Protein AF-A0A8H3AQT1-F1 (afdb_monomer_lite)

Foldseek 3Di:
DDDPDDPDDPPQQEDPPDPVQVVVLVVVLVVLCVQADPVCSVPPRDSAYPLLAFDDDCPCPRNCNPDPPDDDDDADWPDADPQATAGPVGDGDGDPDDDDPPDDPPQCVPPDFDAFPPRDTQVNVQVVVQGFFDQLQAAHARHWLGGDAQGWAQAASHDDSVLSRVLSVLLSVQQVVCCVVVVFVTKHFDPVSRVVRLVLQQVLVVPDRNLGAFDPLADDDRSNHGGRGRHHSDDPVVSNVCSVYDPLVRIDTHDDPVVSVVVVVVVVVVVVVVVVLVVLVVVLVVCVVVVVVVVNVVSVVVSVVVVVVVVVVVPPPDDVPPDDDPDDQADAPVVVCVDPDVQQDWDCPQFDDPAFADFDDPCQEPHKFKWFFADWADGQLALFIKTFTWGQDPPDRDIDTHIHQDFPPDDGRDIEMHHCHDDQDAQHKHQQLSPDFQFKWAQWDQAARPRGDAQRHAFFTKGFHDDDPPVQWTWIQGSVRAIDIGHSRIMTGTHHGHNPPPVVDDQPDPVSVVSSCVSTGPDPDDDDLLCADVSHACQHDDPDRGSPDDQEDEQPDDPRSPGGNYPDPDDDDDDDDDDDDHD

Organism: NCBI:txid456999

Sequence (583 aa):
MGVLDPPGDLSGQFNKSDKFLSYPILGVVAYIKSVAPAQYHQYLIPKYDLGCKRLVLDPGYLESLHRPNVDMEWDPIARIVSDGIETKSGNKHQFDVIAFATGFDITNSVALDVTGINGQRLQEYYNREGGPTGYMGTTIPGFPNWFTILGPNTVTGHSSVIFAEELQMDYVTQLLRPILAGDVKGFMPRADSTRSWNEMAQSKLGKGVWSGCASWYRSGPDGAKGKNFAIWPGGNLHMWWSFRKPIWKDFEVLGDSSWLVKRRILDAFAILAQLGLISVGVGALALVRVGQWDAFTKLAQEGLEEGLDWWRSQGSRSDANYLDLSIDNKRKTTNQRRRSHAIFKAHTRLNKNPARLRPLDFAERNGYIRGIVKEILHDSGRGAPLARVVFRDPYRYKLRSETFIATEGLHTGAFVYCGKKAALSVGNVLPVSQLPEGTIICNVEEHVGDRGALARTSGNYATVIGHSPEDNKTRIRLPSGAKKTVASNARATVGIVAGGGRIDKPLLKAGRAYHKFKAKRYNWPRTRGVAMNPVDHPHGGGNHQHIGKASTIARSAVPGQKVGLIAARRTGLLRGTVKVKET

pLDDT: mean 84.73, std 16.65, range [25.5, 98.25]

Secondary structure (DSSP, 8-state):
------SS--TTSS-TT-TTTHHHHHHHHHHHHHHS-GGGHHHHS-SS-TTSSPP---SSHHHHTTSTT-----SPEEEEETTEEEETTS-EEE-S----------TT------B-GGG-BHHHHHHHTTS---BTTTB-TTSTT---SS-TT-B-SSS-HHHHHHHHHHHHHHHHHHHHTTS-SEEEE-HHHHHHHHHHHHHHHHTSGGGSS--TTB-STTSSSS-B-SB-SS-HHHHHHHHTS--GGGEEEES-THHHHHHHHHHHHHHHHHHHHHHHHHHHHHHHHTT-HHHHHHHHHHHHHHHHHHHHHHTTSS-TTS----SS----HHHHTTS--GGGS---TT------PPP--HHHHHS-EEEEEEEEE--TT-SS-EEEEEEE-SSSS-EEEEEEEPBTT--TT-EEEESTT--S-TT-EEEGGGSPTT-EEESB-SSTTS---BS-STT--EEEEEEETTTTEEEEE-TTS-EEEEETT-EEEESPBSSTTTTTS---SHHHHHHHHHTSSS--S---GGGS-TTT-TT--SSS----S-SEE-TTPPTTT--SEET-S--SPPPS--PPPP-

InterPro domains:
  IPR002171 Large ribosomal subunit protein uL2 [PTHR13691] (337-578)
  IPR008991 Translation protein SH3-like domain superfamily [SSF50104] (427-573)
  IPR012340 Nucleic acid-binding, OB-fold [G3DSA:2.40.50.140] (330-414)
  IPR012340 Nucleic acid-binding, OB-fold [SSF50249] (338-424)
  IPR014722 Large ribosomal subunit protein uL2, domain 2 [G3DSA:2.30.30.30] (418-497)
  IPR014726 Large ribosomal subunit protein uL2, domain 3 [G3DSA:4.10.950.10] (498-575)
  IPR022666 Large ribosomal subunit protein uL2, RNA-binding domain [PF00181] (339-418)
  IPR022666 Large ribosomal subunit protein uL2, RNA-binding domain [SM01383] (339-418)
  IPR022669 Large ribosomal subunit protein uL2, C-terminal [PF03947] (426-550)
  IPR022669 Large ribosomal subunit protein uL2, C-terminal [SM01382] (424-559)
  IPR022671 Large ribosomal subunit protein uL2, conserved site [PS00467] (525-536)
  IPR023672 Large ribosomal subunit protein uL2, archaea/eukaryota [NF007180] (330-572)
  IPR036188 FAD/NAD(P)-binding domain superfamily [G3DSA:3.50.50.60] (64-253)
  IPR036188 FAD/NAD(P)-binding domain superfamily [SSF51905] (43-252)

Structure (mmCIF, N/CA/C/O backbone):
data_AF-A0A8H3AQT1-F1
#
_entry.id   AF-A0A8H3AQT1-F1
#
loop_
_atom_site.group_PDB
_atom_site.id
_atom_site.type_symbol
_atom_site.label_atom_id
_atom_site.label_alt_id
_atom_site.label_comp_id
_atom_site.label_asym_id
_atom_site.label_entity_id
_atom_site.label_seq_id
_atom_site.pdbx_PDB_ins_code
_atom_site.Cartn_x
_atom_site.Cartn_y
_atom_site.Cartn_z
_atom_site.occupancy
_atom_site.B_iso_or_equiv
_atom_site.auth_seq_id
_atom_site.auth_comp_id
_atom_site.auth_asym_id
_atom_site.auth_atom_id
_atom_site.pdbx_PDB_model_num
ATOM 1 N N . MET A 1 1 ? 44.466 36.285 4.775 1.00 32.06 1 MET A N 1
ATOM 2 C CA . MET A 1 1 ? 43.615 35.380 5.578 1.00 32.06 1 MET A CA 1
ATOM 3 C C . MET A 1 1 ? 44.231 34.000 5.495 1.00 32.06 1 MET A C 1
ATOM 5 O O . MET A 1 1 ? 44.394 33.504 4.390 1.00 32.06 1 MET A O 1
ATOM 9 N N . GLY A 1 2 ? 44.716 33.497 6.630 1.00 25.50 2 GLY A N 1
ATOM 10 C CA . GLY A 1 2 ? 45.637 32.365 6.707 1.00 25.50 2 GLY A CA 1
ATOM 11 C C . GLY A 1 2 ? 45.052 31.061 6.176 1.00 25.50 2 GLY A C 1
ATOM 12 O O . GLY A 1 2 ? 43.912 30.711 6.473 1.00 25.50 2 GLY A O 1
ATOM 13 N N . VAL A 1 3 ? 45.874 30.361 5.398 1.00 27.86 3 VAL A N 1
ATOM 14 C CA . VAL A 1 3 ? 45.732 28.938 5.107 1.00 27.86 3 VAL A CA 1
ATOM 15 C C . VAL A 1 3 ? 45.854 28.222 6.450 1.00 27.86 3 VAL A C 1
ATOM 17 O O . VAL A 1 3 ? 46.909 28.262 7.074 1.00 27.86 3 VAL A O 1
ATOM 20 N N . LEU A 1 4 ? 44.750 27.667 6.945 1.00 28.55 4 LEU A N 1
ATOM 21 C CA . LEU A 1 4 ? 44.788 26.782 8.102 1.00 28.55 4 LEU A CA 1
ATOM 22 C C . LEU A 1 4 ? 45.476 25.493 7.656 1.00 28.55 4 LEU A C 1
ATOM 24 O O . LEU A 1 4 ? 44.923 24.754 6.837 1.00 28.55 4 LEU A O 1
ATOM 28 N N . ASP A 1 5 ? 46.675 25.245 8.176 1.00 28.59 5 ASP A N 1
ATOM 29 C CA . ASP A 1 5 ? 47.298 23.931 8.081 1.00 28.59 5 ASP A CA 1
ATOM 30 C C . ASP A 1 5 ? 46.354 22.880 8.694 1.00 28.59 5 ASP A C 1
ATOM 32 O O . ASP A 1 5 ? 45.749 23.122 9.747 1.00 28.59 5 ASP A O 1
ATOM 36 N N . PRO A 1 6 ? 46.166 21.722 8.038 1.00 33.19 6 PRO A N 1
ATOM 37 C CA . PRO A 1 6 ? 45.276 20.687 8.539 1.00 33.19 6 PRO A CA 1
ATOM 38 C C . PRO A 1 6 ? 45.786 20.156 9.890 1.00 33.19 6 PRO A C 1
ATOM 40 O O . PRO A 1 6 ? 46.977 19.869 10.032 1.00 33.19 6 PRO A O 1
ATOM 43 N N . PRO A 1 7 ? 44.904 19.984 10.893 1.00 34.34 7 PRO A N 1
ATOM 44 C CA . PRO A 1 7 ? 45.305 19.478 12.191 1.00 34.34 7 PRO A CA 1
ATOM 45 C C . PRO A 1 7 ? 45.604 17.981 12.087 1.00 34.34 7 PRO A C 1
ATOM 47 O O . PRO A 1 7 ? 44.705 17.163 11.886 1.00 34.34 7 PRO A O 1
ATOM 50 N N . GLY A 1 8 ? 46.871 17.632 12.291 1.00 37.44 8 GLY A N 1
ATOM 51 C CA . GLY A 1 8 ? 47.305 16.267 12.554 1.00 37.44 8 GLY A CA 1
ATOM 52 C C . GLY A 1 8 ? 47.600 15.445 11.304 1.00 37.44 8 GLY A C 1
ATOM 53 O O . GLY A 1 8 ? 46.821 15.363 10.356 1.00 37.44 8 GLY A O 1
ATOM 54 N N . ASP A 1 9 ? 48.754 14.796 11.348 1.00 40.47 9 ASP A N 1
ATOM 55 C CA . ASP A 1 9 ? 49.231 13.858 10.353 1.00 40.47 9 ASP A CA 1
ATOM 56 C C . ASP A 1 9 ? 48.248 12.680 10.150 1.00 40.47 9 ASP A C 1
ATOM 58 O O . ASP A 1 9 ? 48.170 11.753 10.954 1.00 40.47 9 ASP A O 1
ATOM 62 N N . LEU A 1 10 ? 47.474 12.720 9.059 1.00 42.62 10 LEU A N 1
ATOM 63 C CA . LEU A 1 10 ? 46.652 11.606 8.558 1.00 42.62 10 LEU A CA 1
ATOM 64 C C . LEU A 1 10 ? 47.391 10.793 7.470 1.00 42.62 10 LEU A C 1
ATOM 66 O O . LEU A 1 10 ? 46.765 10.013 6.747 1.00 42.62 10 LEU A O 1
ATOM 70 N N . SER A 1 11 ? 48.713 10.965 7.320 1.00 36.94 11 SER A N 1
ATOM 71 C CA . SER A 1 11 ? 49.509 10.536 6.154 1.00 36.94 11 SER A CA 1
ATOM 72 C C . SER A 1 11 ? 49.628 9.026 5.914 1.00 36.94 11 SER A C 1
ATOM 74 O O . SER A 1 11 ? 50.283 8.630 4.944 1.00 36.94 11 SER A O 1
ATOM 76 N N . GLY A 1 12 ? 48.984 8.186 6.729 1.00 39.50 12 GLY A N 1
ATOM 77 C CA . GLY A 1 12 ? 49.057 6.725 6.635 1.00 39.50 12 GLY A CA 1
ATOM 78 C C . GLY A 1 12 ? 47.783 5.988 6.202 1.00 39.50 12 GLY A C 1
ATOM 79 O O . GLY A 1 12 ? 47.862 4.781 6.005 1.00 39.50 12 GLY A O 1
ATOM 80 N N . GLN A 1 13 ? 46.614 6.639 6.085 1.00 46.72 13 GLN A N 1
ATOM 81 C CA . GLN A 1 13 ? 45.328 5.903 6.070 1.00 46.72 13 GLN A CA 1
ATOM 82 C C . GLN A 1 13 ? 44.624 5.751 4.711 1.00 46.72 13 GLN A C 1
ATOM 84 O O . GLN A 1 13 ? 43.733 4.913 4.601 1.00 46.72 13 GLN A O 1
ATOM 89 N N . PHE A 1 14 ? 45.016 6.498 3.675 1.00 52.06 14 PHE A N 1
ATOM 90 C CA . PHE A 1 14 ? 44.338 6.472 2.370 1.00 52.06 14 PHE A CA 1
ATOM 91 C C . PHE A 1 14 ? 45.344 6.465 1.217 1.00 52.06 14 PHE A C 1
ATOM 93 O O . PHE A 1 14 ? 46.418 7.067 1.318 1.00 52.06 14 PHE A O 1
ATOM 100 N N . ASN A 1 15 ? 45.013 5.777 0.120 1.00 47.00 15 ASN A N 1
ATOM 101 C CA . ASN A 1 15 ? 45.891 5.660 -1.041 1.00 47.00 15 ASN A CA 1
ATOM 102 C C . ASN A 1 15 ? 46.167 7.049 -1.659 1.00 47.00 15 ASN A C 1
ATOM 104 O O . ASN A 1 15 ? 45.273 7.705 -2.191 1.00 47.00 15 ASN A O 1
ATOM 108 N N . LYS A 1 16 ? 47.426 7.507 -1.578 1.00 46.94 16 LYS A N 1
ATOM 109 C CA . LYS A 1 16 ? 47.885 8.874 -1.916 1.00 46.94 16 LYS A CA 1
ATOM 110 C C . LYS A 1 16 ? 47.811 9.238 -3.407 1.00 46.94 16 LYS A C 1
ATOM 112 O O . LYS A 1 16 ? 48.166 10.355 -3.776 1.00 46.94 16 LYS A O 1
ATOM 117 N N . SER A 1 17 ? 47.414 8.307 -4.270 1.00 47.09 17 SER A N 1
ATOM 118 C CA . SER A 1 17 ? 47.527 8.463 -5.723 1.00 47.09 17 SER A CA 1
ATOM 119 C C . SER A 1 17 ? 46.397 9.277 -6.367 1.00 47.09 17 SER A C 1
ATOM 121 O O . SER A 1 17 ? 46.608 9.808 -7.457 1.00 47.09 17 SER A O 1
ATOM 123 N N . ASP A 1 18 ? 45.250 9.462 -5.701 1.00 54.56 18 ASP A N 1
ATOM 124 C CA . ASP A 1 18 ? 44.096 10.164 -6.281 1.00 54.56 18 ASP A CA 1
ATOM 125 C C . ASP A 1 18 ? 43.751 11.466 -5.531 1.00 54.56 18 ASP A C 1
ATOM 127 O O . ASP A 1 18 ? 43.041 11.487 -4.521 1.00 54.56 18 ASP A O 1
ATOM 131 N N . LYS A 1 19 ? 44.272 12.593 -6.039 1.00 52.06 19 LYS A N 1
ATOM 132 C CA . LYS A 1 19 ? 44.086 13.935 -5.450 1.00 52.06 19 LYS A CA 1
ATOM 133 C C . LYS A 1 19 ? 42.621 14.395 -5.419 1.00 52.06 19 LYS A C 1
ATOM 135 O O . LYS A 1 19 ? 42.310 15.311 -4.665 1.00 52.06 19 LYS A O 1
ATOM 140 N N . PHE A 1 20 ? 41.725 13.788 -6.203 1.00 55.09 20 PHE A N 1
ATOM 141 C CA . PHE A 1 20 ? 40.306 14.166 -6.241 1.00 55.09 20 PHE A CA 1
ATOM 142 C C . PHE A 1 20 ? 39.494 13.619 -5.057 1.00 55.09 20 PHE A C 1
ATOM 144 O O . PHE A 1 20 ? 38.464 14.197 -4.707 1.00 55.09 20 PHE A O 1
ATOM 151 N N . LEU A 1 21 ? 39.949 12.541 -4.410 1.00 60.94 21 LEU A N 1
ATOM 152 C CA . LEU A 1 21 ? 39.234 11.901 -3.298 1.00 60.94 21 LEU A CA 1
ATOM 153 C C . LEU A 1 21 ? 39.680 12.390 -1.910 1.00 60.94 21 LEU A C 1
ATOM 155 O O . LEU A 1 21 ? 38.980 12.145 -0.929 1.00 60.94 21 LEU A O 1
ATOM 159 N N . SER A 1 22 ? 40.789 13.126 -1.810 1.00 63.53 22 SER A N 1
ATOM 160 C CA . SER A 1 22 ? 41.365 13.570 -0.531 1.00 63.53 22 SER A CA 1
ATOM 161 C C . SER A 1 22 ? 40.465 14.546 0.243 1.00 63.53 22 SER A C 1
ATOM 163 O O . SER A 1 22 ? 40.260 14.367 1.443 1.00 63.53 22 SER A O 1
ATOM 165 N N . TYR A 1 23 ? 39.867 15.539 -0.423 1.00 67.94 23 TYR A N 1
ATOM 166 C CA . TYR A 1 23 ? 38.985 16.521 0.226 1.00 67.94 23 TYR A CA 1
ATOM 167 C C . TYR A 1 23 ? 37.673 15.913 0.759 1.00 67.94 23 TYR A C 1
ATOM 169 O O . TYR A 1 23 ? 37.340 16.166 1.920 1.00 67.94 23 TYR A O 1
ATOM 177 N N . PRO A 1 24 ? 36.936 15.079 -0.008 1.00 72.00 24 PRO A N 1
ATOM 178 C CA . PRO A 1 24 ? 35.780 14.355 0.520 1.00 72.00 24 PRO A CA 1
ATOM 179 C C . PRO A 1 24 ? 36.113 13.468 1.724 1.00 72.00 24 PRO A C 1
ATOM 181 O O . PRO A 1 24 ? 35.338 13.426 2.677 1.00 72.00 24 PRO A O 1
ATOM 184 N N . ILE A 1 25 ? 37.266 12.788 1.711 1.00 76.25 25 ILE A N 1
ATOM 185 C CA . ILE A 1 25 ? 37.715 11.943 2.827 1.00 76.25 25 ILE A CA 1
ATOM 186 C C . ILE A 1 25 ? 37.912 12.781 4.091 1.00 76.25 25 ILE A C 1
ATOM 188 O O . ILE A 1 25 ? 37.372 12.433 5.140 1.00 76.25 25 ILE A O 1
ATOM 192 N N . LEU A 1 26 ? 38.625 13.906 3.989 1.00 79.38 26 LEU A N 1
ATOM 193 C CA . LEU A 1 26 ? 38.834 14.814 5.119 1.00 79.38 26 LEU A CA 1
ATOM 194 C C . LEU A 1 26 ? 37.506 15.341 5.674 1.00 79.38 26 LEU A C 1
ATOM 196 O O . LEU A 1 26 ? 37.329 15.376 6.890 1.00 79.38 26 LEU A O 1
ATOM 200 N N . GLY A 1 27 ? 36.550 15.676 4.802 1.00 84.69 27 GLY A N 1
ATOM 201 C CA . GLY A 1 27 ? 35.209 16.100 5.206 1.00 84.69 27 GLY A CA 1
ATOM 202 C C . GLY A 1 27 ? 34.432 15.016 5.961 1.00 84.69 27 GLY A C 1
ATOM 203 O O . GLY A 1 27 ? 33.842 15.296 7.002 1.00 84.69 27 GLY A O 1
ATOM 204 N N . VAL A 1 28 ? 34.466 13.766 5.485 1.00 85.75 28 VAL A N 1
ATOM 205 C CA . VAL A 1 28 ? 33.803 12.632 6.156 1.00 85.75 28 VAL A CA 1
ATOM 206 C C . VAL A 1 28 ? 34.457 12.329 7.505 1.00 85.75 28 VAL A C 1
ATOM 208 O O . VAL A 1 28 ? 33.754 12.125 8.492 1.00 85.75 28 VAL A O 1
ATOM 211 N N . VAL A 1 29 ? 35.790 12.338 7.579 1.00 88.06 29 VAL A N 1
ATOM 212 C CA . VAL A 1 29 ? 36.519 12.117 8.838 1.00 88.06 29 VAL A CA 1
ATOM 213 C C . VAL A 1 29 ? 36.224 13.232 9.840 1.00 88.06 29 VAL A C 1
ATOM 215 O O . VAL A 1 29 ? 35.959 12.941 11.005 1.00 88.06 29 VAL A O 1
ATOM 218 N N . ALA A 1 30 ? 36.220 14.493 9.400 1.00 89.50 30 ALA A N 1
ATOM 219 C CA . ALA A 1 30 ? 35.864 15.629 10.246 1.00 89.50 30 ALA A CA 1
ATOM 220 C C . ALA A 1 30 ? 34.430 15.504 10.782 1.00 89.50 30 ALA A C 1
ATOM 222 O O . ALA A 1 30 ? 34.214 15.698 11.976 1.00 89.50 30 ALA A O 1
ATOM 223 N N . TYR A 1 31 ? 33.479 15.098 9.935 1.00 91.00 31 TYR A N 1
ATOM 224 C CA . TYR A 1 31 ? 32.094 14.855 10.338 1.00 91.00 31 TYR A CA 1
ATOM 225 C C . TYR A 1 31 ? 31.972 13.743 11.391 1.00 91.00 31 TYR A C 1
ATOM 227 O O . TYR A 1 31 ? 31.337 13.946 12.427 1.00 91.00 31 TYR A O 1
ATOM 235 N N . ILE A 1 32 ? 32.627 12.592 11.180 1.00 91.88 32 ILE A N 1
ATOM 236 C CA . ILE A 1 32 ? 32.633 11.493 12.162 1.00 91.88 32 ILE A CA 1
ATOM 237 C C . ILE A 1 32 ? 33.195 11.987 13.494 1.00 91.88 32 ILE A C 1
ATOM 239 O O . ILE A 1 32 ? 32.584 11.754 14.534 1.00 91.88 32 ILE A O 1
ATOM 243 N N . LYS A 1 33 ? 34.322 12.708 13.466 1.00 92.88 33 LYS A N 1
ATOM 244 C CA . LYS A 1 33 ? 34.948 13.244 14.679 1.00 92.88 33 LYS A CA 1
ATOM 245 C C . LYS A 1 33 ? 34.080 14.278 15.398 1.00 92.88 33 LYS A C 1
ATOM 247 O O . LYS A 1 33 ? 34.150 14.352 16.619 1.00 92.88 33 LYS A O 1
ATOM 252 N N . SER A 1 34 ? 33.285 15.065 14.667 1.00 93.38 34 SER A N 1
ATOM 253 C CA . SER A 1 34 ? 32.417 16.085 15.266 1.00 93.38 34 SER A CA 1
ATOM 254 C C . SER A 1 34 ? 31.140 15.524 15.890 1.00 93.38 34 SER A C 1
ATOM 256 O O . SER A 1 34 ? 30.617 16.137 16.812 1.00 93.38 34 SER A O 1
ATOM 258 N N . VAL A 1 35 ? 30.625 14.399 15.380 1.00 94.62 35 VAL A N 1
ATOM 259 C CA . VAL A 1 35 ? 29.334 13.836 15.818 1.00 94.62 35 VAL A CA 1
ATOM 260 C C . VAL A 1 35 ? 29.517 12.654 16.768 1.00 94.62 35 VAL A C 1
ATOM 262 O O . VAL A 1 35 ? 28.785 12.540 17.742 1.00 94.62 35 VAL A O 1
ATOM 265 N N . ALA A 1 36 ? 30.485 11.767 16.526 1.00 94.19 36 ALA A N 1
ATOM 266 C CA . ALA A 1 36 ? 30.653 10.554 17.325 1.00 94.19 36 ALA A CA 1
ATOM 267 C C . ALA A 1 36 ? 31.476 10.790 18.613 1.00 94.19 36 ALA A C 1
ATOM 269 O O . ALA A 1 36 ? 32.376 11.637 18.616 1.00 94.19 36 ALA A O 1
ATOM 270 N N . PRO A 1 37 ? 31.258 9.996 19.682 1.00 93.75 37 PRO A N 1
ATOM 271 C CA . PRO A 1 37 ? 32.075 10.043 20.896 1.00 93.75 37 PRO A CA 1
ATOM 272 C C . PRO A 1 37 ? 33.567 9.808 20.617 1.00 93.75 37 PRO A C 1
ATOM 274 O O . PRO A 1 37 ? 33.932 8.889 19.877 1.00 93.75 37 PRO A O 1
ATOM 277 N N . ALA A 1 38 ? 34.436 10.595 21.264 1.00 92.31 38 ALA A N 1
ATOM 278 C CA . ALA A 1 38 ? 35.889 10.571 21.046 1.00 92.31 38 ALA A CA 1
ATOM 279 C C . ALA A 1 38 ? 36.519 9.179 21.234 1.00 92.31 38 ALA A C 1
ATOM 281 O O . ALA A 1 38 ? 37.384 8.774 20.456 1.00 92.31 38 ALA A O 1
ATOM 282 N N . GLN A 1 39 ? 36.028 8.411 22.210 1.00 90.50 39 GLN A N 1
ATOM 283 C CA . GLN A 1 39 ? 36.502 7.057 22.515 1.00 90.50 39 GLN A CA 1
ATOM 284 C C . GLN A 1 39 ? 36.349 6.056 21.354 1.00 90.50 39 GLN A C 1
ATOM 286 O O . GLN A 1 39 ? 37.088 5.076 21.287 1.00 90.50 39 GLN A O 1
ATOM 291 N N . TYR A 1 40 ? 35.444 6.315 20.400 1.00 91.44 40 TYR A N 1
ATOM 292 C CA . TYR A 1 40 ? 35.186 5.423 19.265 1.00 91.44 40 TYR A CA 1
ATOM 293 C C . TYR A 1 40 ? 35.833 5.878 17.949 1.00 91.44 40 TYR A C 1
ATOM 295 O O . TYR A 1 40 ? 35.731 5.181 16.939 1.00 91.44 40 TYR A O 1
ATOM 303 N N . HIS A 1 41 ? 36.535 7.016 17.911 1.00 91.19 41 HIS A N 1
ATOM 304 C CA . HIS A 1 41 ? 37.066 7.573 16.655 1.00 91.19 41 HIS A CA 1
ATOM 305 C C . HIS A 1 41 ? 38.019 6.620 15.925 1.00 91.19 41 HIS A C 1
ATOM 307 O O . HIS A 1 41 ? 37.893 6.445 14.714 1.00 91.19 41 HIS A O 1
ATOM 313 N N . GLN A 1 42 ? 38.921 5.952 16.650 1.00 89.12 42 GLN A N 1
ATOM 314 C CA . GLN A 1 42 ? 39.889 5.007 16.066 1.00 89.12 42 GLN A CA 1
ATOM 315 C C . GLN A 1 42 ? 39.241 3.797 15.375 1.00 89.12 42 GLN A C 1
ATOM 317 O O . GLN A 1 42 ? 39.865 3.131 14.548 1.00 89.12 42 GLN A O 1
ATOM 322 N N . TYR A 1 43 ? 37.992 3.519 15.734 1.00 87.81 43 TYR A N 1
ATOM 323 C CA . TYR A 1 43 ? 37.223 2.369 15.298 1.00 87.81 43 TYR A CA 1
ATOM 324 C C . TYR A 1 43 ? 36.229 2.710 14.187 1.00 87.81 43 TYR A C 1
ATOM 326 O O . TYR A 1 43 ? 35.990 1.894 13.297 1.00 87.81 43 TYR A O 1
ATOM 334 N N . LEU A 1 44 ? 35.647 3.910 14.243 1.00 88.81 44 LEU A N 1
ATOM 335 C CA . LEU A 1 44 ? 34.649 4.386 13.285 1.00 88.81 44 LEU A CA 1
ATOM 336 C C . LEU A 1 44 ? 35.275 4.937 12.003 1.00 88.81 44 LEU A C 1
ATOM 338 O O . LEU A 1 44 ? 34.626 4.915 10.958 1.00 88.81 44 LEU A O 1
ATOM 342 N N . ILE A 1 45 ? 36.516 5.432 12.066 1.00 88.12 45 ILE A N 1
ATOM 343 C CA . ILE A 1 45 ? 37.230 5.959 10.899 1.00 88.12 45 ILE A CA 1
ATOM 344 C C . ILE A 1 45 ? 37.766 4.783 10.062 1.00 88.12 45 ILE A C 1
ATOM 346 O O . ILE A 1 45 ? 38.622 4.030 10.536 1.00 88.12 45 ILE A O 1
ATOM 350 N N . PRO A 1 46 ? 37.289 4.597 8.815 1.00 81.44 46 PRO A N 1
ATOM 351 C CA . PRO A 1 46 ? 37.717 3.481 7.981 1.00 81.44 46 PRO A CA 1
ATOM 352 C C . PRO A 1 46 ? 39.194 3.557 7.588 1.00 81.44 46 PRO A C 1
ATOM 354 O O . PRO A 1 46 ? 39.687 4.617 7.221 1.00 81.44 46 PRO A O 1
ATOM 357 N N . LYS A 1 47 ? 39.863 2.398 7.561 1.00 80.81 47 LYS A N 1
ATOM 358 C CA . LYS A 1 47 ? 41.248 2.227 7.072 1.00 80.81 47 LYS A CA 1
ATOM 359 C C . LYS A 1 47 ? 41.321 1.777 5.605 1.00 80.81 47 LYS A C 1
ATOM 361 O O . LYS A 1 47 ? 42.294 1.157 5.189 1.00 80.81 47 LYS A O 1
ATOM 366 N N . TYR A 1 48 ? 40.242 1.973 4.855 1.00 78.88 48 TYR A N 1
ATOM 367 C CA . TYR A 1 48 ? 40.122 1.577 3.455 1.00 78.88 48 TYR A CA 1
ATOM 368 C C . TYR A 1 48 ? 39.646 2.757 2.612 1.00 78.88 48 TYR A C 1
ATOM 370 O O . TYR A 1 48 ? 38.990 3.665 3.124 1.00 78.88 48 TYR A O 1
ATOM 378 N N . ASP A 1 49 ? 39.922 2.707 1.310 1.00 74.31 49 ASP A N 1
ATOM 379 C CA . ASP A 1 49 ? 39.580 3.787 0.386 1.00 74.31 49 ASP A CA 1
ATOM 380 C C . ASP A 1 49 ? 38.068 4.080 0.343 1.00 74.31 49 ASP A C 1
ATOM 382 O O . ASP A 1 49 ? 37.214 3.179 0.372 1.00 74.31 49 ASP A O 1
ATOM 386 N N . LEU A 1 50 ? 37.728 5.370 0.246 1.00 78.06 50 LEU A N 1
ATOM 387 C CA . LEU A 1 50 ? 36.346 5.842 0.189 1.00 78.06 50 LEU A CA 1
ATOM 388 C C . LEU A 1 50 ? 35.606 5.206 -0.998 1.00 78.06 50 LEU A C 1
ATOM 390 O O . LEU A 1 50 ? 36.058 5.257 -2.138 1.00 78.06 50 LEU A O 1
ATOM 394 N N . GLY A 1 51 ? 34.443 4.613 -0.726 1.00 77.31 51 GLY A N 1
ATOM 395 C CA . GLY A 1 51 ? 33.626 3.942 -1.740 1.00 77.31 51 GLY A CA 1
ATOM 396 C C . GLY A 1 51 ? 33.943 2.458 -1.957 1.00 77.31 51 GLY A C 1
ATOM 397 O O . GLY A 1 51 ? 33.170 1.793 -2.649 1.00 77.31 51 GLY A O 1
ATOM 398 N N . CYS A 1 52 ? 34.990 1.900 -1.328 1.00 80.75 52 CYS A N 1
ATOM 399 C CA . CYS A 1 52 ? 35.207 0.448 -1.355 1.00 80.75 52 CYS A CA 1
ATOM 400 C C . CYS A 1 52 ? 34.021 -0.314 -0.739 1.00 80.75 52 CYS A C 1
ATOM 402 O O . CYS A 1 52 ? 33.522 -1.296 -1.298 1.00 80.75 52 CYS A O 1
ATOM 404 N N . LYS A 1 53 ? 33.511 0.197 0.386 1.00 81.50 53 LYS A N 1
ATOM 405 C CA . LYS A 1 53 ? 32.218 -0.197 0.957 1.00 81.50 53 LYS A CA 1
ATOM 406 C C . LYS A 1 53 ? 31.157 0.846 0.616 1.00 81.50 53 LYS A C 1
ATOM 408 O O . LYS A 1 53 ? 31.464 2.005 0.341 1.00 81.50 53 LYS A O 1
ATOM 413 N N . ARG A 1 54 ? 29.891 0.421 0.628 1.00 80.19 54 ARG A N 1
ATOM 414 C CA . ARG A 1 54 ? 28.751 1.287 0.305 1.00 80.19 54 ARG A CA 1
ATOM 415 C C . ARG A 1 54 ? 28.715 2.493 1.245 1.00 80.19 54 ARG A C 1
ATOM 417 O O . ARG A 1 54 ? 28.706 2.319 2.459 1.00 80.19 54 ARG A O 1
ATOM 424 N N . LEU A 1 55 ? 28.632 3.693 0.674 1.00 78.62 55 LEU A N 1
ATOM 425 C CA . LEU A 1 55 ? 28.392 4.913 1.441 1.00 78.62 55 LEU A CA 1
ATOM 426 C C . LEU A 1 55 ? 26.960 4.891 1.985 1.00 78.62 55 LEU A C 1
ATOM 428 O O . LEU A 1 55 ? 26.001 4.708 1.229 1.00 78.62 55 LEU A O 1
ATOM 432 N N . VAL A 1 56 ? 26.828 5.056 3.296 1.00 79.25 56 VAL A N 1
ATOM 433 C CA . VAL A 1 56 ? 25.547 5.121 4.001 1.00 79.25 56 VAL A CA 1
ATOM 434 C C . VAL A 1 56 ? 25.411 6.528 4.565 1.00 79.25 56 VAL A C 1
ATOM 436 O O . VAL A 1 56 ? 26.339 7.033 5.189 1.00 79.25 56 VAL A O 1
ATOM 439 N N . LEU A 1 57 ? 24.273 7.173 4.305 1.00 83.81 57 LEU A N 1
ATOM 440 C CA . LEU A 1 57 ? 23.957 8.464 4.912 1.00 83.81 57 LEU A CA 1
ATOM 441 C C . LEU A 1 57 ? 23.615 8.239 6.381 1.00 83.81 57 LEU A C 1
ATOM 443 O O . LEU A 1 57 ? 22.817 7.348 6.668 1.00 83.81 57 LEU A O 1
ATOM 447 N N . ASP A 1 58 ? 24.192 9.039 7.274 1.00 88.50 58 ASP A N 1
ATOM 448 C CA . ASP A 1 58 ? 23.935 8.938 8.708 1.00 88.50 58 ASP A CA 1
ATOM 449 C C . ASP A 1 58 ? 22.510 9.429 9.042 1.00 88.50 58 ASP A C 1
ATOM 451 O O . ASP A 1 58 ? 22.220 10.615 8.866 1.00 88.50 58 ASP A O 1
ATOM 455 N N . PRO A 1 59 ? 21.591 8.561 9.511 1.00 90.06 59 PRO A N 1
ATOM 456 C CA . PRO A 1 59 ? 20.261 8.977 9.944 1.00 90.06 59 PRO A CA 1
ATOM 457 C C . PRO A 1 59 ? 20.234 9.440 11.416 1.00 90.06 59 PRO A C 1
ATOM 459 O O . PRO A 1 59 ? 19.147 9.588 11.975 1.00 90.06 59 PRO A O 1
ATOM 462 N N . GLY A 1 60 ? 21.398 9.607 12.056 1.00 92.50 60 GLY A N 1
ATOM 463 C CA . GLY A 1 60 ? 21.559 9.833 13.497 1.00 92.50 60 GLY A CA 1
ATOM 464 C C . GLY A 1 60 ? 22.141 8.625 14.246 1.00 92.50 60 GLY A C 1
ATOM 465 O O . GLY A 1 60 ? 22.001 8.532 15.463 1.00 92.50 60 GLY A O 1
ATOM 466 N N . TYR A 1 61 ? 22.764 7.682 13.534 1.00 92.88 61 TYR A N 1
ATOM 467 C CA . TYR A 1 61 ? 23.494 6.555 14.110 1.00 92.88 61 TYR A CA 1
ATOM 468 C C . TYR A 1 61 ? 24.704 7.029 14.918 1.00 92.88 61 TYR A C 1
ATOM 470 O O . TYR A 1 61 ? 24.855 6.593 16.056 1.00 92.88 61 TYR A O 1
ATOM 478 N N . LEU A 1 62 ? 25.524 7.946 14.390 1.00 93.69 62 LEU A N 1
ATOM 479 C CA . LEU A 1 62 ? 26.716 8.419 15.108 1.00 93.69 62 LEU A CA 1
ATOM 480 C C . LEU A 1 62 ? 26.343 9.160 16.398 1.00 93.69 62 LEU A C 1
ATOM 482 O O . LEU A 1 62 ? 26.939 8.907 17.441 1.00 93.69 62 LEU A O 1
ATOM 486 N N . GLU A 1 63 ? 25.301 9.991 16.342 1.00 93.56 63 GLU A N 1
ATOM 487 C CA . GLU A 1 63 ? 24.745 10.691 17.508 1.00 93.56 63 GLU A CA 1
ATOM 488 C C . GLU A 1 63 ? 24.219 9.706 18.565 1.00 93.56 63 GLU A C 1
ATOM 490 O O . GLU A 1 63 ? 24.369 9.912 19.768 1.00 93.56 63 GLU A O 1
ATOM 495 N N . SER A 1 64 ? 23.623 8.590 18.128 1.00 95.25 64 SER A N 1
ATOM 496 C CA . SER A 1 64 ? 23.073 7.588 19.045 1.00 95.25 64 SER A CA 1
ATOM 497 C C . SER A 1 64 ? 24.126 6.905 19.921 1.00 95.25 64 SER A C 1
ATOM 499 O O . SER A 1 64 ? 23.763 6.367 20.965 1.00 95.25 64 SER A O 1
ATOM 501 N N . LEU A 1 65 ? 25.407 6.974 19.538 1.00 94.56 65 LEU A N 1
ATOM 502 C CA . LEU A 1 65 ? 26.522 6.426 20.311 1.00 94.56 65 LEU A CA 1
ATOM 503 C C . LEU A 1 65 ? 26.838 7.242 21.577 1.00 94.56 65 LEU A C 1
ATOM 505 O O . LEU A 1 65 ? 27.565 6.750 22.429 1.00 94.56 65 LEU A O 1
ATOM 509 N N . HIS A 1 66 ? 26.301 8.461 21.732 1.00 94.31 66 HIS A N 1
ATOM 510 C CA . HIS A 1 66 ? 26.406 9.239 22.983 1.00 94.31 66 HIS A CA 1
ATOM 511 C C . HIS A 1 66 ? 25.399 8.814 24.052 1.00 94.31 66 HIS A C 1
ATOM 513 O O . HIS A 1 66 ? 25.415 9.333 25.169 1.00 94.31 66 HIS A O 1
ATOM 519 N N . ARG A 1 67 ? 24.460 7.923 23.722 1.00 95.31 67 ARG A N 1
ATOM 520 C CA . ARG A 1 67 ? 23.434 7.516 24.680 1.00 95.31 67 ARG A CA 1
ATOM 521 C C . ARG A 1 67 ? 24.072 6.723 25.824 1.00 95.31 67 ARG A C 1
ATOM 523 O O . ARG A 1 67 ? 24.847 5.813 25.556 1.00 95.31 67 ARG A O 1
ATOM 530 N N . PRO A 1 68 ? 23.669 6.970 27.082 1.00 94.50 68 PRO A N 1
ATOM 531 C CA . PRO A 1 68 ? 24.254 6.301 28.246 1.00 94.50 68 PRO A CA 1
ATOM 532 C C . PRO A 1 68 ? 23.946 4.796 28.320 1.00 94.50 68 PRO A C 1
ATOM 534 O O . PRO A 1 68 ? 24.456 4.115 29.196 1.00 94.50 68 PRO A O 1
ATOM 537 N N . ASN A 1 69 ? 23.073 4.287 27.447 1.00 93.25 69 ASN A N 1
ATOM 538 C CA . ASN A 1 69 ? 22.661 2.887 27.382 1.00 93.25 69 ASN A CA 1
ATOM 539 C C . ASN A 1 69 ? 23.110 2.194 26.083 1.00 93.25 69 ASN A C 1
ATOM 541 O O . ASN A 1 69 ? 22.472 1.233 25.647 1.00 93.25 69 ASN A O 1
ATOM 545 N N . VAL A 1 70 ? 24.130 2.733 25.415 1.00 92.94 70 VAL A N 1
ATOM 546 C CA . VAL A 1 70 ? 24.712 2.162 24.201 1.00 92.94 70 VAL A CA 1
ATOM 547 C C . VAL A 1 70 ? 26.196 1.953 24.440 1.00 92.94 70 VAL A C 1
ATOM 549 O O . VAL A 1 70 ? 26.954 2.914 24.513 1.00 92.94 70 VAL A O 1
ATOM 552 N N . ASP A 1 71 ? 26.586 0.684 24.491 1.00 89.38 71 ASP A N 1
ATOM 553 C CA . ASP A 1 71 ? 27.976 0.264 24.557 1.00 89.38 71 ASP A CA 1
ATOM 554 C C . ASP A 1 71 ? 28.376 -0.455 23.273 1.00 89.38 71 ASP A C 1
ATOM 556 O O . ASP A 1 71 ? 27.563 -1.029 22.545 1.00 89.38 71 ASP A O 1
ATOM 560 N N . MET A 1 72 ? 29.666 -0.388 22.996 1.00 89.94 72 MET A N 1
ATOM 561 C CA . MET A 1 72 ? 30.259 -0.706 21.713 1.00 89.94 72 MET A CA 1
ATOM 562 C C . MET A 1 72 ? 31.436 -1.661 21.969 1.00 89.94 72 MET A C 1
ATOM 564 O O . MET A 1 72 ? 32.429 -1.249 22.562 1.00 89.94 72 MET A O 1
ATOM 568 N N . GLU A 1 73 ? 31.319 -2.919 21.521 1.00 89.88 73 GLU A N 1
ATOM 569 C CA . GLU A 1 73 ? 32.315 -3.992 21.723 1.00 89.88 73 GLU A CA 1
ATOM 570 C C . GLU A 1 73 ? 32.930 -4.464 20.390 1.00 89.88 73 GLU A C 1
ATOM 572 O O . GLU A 1 73 ? 32.217 -4.787 19.437 1.00 89.88 73 GLU A O 1
ATOM 577 N N . TRP A 1 74 ? 34.263 -4.403 20.301 1.00 89.19 74 TRP A N 1
ATOM 578 C CA . TRP A 1 74 ? 35.057 -4.647 19.085 1.00 89.19 74 TRP A CA 1
ATOM 579 C C . TRP A 1 74 ? 35.821 -5.964 19.163 1.00 89.19 74 TRP A C 1
ATOM 581 O O . TRP A 1 74 ? 36.297 -6.454 18.133 1.00 89.19 74 TRP A O 1
ATOM 591 N N . ASP A 1 75 ? 35.947 -6.530 20.361 1.00 90.19 75 ASP A N 1
ATOM 592 C CA . ASP A 1 75 ? 36.511 -7.848 20.563 1.00 90.19 75 ASP A CA 1
ATOM 593 C C . ASP A 1 75 ? 35.594 -8.910 19.931 1.00 90.19 75 ASP A C 1
ATOM 595 O O . ASP A 1 75 ? 34.390 -8.947 20.216 1.00 90.19 75 ASP A O 1
ATOM 599 N N . PRO A 1 76 ? 36.108 -9.774 19.035 1.00 90.38 76 PRO A N 1
ATOM 600 C CA . PRO A 1 76 ? 35.285 -10.789 18.406 1.00 90.38 76 PRO A CA 1
ATOM 601 C C . PRO A 1 76 ? 34.594 -11.695 19.425 1.00 90.38 76 PRO A C 1
ATOM 603 O O . PRO A 1 76 ? 35.167 -12.096 20.434 1.00 90.38 76 PRO A O 1
ATOM 606 N N . ILE A 1 77 ? 33.371 -12.103 19.104 1.00 92.31 77 ILE A N 1
ATOM 607 C CA . ILE A 1 77 ? 32.622 -13.063 19.914 1.00 92.31 77 ILE A CA 1
ATOM 608 C C . ILE A 1 77 ? 33.314 -14.433 19.842 1.00 92.31 77 ILE A C 1
ATOM 610 O O . ILE A 1 77 ? 33.580 -14.942 18.749 1.00 92.31 77 ILE A O 1
ATOM 614 N N . ALA A 1 78 ? 33.592 -15.040 20.998 1.00 94.44 78 ALA A N 1
ATOM 615 C CA . ALA A 1 78 ? 34.099 -16.406 21.097 1.00 94.44 78 ALA A CA 1
ATOM 616 C C . ALA A 1 78 ? 32.950 -17.418 21.149 1.00 94.44 78 ALA A C 1
ATOM 618 O O . ALA A 1 78 ? 32.942 -18.384 20.386 1.00 94.44 78 ALA A O 1
ATOM 619 N N . ARG A 1 79 ? 31.973 -17.195 22.038 1.00 93.75 79 ARG A N 1
ATOM 620 C CA . ARG A 1 79 ? 30.788 -18.051 22.197 1.00 93.75 79 ARG A CA 1
ATOM 621 C C . ARG A 1 79 ? 29.667 -17.351 22.964 1.00 93.75 79 ARG A C 1
ATOM 623 O O . ARG A 1 79 ? 29.891 -16.373 23.672 1.00 93.75 79 ARG A O 1
ATOM 630 N N . ILE A 1 80 ? 28.467 -17.911 22.854 1.00 94.25 80 ILE A N 1
ATOM 631 C CA . ILE A 1 80 ? 27.329 -17.577 23.717 1.00 94.25 80 ILE A CA 1
ATOM 632 C C . ILE A 1 80 ? 27.388 -18.489 24.944 1.00 94.25 80 ILE A C 1
ATOM 634 O O . ILE A 1 80 ? 27.618 -19.693 24.812 1.00 94.25 80 ILE A O 1
ATOM 638 N N . VAL A 1 81 ? 27.203 -17.908 26.124 1.00 94.00 81 VAL A N 1
ATOM 639 C CA . VAL A 1 81 ? 27.137 -18.606 27.414 1.00 94.00 81 VAL A CA 1
ATOM 640 C C . VAL A 1 81 ? 25.725 -18.491 27.991 1.00 94.00 81 VAL A C 1
ATOM 642 O O . VAL A 1 81 ? 24.882 -17.783 27.447 1.00 94.00 81 VAL A O 1
ATOM 645 N N . SER A 1 82 ? 25.437 -19.221 29.069 1.00 93.25 82 SER A N 1
ATOM 646 C CA . SER A 1 82 ? 24.082 -19.325 29.634 1.00 93.25 82 SER A CA 1
ATOM 647 C C . SER A 1 82 ? 23.456 -17.987 30.035 1.00 93.25 82 SER A C 1
ATOM 649 O O . SER A 1 82 ? 22.236 -17.871 30.015 1.00 93.25 82 SER A O 1
ATOM 651 N N . ASP A 1 83 ? 24.272 -17.003 30.404 1.00 93.81 83 ASP A N 1
ATOM 652 C CA . ASP A 1 83 ? 23.858 -15.690 30.902 1.00 93.81 83 ASP A CA 1
ATOM 653 C C . ASP A 1 83 ? 24.303 -14.525 29.999 1.00 93.81 83 ASP A C 1
ATOM 655 O O . ASP A 1 83 ? 24.143 -13.365 30.375 1.00 93.81 83 ASP A O 1
ATOM 659 N N . GLY A 1 84 ? 24.856 -14.796 28.809 1.00 94.12 84 GLY A N 1
ATOM 660 C CA . GLY A 1 84 ? 25.337 -13.729 27.932 1.00 94.12 84 GLY A CA 1
ATOM 661 C C . GLY A 1 84 ? 26.326 -14.157 26.849 1.00 94.12 84 GLY A C 1
ATOM 662 O O . GLY A 1 84 ? 26.199 -15.217 26.235 1.00 94.12 84 GLY A O 1
ATOM 663 N N . ILE A 1 85 ? 27.310 -13.301 26.573 1.00 94.94 85 ILE A N 1
ATOM 664 C CA . ILE A 1 85 ? 28.299 -13.476 25.501 1.00 94.94 85 ILE A CA 1
ATOM 665 C C . ILE A 1 85 ? 29.714 -13.372 26.068 1.00 94.94 85 ILE A C 1
ATOM 667 O O . ILE A 1 85 ? 30.026 -12.456 26.827 1.00 94.94 85 ILE A O 1
ATOM 671 N N . GLU A 1 86 ? 30.576 -14.301 25.657 1.00 95.31 86 GLU A N 1
ATOM 672 C CA . GLU A 1 86 ? 32.011 -14.282 25.931 1.00 95.31 86 GLU A CA 1
ATOM 673 C C . GLU A 1 86 ? 32.772 -13.859 24.668 1.00 95.31 86 GLU A C 1
ATOM 675 O O . GLU A 1 86 ? 32.584 -14.423 23.582 1.00 95.31 86 GLU A O 1
ATOM 680 N N . THR A 1 87 ? 33.624 -12.851 24.812 1.00 95.19 87 THR A N 1
ATOM 681 C CA . THR A 1 87 ? 34.511 -12.330 23.763 1.00 95.19 87 THR A CA 1
ATOM 682 C C . THR A 1 87 ? 35.828 -13.115 23.712 1.00 95.19 87 THR A C 1
ATOM 684 O O . THR A 1 87 ? 36.139 -13.892 24.617 1.00 95.19 87 THR A O 1
ATOM 687 N N . LYS A 1 88 ? 36.620 -12.962 22.645 1.00 94.38 88 LYS A N 1
ATOM 688 C CA . LYS A 1 88 ? 37.873 -13.713 22.458 1.00 94.38 88 LYS A CA 1
ATOM 689 C C . LYS A 1 88 ? 38.969 -13.347 23.452 1.00 94.38 88 LYS A C 1
ATOM 691 O O . LYS A 1 88 ? 39.801 -14.206 23.734 1.00 94.38 88 LYS A O 1
ATOM 696 N N . SER A 1 89 ? 38.961 -12.139 24.005 1.00 93.38 89 SER A N 1
ATOM 697 C CA . SER A 1 89 ? 39.877 -11.743 25.082 1.00 93.38 89 SER A CA 1
ATOM 698 C C . SER A 1 89 ? 39.424 -12.251 26.456 1.00 93.38 89 SER A C 1
ATOM 700 O O . SER A 1 89 ? 40.130 -12.047 27.439 1.00 93.38 89 SER A O 1
ATOM 702 N N . GLY A 1 90 ? 38.274 -12.934 26.534 1.00 91.19 90 GLY A N 1
ATOM 703 C CA . GLY A 1 90 ? 37.746 -13.550 27.753 1.00 91.19 90 GLY A CA 1
ATOM 704 C C . GLY A 1 90 ? 36.770 -12.675 28.545 1.00 91.19 90 GLY A C 1
ATOM 705 O O . GLY A 1 90 ? 36.325 -13.093 29.616 1.00 91.19 90 GLY A O 1
ATOM 706 N N . ASN A 1 91 ? 36.398 -11.490 28.043 1.00 91.94 91 ASN A N 1
ATOM 707 C CA . ASN A 1 91 ? 35.401 -10.644 28.705 1.00 91.94 91 ASN A CA 1
ATOM 708 C C . ASN A 1 91 ? 34.007 -11.256 28.555 1.00 91.94 91 ASN A C 1
ATOM 710 O O . ASN A 1 91 ? 33.622 -11.691 27.465 1.00 91.94 91 ASN A O 1
ATOM 714 N N . LYS A 1 92 ? 33.239 -11.253 29.647 1.00 93.06 92 LYS A N 1
ATOM 715 C CA . LYS A 1 92 ? 31.859 -11.742 29.677 1.00 93.06 92 LYS A CA 1
ATOM 716 C C . LYS A 1 92 ? 30.896 -10.582 29.860 1.00 93.06 92 LYS A C 1
ATOM 718 O O . LYS A 1 92 ? 31.015 -9.823 30.818 1.00 93.06 92 LYS A O 1
ATOM 723 N N . HIS A 1 93 ? 29.922 -10.495 28.965 1.00 92.94 93 HIS A N 1
ATOM 724 C CA . HIS A 1 93 ? 28.868 -9.490 28.998 1.00 92.94 93 HIS A CA 1
ATOM 725 C C . HIS A 1 93 ? 27.529 -10.194 29.176 1.00 92.94 93 HIS A C 1
ATOM 727 O O . HIS A 1 93 ? 27.190 -11.076 28.385 1.00 92.94 93 HIS A O 1
ATOM 733 N N . GLN A 1 94 ? 26.790 -9.820 30.218 1.00 94.62 94 GLN A N 1
ATOM 734 C CA . GLN A 1 94 ? 25.488 -10.409 30.512 1.00 94.62 94 GLN A CA 1
ATOM 735 C C . GLN A 1 94 ? 24.391 -9.755 29.675 1.00 94.62 94 GLN A C 1
ATOM 737 O O . GLN A 1 94 ? 24.363 -8.533 29.529 1.00 94.62 94 GLN A O 1
ATOM 742 N N . PHE A 1 95 ? 23.481 -10.568 29.138 1.00 93.50 95 PHE A N 1
ATOM 743 C CA . PHE A 1 95 ? 22.375 -10.091 28.308 1.00 93.50 95 PHE A CA 1
ATOM 744 C C . PHE A 1 95 ? 21.117 -10.934 28.518 1.00 93.50 95 PHE A C 1
ATOM 746 O O . PHE A 1 95 ? 21.167 -12.157 28.413 1.00 93.50 95 PHE A O 1
ATOM 753 N N . ASP A 1 96 ? 19.968 -10.275 28.691 1.00 94.25 96 ASP A N 1
ATOM 754 C CA . ASP A 1 96 ? 18.660 -10.947 28.734 1.00 94.25 96 ASP A CA 1
ATOM 755 C C . ASP A 1 96 ? 18.157 -11.346 27.335 1.00 94.25 96 ASP A C 1
ATOM 757 O O . ASP A 1 96 ? 17.404 -12.306 27.169 1.00 94.25 96 ASP A O 1
ATOM 761 N N . VAL A 1 97 ? 18.544 -10.580 26.307 1.00 93.94 97 VAL A N 1
ATOM 762 C CA . VAL A 1 97 ? 18.102 -10.761 24.918 1.00 93.94 97 VAL A CA 1
ATOM 763 C C . VAL A 1 97 ? 19.273 -10.548 23.966 1.00 93.94 97 VAL A C 1
ATOM 765 O O . VAL A 1 97 ? 19.924 -9.507 23.992 1.00 93.94 97 VAL A O 1
ATOM 768 N N . ILE A 1 98 ? 19.489 -11.509 23.063 1.00 92.31 98 ILE A N 1
ATOM 769 C CA . ILE A 1 98 ? 20.514 -11.444 22.014 1.00 92.31 98 ILE A CA 1
ATOM 770 C C . ILE A 1 98 ? 19.830 -11.374 20.644 1.00 92.31 98 ILE A C 1
ATOM 772 O O . ILE A 1 98 ? 19.050 -12.254 20.278 1.00 92.31 98 ILE A O 1
ATOM 776 N N . ALA A 1 99 ? 20.143 -10.338 19.862 1.00 91.44 99 ALA A N 1
ATOM 777 C CA . ALA A 1 99 ? 19.679 -10.184 18.485 1.00 91.44 99 ALA A CA 1
ATOM 778 C C . ALA A 1 99 ? 20.822 -10.453 17.492 1.00 91.44 99 ALA A C 1
ATOM 780 O O . ALA A 1 99 ? 21.842 -9.768 17.504 1.00 91.44 99 ALA A O 1
ATOM 781 N N . PHE A 1 100 ? 20.646 -11.430 16.599 1.00 86.12 100 PHE A N 1
ATOM 782 C CA . PHE A 1 100 ? 21.666 -11.806 15.617 1.00 86.12 100 PHE A CA 1
ATOM 783 C C . PHE A 1 100 ? 21.614 -10.906 14.378 1.00 86.12 100 PHE A C 1
ATOM 785 O O . PHE A 1 100 ? 20.624 -10.892 13.646 1.00 86.12 100 PHE A O 1
ATOM 792 N N . ALA A 1 101 ? 22.714 -10.201 14.114 1.00 83.88 101 ALA A N 1
ATOM 793 C CA . ALA A 1 101 ? 22.917 -9.375 12.921 1.00 83.88 101 ALA A CA 1
ATOM 794 C C . ALA A 1 101 ? 24.226 -9.736 12.183 1.00 83.88 101 ALA A C 1
ATOM 796 O O . ALA A 1 101 ? 24.893 -8.875 11.616 1.00 83.88 101 ALA A O 1
ATOM 797 N N . THR A 1 102 ? 24.608 -11.018 12.189 1.00 76.00 102 THR A N 1
ATOM 798 C CA . THR A 1 102 ? 25.921 -11.530 11.741 1.00 76.00 102 THR A CA 1
ATOM 799 C C . THR A 1 102 ? 26.059 -11.736 10.223 1.00 76.00 102 THR A C 1
ATOM 801 O O . THR A 1 102 ? 27.045 -12.306 9.768 1.00 76.00 102 THR A O 1
ATOM 804 N N . GLY A 1 103 ? 25.099 -11.265 9.420 1.00 72.44 103 GLY A N 1
ATOM 805 C CA . GLY A 1 103 ? 25.119 -11.400 7.957 1.00 72.44 103 GLY A CA 1
ATOM 806 C C . GLY A 1 103 ? 24.649 -12.767 7.439 1.00 72.44 103 GLY A C 1
ATOM 807 O O . GLY A 1 103 ? 23.994 -13.523 8.152 1.00 72.44 103 GLY A O 1
ATOM 808 N N . PHE A 1 104 ? 24.929 -13.051 6.163 1.00 71.69 104 PHE A N 1
ATOM 809 C CA . PHE A 1 104 ? 24.532 -14.272 5.449 1.00 71.69 104 PHE A CA 1
ATOM 810 C C . PHE A 1 104 ? 25.636 -14.711 4.474 1.00 71.69 104 PHE A C 1
ATOM 812 O O . PHE A 1 104 ? 26.317 -13.859 3.900 1.00 71.69 104 PHE A O 1
ATOM 819 N N . ASP A 1 105 ? 25.800 -16.025 4.265 1.00 67.31 105 ASP A N 1
ATOM 820 C CA . ASP A 1 105 ? 26.701 -16.554 3.231 1.00 67.31 105 ASP A CA 1
ATOM 821 C C . ASP A 1 105 ? 26.075 -16.351 1.848 1.00 67.31 105 ASP A C 1
ATOM 823 O O . ASP A 1 105 ? 25.184 -17.075 1.404 1.00 67.31 105 ASP A O 1
ATOM 827 N N . ILE A 1 106 ? 26.544 -15.312 1.171 1.00 64.50 106 ILE A N 1
ATOM 828 C CA . ILE A 1 106 ? 26.154 -14.981 -0.197 1.00 64.50 106 ILE A CA 1
ATOM 829 C C . ILE A 1 106 ? 26.868 -15.817 -1.253 1.00 64.50 106 ILE A C 1
ATOM 831 O O . ILE A 1 106 ? 26.336 -15.958 -2.354 1.00 64.50 106 ILE A O 1
ATOM 835 N N . THR A 1 107 ? 28.049 -16.354 -0.949 1.00 62.31 107 THR A N 1
ATOM 836 C CA . THR A 1 107 ? 28.881 -17.064 -1.926 1.00 62.31 107 THR A CA 1
ATOM 837 C C . THR A 1 107 ? 28.222 -18.393 -2.278 1.00 62.31 107 THR A C 1
ATOM 839 O O . THR A 1 107 ? 28.181 -18.762 -3.448 1.00 62.31 107 THR A O 1
ATOM 842 N N . ASN A 1 108 ? 27.594 -19.034 -1.287 1.00 62.56 108 ASN A N 1
ATOM 843 C CA . ASN A 1 108 ? 26.836 -20.278 -1.439 1.00 62.56 108 ASN A CA 1
ATOM 844 C C . ASN A 1 108 ? 25.307 -20.078 -1.445 1.00 62.56 108 ASN A C 1
ATOM 846 O O . ASN A 1 108 ? 24.551 -21.032 -1.278 1.00 62.56 108 ASN A O 1
ATOM 850 N N . SER A 1 109 ? 24.818 -18.847 -1.638 1.00 57.28 109 SER A N 1
ATOM 851 C CA . SER A 1 109 ? 23.384 -18.525 -1.503 1.00 57.28 109 SER A CA 1
ATOM 852 C C . SER A 1 109 ? 22.474 -19.147 -2.573 1.00 57.28 109 SER A C 1
ATOM 854 O O . SER A 1 109 ? 21.263 -19.253 -2.365 1.00 57.28 109 SER A O 1
ATOM 856 N N . VAL A 1 110 ? 23.027 -19.601 -3.704 1.00 59.31 110 VAL A N 1
ATOM 857 C CA . VAL A 1 110 ? 22.281 -20.356 -4.722 1.00 59.31 110 VAL A CA 1
ATOM 858 C C . VAL A 1 110 ? 22.278 -21.838 -4.339 1.00 59.31 110 VAL A C 1
ATOM 860 O O . VAL A 1 110 ? 23.056 -22.633 -4.859 1.00 59.31 110 VAL A O 1
ATOM 863 N N . ALA A 1 111 ? 21.375 -22.218 -3.434 1.00 58.59 111 ALA A N 1
ATOM 864 C CA . ALA A 1 111 ? 21.172 -23.602 -2.985 1.00 58.59 111 ALA A CA 1
ATOM 865 C C . ALA A 1 111 ? 20.425 -24.486 -4.012 1.00 58.59 111 ALA A C 1
ATOM 867 O O . ALA A 1 111 ? 19.698 -25.405 -3.642 1.00 58.59 111 ALA A O 1
ATOM 868 N N . LEU A 1 112 ? 20.544 -24.179 -5.306 1.00 71.00 112 LEU A N 1
ATOM 869 C CA . LEU A 1 112 ? 19.932 -24.960 -6.377 1.00 71.00 112 LEU A CA 1
ATOM 870 C C . LEU A 1 112 ? 20.970 -25.939 -6.928 1.00 71.00 112 LEU A C 1
ATOM 872 O O . LEU A 1 112 ? 21.987 -25.516 -7.481 1.00 71.00 112 LEU A O 1
ATOM 876 N N . ASP A 1 113 ? 20.699 -27.237 -6.793 1.00 80.06 113 ASP A N 1
ATOM 877 C CA . ASP A 1 113 ? 21.497 -28.283 -7.434 1.00 80.06 113 ASP A CA 1
ATOM 878 C C . ASP A 1 113 ? 21.075 -28.409 -8.901 1.00 80.06 113 ASP A C 1
ATOM 880 O O . ASP A 1 113 ? 20.074 -29.042 -9.242 1.00 80.06 113 ASP A O 1
ATOM 884 N N . VAL A 1 114 ? 21.794 -27.699 -9.769 1.00 87.81 114 VAL A N 1
ATOM 885 C CA . VAL A 1 114 ? 21.501 -27.625 -11.201 1.00 87.81 114 VAL A CA 1
ATOM 886 C C . VAL A 1 114 ? 22.642 -28.267 -11.962 1.00 87.81 114 VAL A C 1
ATOM 888 O O . VAL A 1 114 ? 23.800 -27.860 -11.841 1.00 87.81 114 VAL A O 1
ATOM 891 N N . THR A 1 115 ? 22.285 -29.245 -12.787 1.00 91.62 115 THR A N 1
ATOM 892 C CA . THR A 1 115 ? 23.201 -29.919 -13.704 1.00 91.62 115 THR A CA 1
ATOM 893 C C . THR A 1 115 ? 22.940 -29.421 -15.123 1.00 91.62 115 THR A C 1
ATOM 895 O O . THR A 1 115 ? 21.807 -29.461 -15.604 1.00 91.62 115 THR A O 1
ATOM 898 N N . GLY A 1 116 ? 23.981 -28.895 -15.761 1.00 90.25 116 GLY A N 1
ATOM 899 C CA . GLY A 1 116 ? 23.971 -28.433 -17.144 1.00 90.25 116 GLY A CA 1
ATOM 900 C C . GLY A 1 116 ? 24.209 -29.571 -18.136 1.00 90.25 116 GLY A C 1
ATOM 901 O O . GLY A 1 116 ? 24.070 -30.756 -17.821 1.00 90.25 116 GLY A O 1
ATOM 902 N N . ILE A 1 117 ? 24.594 -29.216 -19.362 1.00 89.88 117 ILE A N 1
ATOM 903 C CA . ILE A 1 117 ? 24.980 -30.207 -20.374 1.00 89.88 117 ILE A CA 1
ATOM 904 C C . ILE A 1 117 ? 26.230 -30.977 -19.931 1.00 89.88 117 ILE A C 1
ATOM 906 O O . ILE A 1 117 ? 27.057 -30.474 -19.170 1.00 89.88 117 ILE A O 1
ATOM 910 N N . ASN A 1 118 ? 26.372 -32.207 -20.428 1.00 88.69 118 ASN A N 1
ATOM 911 C CA . ASN A 1 118 ? 27.515 -33.083 -20.147 1.00 88.69 118 ASN A CA 1
ATOM 912 C C . ASN A 1 118 ? 27.730 -33.390 -18.649 1.00 88.69 118 ASN A C 1
ATOM 914 O O . ASN A 1 118 ? 28.839 -33.726 -18.246 1.00 88.69 118 ASN A O 1
ATOM 918 N N . GLY A 1 119 ? 26.685 -33.267 -17.821 1.00 88.44 119 GLY A N 1
ATOM 919 C CA . GLY A 1 119 ? 26.739 -33.603 -16.395 1.00 88.44 119 GLY A CA 1
ATOM 920 C C . GLY A 1 119 ? 27.432 -32.565 -15.505 1.00 88.44 119 GLY A C 1
ATOM 921 O O . GLY A 1 119 ? 27.605 -32.822 -14.318 1.00 88.44 119 GLY A O 1
ATOM 922 N N . GLN A 1 120 ? 27.811 -31.396 -16.036 1.00 89.00 120 GLN A N 1
ATOM 923 C CA . GLN A 1 120 ? 28.491 -30.356 -15.260 1.00 89.00 120 GLN A CA 1
ATOM 924 C C . GLN A 1 120 ? 27.550 -29.713 -14.232 1.00 89.00 120 GLN A C 1
ATOM 926 O O . GLN A 1 120 ? 26.511 -29.160 -14.602 1.00 89.00 120 GLN A O 1
ATOM 931 N N . ARG A 1 121 ? 27.934 -29.691 -12.950 1.00 91.00 121 ARG A N 1
ATOM 932 C CA . ARG A 1 121 ? 27.158 -28.991 -11.912 1.00 91.00 121 ARG A CA 1
ATOM 933 C C . ARG A 1 121 ? 27.479 -27.498 -11.873 1.00 91.00 121 ARG A C 1
ATOM 935 O O . ARG A 1 121 ? 28.620 -27.082 -12.076 1.00 91.00 121 ARG A O 1
ATOM 942 N N . LEU A 1 122 ? 26.484 -26.670 -11.550 1.00 89.00 122 LEU A N 1
ATOM 943 C CA . LEU A 1 122 ? 26.650 -25.211 -11.464 1.00 89.00 122 LEU A CA 1
ATOM 944 C C . LEU A 1 122 ? 27.705 -24.798 -10.427 1.00 89.00 122 LEU A C 1
ATOM 946 O O . LEU A 1 122 ? 28.518 -23.911 -10.682 1.00 89.00 122 LEU A O 1
ATOM 950 N N . GLN A 1 123 ? 27.722 -25.472 -9.277 1.00 86.25 123 GLN A N 1
ATOM 951 C CA . GLN A 1 123 ? 28.698 -25.194 -8.222 1.00 86.25 123 GLN A CA 1
ATOM 952 C C . GLN A 1 123 ? 30.125 -25.566 -8.643 1.00 86.25 123 GLN A C 1
ATOM 954 O O . GLN A 1 123 ? 31.063 -24.828 -8.357 1.00 86.25 123 GLN A O 1
ATOM 959 N N . GLU A 1 124 ? 30.304 -26.653 -9.398 1.00 89.12 124 GLU A N 1
ATOM 960 C CA . GLU A 1 124 ? 31.610 -27.021 -9.966 1.00 89.12 124 GLU A CA 1
ATOM 961 C C . GLU A 1 124 ? 32.093 -25.971 -10.971 1.00 89.12 124 GLU A C 1
ATOM 963 O O . GLU A 1 124 ? 33.269 -25.603 -10.966 1.00 89.12 124 GLU A O 1
ATOM 968 N N . TYR A 1 125 ? 31.181 -25.446 -11.797 1.00 89.44 125 TYR A N 1
ATOM 969 C CA . TYR A 1 125 ? 31.476 -24.336 -12.699 1.00 89.44 125 TYR A CA 1
ATOM 970 C C . TYR A 1 125 ? 31.941 -23.094 -11.922 1.00 89.44 125 TYR A C 1
ATOM 972 O O . TYR A 1 125 ? 33.008 -22.562 -12.216 1.00 89.44 125 TYR A O 1
ATOM 980 N N . TYR A 1 126 ? 31.212 -22.661 -10.890 1.00 88.94 126 TYR A N 1
ATOM 981 C CA . TYR A 1 126 ? 31.612 -21.505 -10.078 1.00 88.94 126 TYR A CA 1
ATOM 982 C C . TYR A 1 126 ? 32.929 -21.710 -9.331 1.00 88.94 126 TYR A C 1
ATOM 984 O O . TYR A 1 126 ? 33.761 -20.802 -9.316 1.00 88.94 126 TYR A O 1
ATOM 992 N N . ASN A 1 127 ? 33.156 -22.893 -8.760 1.00 86.50 127 ASN A N 1
ATOM 993 C CA . ASN A 1 127 ? 34.407 -23.216 -8.075 1.00 86.50 127 ASN A CA 1
ATOM 994 C C . ASN A 1 127 ? 35.603 -23.120 -9.029 1.00 86.50 127 ASN A C 1
ATOM 996 O O . ASN A 1 127 ? 36.619 -22.519 -8.682 1.00 86.50 127 ASN A O 1
ATOM 1000 N N . ARG A 1 128 ? 35.462 -23.633 -10.258 1.00 88.94 128 ARG A N 1
ATOM 1001 C CA . ARG A 1 128 ? 36.501 -23.545 -11.292 1.00 88.94 128 ARG A CA 1
ATOM 1002 C C . ARG A 1 128 ? 36.802 -22.103 -11.709 1.00 88.94 128 ARG A C 1
ATOM 1004 O O . ARG A 1 128 ? 37.957 -21.772 -11.946 1.00 88.94 128 ARG A O 1
ATOM 1011 N N . GLU A 1 129 ? 35.786 -21.246 -11.782 1.00 88.44 129 GLU A N 1
ATOM 1012 C CA . GLU A 1 129 ? 35.930 -19.837 -12.184 1.00 88.44 129 GLU A CA 1
ATOM 1013 C C . GLU A 1 129 ? 36.332 -18.896 -11.023 1.00 88.44 129 GLU A C 1
ATOM 1015 O O . GLU A 1 129 ? 36.380 -17.672 -11.201 1.00 88.44 129 GLU A O 1
ATOM 1020 N N . GLY A 1 130 ? 36.610 -19.442 -9.830 1.00 86.38 130 GLY A N 1
ATOM 1021 C CA . GLY A 1 130 ? 37.012 -18.680 -8.641 1.00 86.38 130 GLY A CA 1
ATOM 1022 C C . GLY A 1 130 ? 35.874 -17.887 -7.983 1.00 86.38 130 GLY A C 1
ATOM 1023 O O . GLY A 1 130 ? 36.132 -16.910 -7.271 1.00 86.38 130 GLY A O 1
ATOM 1024 N N . GLY A 1 131 ? 34.622 -18.271 -8.239 1.00 87.38 131 GLY A N 1
ATOM 1025 C CA . GLY A 1 131 ? 33.404 -17.664 -7.703 1.00 87.38 131 GLY A CA 1
ATOM 1026 C C . GLY A 1 131 ? 32.263 -17.587 -8.730 1.00 87.38 131 GLY A C 1
ATOM 1027 O O . GLY A 1 131 ? 32.452 -17.918 -9.907 1.00 87.38 131 GLY A O 1
ATOM 1028 N N . PRO A 1 132 ? 31.072 -17.112 -8.312 1.00 88.88 132 PRO A N 1
ATOM 1029 C CA . PRO A 1 132 ? 29.923 -16.947 -9.199 1.00 88.88 132 PRO A CA 1
ATOM 1030 C C . PRO A 1 132 ? 30.273 -16.155 -10.464 1.00 88.88 132 PRO A C 1
ATOM 1032 O O . PRO A 1 132 ? 30.891 -15.094 -10.398 1.00 88.88 132 PRO A O 1
ATOM 1035 N N . THR A 1 133 ? 29.911 -16.688 -11.631 1.00 90.19 133 THR A N 1
ATOM 1036 C CA . THR A 1 133 ? 30.355 -16.169 -12.935 1.00 90.19 133 THR A CA 1
ATOM 1037 C C . THR A 1 133 ? 29.285 -16.385 -14.004 1.00 90.19 133 THR A C 1
ATOM 1039 O O . THR A 1 133 ? 28.596 -17.396 -13.995 1.00 90.19 133 THR A O 1
ATOM 1042 N N . GLY A 1 134 ? 29.135 -15.456 -14.948 1.00 92.88 134 GLY A N 1
ATOM 1043 C CA . GLY A 1 134 ? 28.221 -15.625 -16.082 1.00 92.88 134 GLY A CA 1
ATOM 1044 C C . GLY A 1 134 ? 28.444 -14.585 -17.176 1.00 92.88 134 GLY A C 1
ATOM 1045 O O . GLY A 1 134 ? 29.163 -13.602 -16.976 1.00 92.88 134 GLY A O 1
ATOM 1046 N N . TYR A 1 135 ? 27.830 -14.779 -18.342 1.00 96.00 135 TYR A N 1
ATOM 1047 C CA . TYR A 1 135 ? 27.817 -13.779 -19.406 1.00 96.00 135 TYR A CA 1
ATOM 1048 C C . TYR A 1 135 ? 26.830 -12.669 -19.041 1.00 96.00 135 TYR A C 1
ATOM 1050 O O . TYR A 1 135 ? 25.634 -12.917 -18.834 1.00 96.00 135 TYR A O 1
ATOM 1058 N N . MET A 1 136 ? 27.366 -11.453 -18.883 1.00 94.38 136 MET A N 1
ATOM 1059 C CA . MET A 1 136 ? 26.646 -10.277 -18.379 1.00 94.38 136 MET A CA 1
ATOM 1060 C C . MET A 1 136 ? 25.849 -10.554 -17.093 1.00 94.38 136 MET A C 1
ATOM 1062 O O . MET A 1 136 ? 24.795 -9.961 -16.864 1.00 94.38 136 MET A O 1
ATOM 1066 N N . GLY A 1 137 ? 26.301 -11.521 -16.289 1.00 92.25 137 GLY A N 1
ATOM 1067 C CA . GLY A 1 137 ? 25.621 -11.906 -15.056 1.00 92.25 137 GLY A CA 1
ATOM 1068 C C . GLY A 1 137 ? 24.228 -12.497 -15.205 1.00 92.25 137 GLY A C 1
ATOM 1069 O O . GLY A 1 137 ? 23.511 -12.591 -14.217 1.00 92.25 137 GLY A O 1
ATOM 1070 N N . THR A 1 138 ? 23.812 -12.838 -16.424 1.00 94.69 138 THR A N 1
ATOM 1071 C CA . THR A 1 138 ? 22.418 -13.200 -16.721 1.00 94.69 138 THR A CA 1
ATOM 1072 C C . THR A 1 138 ? 22.305 -14.625 -17.239 1.00 94.69 138 THR A C 1
ATOM 1074 O O . THR A 1 138 ? 21.379 -15.342 -16.877 1.00 94.69 138 THR A O 1
ATOM 1077 N N . THR A 1 139 ? 23.256 -15.050 -18.069 1.00 95.00 139 THR A N 1
ATOM 1078 C CA . THR A 1 139 ? 23.268 -16.377 -18.703 1.00 95.00 139 THR A CA 1
ATOM 1079 C C . THR A 1 139 ? 24.581 -17.087 -18.394 1.00 95.00 139 THR A C 1
ATOM 1081 O O . THR A 1 139 ? 25.588 -16.426 -18.129 1.00 95.00 139 THR A O 1
ATOM 1084 N N . ILE A 1 140 ? 24.583 -18.423 -18.383 1.00 93.81 140 ILE A N 1
ATOM 1085 C CA . ILE A 1 140 ? 25.746 -19.219 -17.961 1.00 93.81 140 ILE A CA 1
ATOM 1086 C C . ILE A 1 140 ? 26.081 -20.257 -19.044 1.00 93.81 140 ILE A C 1
ATOM 1088 O O . ILE A 1 140 ? 25.183 -20.980 -19.483 1.00 93.81 140 ILE A O 1
ATOM 1092 N N . PRO A 1 141 ? 27.341 -20.335 -19.514 1.00 94.31 141 PRO A N 1
ATOM 1093 C CA . PRO A 1 141 ? 27.735 -21.305 -20.533 1.00 94.31 141 PRO A CA 1
ATOM 1094 C C . PRO A 1 141 ? 27.623 -22.728 -19.981 1.00 94.31 141 PRO A C 1
ATOM 1096 O O . PRO A 1 141 ? 27.947 -22.971 -18.822 1.00 94.31 141 PRO A O 1
ATOM 1099 N N . GLY A 1 142 ? 27.155 -23.665 -20.806 1.00 93.00 142 GLY A N 1
ATOM 1100 C CA . GLY A 1 142 ? 26.871 -25.043 -20.385 1.00 93.00 142 GLY A CA 1
ATOM 1101 C C . GLY A 1 142 ? 25.492 -25.241 -19.738 1.00 93.00 142 GLY A C 1
ATOM 1102 O O . GLY A 1 142 ? 25.093 -26.377 -19.494 1.00 93.00 142 GLY A O 1
ATOM 1103 N N . PHE A 1 143 ? 24.727 -24.168 -19.510 1.00 93.94 143 PHE A N 1
ATOM 1104 C CA . PHE A 1 143 ? 23.384 -24.223 -18.924 1.00 93.94 143 PHE A CA 1
ATOM 1105 C C . PHE A 1 143 ? 22.361 -23.644 -19.917 1.00 93.94 143 PHE A C 1
ATOM 1107 O O . PHE A 1 143 ? 22.116 -22.433 -19.934 1.00 93.94 143 PHE A O 1
ATOM 1114 N N . PRO A 1 144 ? 21.785 -24.481 -20.799 1.00 92.12 144 PRO A N 1
ATOM 1115 C CA . PRO A 1 144 ? 20.875 -24.029 -21.843 1.00 92.12 144 PRO A CA 1
ATOM 1116 C C . PRO A 1 144 ? 19.606 -23.428 -21.235 1.00 92.12 144 PRO A C 1
ATOM 1118 O O . PRO A 1 144 ? 19.044 -23.983 -20.294 1.00 92.12 144 PRO A O 1
ATOM 1121 N N . ASN A 1 145 ? 19.141 -22.299 -21.782 1.00 92.38 145 ASN A N 1
ATOM 1122 C CA . ASN A 1 145 ? 17.969 -21.566 -21.283 1.00 92.38 145 ASN A CA 1
ATOM 1123 C C . ASN A 1 145 ? 18.058 -21.142 -19.802 1.00 92.38 145 ASN A C 1
ATOM 1125 O O . ASN A 1 145 ? 17.033 -20.887 -19.166 1.00 92.38 145 ASN A O 1
ATOM 1129 N N . TRP A 1 146 ? 19.269 -21.035 -19.248 1.00 92.44 146 TRP A N 1
ATOM 1130 C CA . TRP A 1 146 ? 19.472 -20.475 -17.919 1.00 92.44 146 TRP A CA 1
ATOM 1131 C C . TRP A 1 146 ? 19.451 -18.948 -17.961 1.00 92.44 146 TRP A C 1
ATOM 1133 O O . TRP A 1 146 ? 20.327 -18.321 -18.563 1.00 92.44 146 TRP A O 1
ATOM 1143 N N . PHE A 1 147 ? 18.484 -18.355 -17.262 1.00 93.56 147 PHE A N 1
ATOM 1144 C CA . PHE A 1 147 ? 18.353 -16.910 -17.111 1.00 93.56 147 PHE A CA 1
ATOM 1145 C C . PHE A 1 147 ? 18.222 -16.560 -15.632 1.00 93.56 147 PHE A C 1
ATOM 1147 O O . PHE A 1 147 ? 17.211 -16.856 -14.997 1.00 93.56 147 PHE A O 1
ATOM 1154 N N . THR A 1 148 ? 19.241 -15.907 -15.087 1.00 90.75 148 THR A N 1
ATOM 1155 C CA . THR A 1 148 ? 19.259 -15.440 -13.703 1.00 90.75 148 THR A CA 1
ATOM 1156 C C . THR A 1 148 ? 19.047 -13.929 -13.676 1.00 90.75 148 THR A C 1
ATOM 1158 O O . THR A 1 148 ? 19.724 -13.175 -14.376 1.00 90.75 148 THR A O 1
ATOM 1161 N N . ILE A 1 149 ? 18.111 -13.489 -12.840 1.00 93.19 149 ILE A N 1
ATOM 1162 C CA . ILE A 1 149 ? 17.966 -12.082 -12.465 1.00 93.19 149 ILE A CA 1
ATOM 1163 C C . ILE A 1 149 ? 18.789 -11.855 -11.200 1.00 93.19 149 ILE A C 1
ATOM 1165 O O . ILE A 1 149 ? 18.794 -12.707 -10.312 1.00 93.19 149 ILE A O 1
ATOM 1169 N N . LEU A 1 150 ? 19.482 -10.720 -11.133 1.00 90.69 150 LEU A N 1
ATOM 1170 C CA . LEU A 1 150 ? 20.413 -10.370 -10.062 1.00 90.69 150 LEU A CA 1
ATOM 1171 C C . LEU A 1 150 ? 21.563 -11.383 -9.907 1.00 90.69 150 LEU A C 1
ATOM 1173 O O . LEU A 1 150 ? 21.903 -11.814 -8.808 1.00 90.69 150 LEU A O 1
ATOM 1177 N N . GLY A 1 151 ? 22.154 -11.795 -11.029 1.00 90.00 151 GLY A N 1
ATOM 1178 C CA . GLY A 1 151 ? 23.296 -12.708 -11.035 1.00 90.00 151 GLY A CA 1
ATOM 1179 C C . GLY A 1 151 ? 24.657 -12.038 -10.850 1.00 90.00 151 GLY A C 1
ATOM 1180 O O . GLY A 1 151 ? 24.745 -10.864 -10.478 1.00 90.00 151 GLY A O 1
ATOM 1181 N N . PRO A 1 152 ? 25.746 -12.772 -11.125 1.00 90.19 152 PRO A N 1
ATOM 1182 C CA . PRO A 1 152 ? 27.104 -12.279 -10.922 1.00 90.19 152 PRO A CA 1
ATOM 1183 C C . PRO A 1 152 ? 27.387 -10.979 -11.685 1.00 90.19 152 PRO A C 1
ATOM 1185 O O . PRO A 1 152 ? 27.034 -10.845 -12.845 1.00 90.19 152 PRO A O 1
ATOM 1188 N N . ASN A 1 153 ? 28.058 -10.016 -11.066 1.00 92.12 153 ASN A N 1
ATOM 1189 C CA . ASN A 1 153 ? 28.453 -8.738 -11.653 1.00 92.12 153 ASN A CA 1
ATOM 1190 C C . ASN A 1 153 ? 27.277 -7.869 -12.125 1.00 92.12 153 ASN A C 1
ATOM 1192 O O . ASN A 1 153 ? 27.460 -7.080 -13.040 1.00 92.12 153 ASN A O 1
ATOM 1196 N N . THR A 1 154 ? 26.089 -7.969 -11.518 1.00 92.06 154 THR A N 1
ATOM 1197 C CA . THR A 1 154 ? 24.893 -7.177 -11.900 1.00 92.06 154 THR A CA 1
ATOM 1198 C C . THR A 1 154 ? 24.537 -6.073 -10.904 1.00 92.06 154 THR A C 1
ATOM 1200 O O . THR A 1 154 ? 23.702 -5.217 -11.192 1.00 92.06 154 THR A O 1
ATOM 1203 N N . VAL A 1 155 ? 25.181 -6.039 -9.738 1.00 89.31 155 VAL A N 1
ATOM 1204 C CA . VAL A 1 155 ? 24.956 -5.006 -8.720 1.00 89.31 155 VAL A CA 1
ATOM 1205 C C . VAL A 1 155 ? 25.892 -3.834 -8.987 1.00 89.31 155 VAL A C 1
ATOM 1207 O O . VAL A 1 155 ? 27.041 -4.024 -9.330 1.00 89.31 155 VAL A O 1
ATOM 1210 N N . THR A 1 156 ? 25.464 -2.590 -8.815 1.00 81.88 156 THR A N 1
ATOM 1211 C CA . THR A 1 156 ? 26.339 -1.426 -9.082 1.00 81.88 156 THR A CA 1
ATOM 1212 C C . THR A 1 156 ? 26.972 -0.838 -7.821 1.00 81.88 156 THR A C 1
ATOM 1214 O O . THR A 1 156 ? 27.924 -0.071 -7.905 1.00 81.88 156 THR A O 1
ATOM 1217 N N . GLY A 1 157 ? 26.442 -1.139 -6.632 1.00 78.38 157 GLY A N 1
ATOM 1218 C CA . GLY A 1 157 ? 26.902 -0.575 -5.352 1.00 78.38 157 GLY A CA 1
ATOM 1219 C C . GLY A 1 157 ? 26.518 0.897 -5.116 1.00 78.38 157 GLY A C 1
ATOM 1220 O O . GLY A 1 157 ? 26.469 1.330 -3.966 1.00 78.38 157 GLY A O 1
ATOM 1221 N N . HIS A 1 158 ? 26.182 1.644 -6.173 1.00 77.81 158 HIS A N 1
ATOM 1222 C CA . HIS A 1 158 ? 25.822 3.070 -6.144 1.00 77.81 158 HIS A CA 1
ATOM 1223 C C . HIS A 1 158 ? 24.444 3.383 -6.757 1.00 77.81 158 HIS A C 1
ATOM 1225 O O . HIS A 1 158 ? 23.991 4.523 -6.693 1.00 77.81 158 HIS A O 1
ATOM 1231 N N . SER A 1 159 ? 23.762 2.393 -7.342 1.00 81.56 159 SER A N 1
ATOM 1232 C CA . SER A 1 159 ? 22.435 2.549 -7.950 1.00 81.56 159 SER A CA 1
ATOM 1233 C C . SER A 1 159 ? 21.413 1.571 -7.375 1.00 81.56 159 SER A C 1
ATOM 1235 O O . SER A 1 159 ? 21.725 0.693 -6.568 1.00 81.56 159 SER A O 1
ATOM 1237 N N . SER A 1 160 ? 20.163 1.737 -7.799 1.00 86.25 160 SER A N 1
ATOM 1238 C CA . SER A 1 160 ? 19.067 0.840 -7.456 1.00 86.25 160 SER A CA 1
ATOM 1239 C C . SER A 1 160 ? 19.278 -0.541 -8.078 1.00 86.25 160 SER A C 1
ATOM 1241 O O . SER A 1 160 ? 19.440 -0.655 -9.289 1.00 86.25 160 SER A O 1
ATOM 1243 N N . VAL A 1 161 ? 19.195 -1.594 -7.264 1.00 88.75 161 VAL A N 1
ATOM 1244 C CA . VAL A 1 161 ? 19.147 -2.983 -7.755 1.00 88.75 161 VAL A CA 1
ATOM 1245 C C . VAL A 1 161 ? 17.931 -3.207 -8.659 1.00 88.75 161 VAL A C 1
ATOM 1247 O O . VAL A 1 161 ? 18.057 -3.866 -9.680 1.00 88.75 161 VAL A O 1
ATOM 1250 N N . ILE A 1 162 ? 16.798 -2.560 -8.364 1.00 90.44 162 ILE A N 1
ATOM 1251 C CA . ILE A 1 162 ? 15.574 -2.662 -9.178 1.00 90.44 162 ILE A CA 1
ATOM 1252 C C . ILE A 1 162 ? 15.830 -2.199 -10.617 1.00 90.44 162 ILE A C 1
ATOM 1254 O O . ILE A 1 162 ? 15.309 -2.789 -11.552 1.00 90.44 162 ILE A O 1
ATOM 1258 N N . PHE A 1 163 ? 16.666 -1.172 -10.803 1.00 91.56 163 PHE A N 1
ATOM 1259 C CA . PHE A 1 163 ? 17.025 -0.711 -12.143 1.00 91.56 163 PHE A CA 1
ATOM 1260 C C . PHE A 1 163 ? 17.787 -1.795 -12.913 1.00 91.56 163 PHE A C 1
ATOM 1262 O O . PHE A 1 163 ? 17.460 -2.065 -14.060 1.00 91.56 163 PHE A O 1
ATOM 1269 N N . ALA A 1 164 ? 18.761 -2.454 -12.280 1.00 91.50 164 ALA A N 1
ATOM 1270 C CA . ALA A 1 164 ? 19.479 -3.562 -12.908 1.00 91.50 164 ALA A CA 1
ATOM 1271 C C . ALA A 1 164 ? 18.539 -4.738 -13.236 1.00 91.50 164 ALA A C 1
ATOM 1273 O O . ALA A 1 164 ? 18.614 -5.290 -14.331 1.00 91.50 164 ALA A O 1
ATOM 1274 N N . GLU A 1 165 ? 17.621 -5.075 -12.324 1.00 94.94 165 GLU A N 1
ATOM 1275 C CA . GLU A 1 165 ? 16.623 -6.134 -12.521 1.00 94.94 165 GLU A CA 1
ATOM 1276 C C . GLU A 1 165 ? 15.688 -5.836 -13.702 1.00 94.94 165 GLU A C 1
ATOM 1278 O O . GLU A 1 165 ? 15.485 -6.707 -14.542 1.00 94.94 165 GLU A O 1
ATOM 1283 N N . GLU A 1 166 ? 15.155 -4.614 -13.812 1.00 94.94 166 GLU A N 1
ATOM 1284 C CA . GLU A 1 166 ? 14.285 -4.198 -14.924 1.00 94.94 166 GLU A CA 1
ATOM 1285 C C . GLU A 1 166 ? 15.007 -4.319 -16.275 1.00 94.94 166 GLU A C 1
ATOM 1287 O O . GLU A 1 166 ? 14.459 -4.879 -17.226 1.00 94.94 166 GLU A O 1
ATOM 1292 N N . LEU A 1 167 ? 16.273 -3.890 -16.343 1.00 94.56 167 LEU A N 1
ATOM 1293 C CA . LEU A 1 167 ? 17.088 -4.026 -17.552 1.00 94.56 167 LEU A CA 1
ATOM 1294 C C . LEU A 1 167 ? 17.357 -5.486 -17.918 1.00 94.56 167 LEU A C 1
ATOM 1296 O O . LEU A 1 167 ? 17.252 -5.859 -19.087 1.00 94.56 167 LEU A O 1
ATOM 1300 N N . GLN A 1 168 ? 17.680 -6.326 -16.932 1.00 95.19 168 GLN A N 1
ATOM 1301 C CA . GLN A 1 168 ? 17.846 -7.758 -17.160 1.00 95.19 168 GLN A CA 1
ATOM 1302 C C . GLN A 1 168 ? 16.542 -8.415 -17.617 1.00 95.19 168 GLN A C 1
ATOM 1304 O O . GLN A 1 168 ? 16.581 -9.268 -18.497 1.00 95.19 168 GLN A O 1
ATOM 1309 N N . MET A 1 169 ? 15.386 -8.023 -17.074 1.00 95.56 169 MET A N 1
ATOM 1310 C CA . MET A 1 169 ? 14.087 -8.561 -17.492 1.00 95.56 169 MET A CA 1
ATOM 1311 C C . MET A 1 169 ? 13.770 -8.220 -18.950 1.00 95.56 169 MET A C 1
ATOM 1313 O O . MET A 1 169 ? 13.363 -9.108 -19.703 1.00 95.56 169 MET A O 1
ATOM 1317 N N . ASP A 1 170 ? 14.000 -6.977 -19.375 1.00 94.31 170 ASP A N 1
ATOM 1318 C CA . ASP A 1 170 ? 13.815 -6.565 -20.772 1.00 94.31 170 ASP A CA 1
ATOM 1319 C C . ASP A 1 170 ? 14.771 -7.314 -21.714 1.00 94.31 170 ASP A C 1
ATOM 1321 O O . ASP A 1 170 ? 14.378 -7.756 -22.799 1.00 94.31 170 ASP A O 1
ATOM 1325 N N . TYR A 1 171 ? 16.018 -7.514 -21.287 1.00 95.50 171 TYR A N 1
ATOM 1326 C CA . TYR A 1 171 ? 17.017 -8.295 -22.013 1.00 95.50 171 TYR A CA 1
ATOM 1327 C C . TYR A 1 171 ? 16.619 -9.774 -22.148 1.00 95.50 171 TYR A C 1
ATOM 1329 O O . TYR A 1 171 ? 16.590 -10.319 -23.253 1.00 95.50 171 TYR A O 1
ATOM 1337 N N . VAL A 1 172 ? 16.256 -10.423 -21.038 1.00 96.19 172 VAL A N 1
ATOM 1338 C CA . VAL A 1 172 ? 15.854 -11.838 -20.997 1.00 96.19 172 VAL A CA 1
ATOM 1339 C C . VAL A 1 172 ? 14.573 -12.061 -21.793 1.00 96.19 172 VAL A C 1
ATOM 1341 O O . VAL A 1 172 ? 14.467 -13.044 -22.520 1.00 96.19 172 VAL A O 1
ATOM 1344 N N . THR A 1 173 ? 13.619 -11.131 -21.744 1.00 95.81 173 THR A N 1
ATOM 1345 C CA . THR A 1 173 ? 12.378 -11.234 -22.525 1.00 95.81 173 THR A CA 1
ATOM 1346 C C . THR A 1 173 ? 12.660 -11.294 -24.028 1.00 95.81 173 THR A C 1
ATOM 1348 O O . THR A 1 173 ? 11.990 -12.034 -24.744 1.00 95.81 173 THR A O 1
ATOM 1351 N N . GLN A 1 174 ? 13.673 -10.575 -24.524 1.00 93.69 174 GLN A N 1
ATOM 1352 C CA . GLN A 1 174 ? 14.079 -10.655 -25.933 1.00 93.69 174 GLN A CA 1
ATOM 1353 C C . GLN A 1 174 ? 14.644 -12.034 -26.306 1.00 93.69 174 GLN A C 1
ATOM 1355 O O . GLN A 1 174 ? 14.383 -12.501 -27.413 1.00 93.69 174 GLN A O 1
ATOM 1360 N N . LEU A 1 175 ? 15.361 -12.698 -25.392 1.00 92.81 175 LEU A N 1
ATOM 1361 C CA . LEU A 1 175 ? 15.847 -14.074 -25.570 1.00 92.81 175 LEU A CA 1
ATOM 1362 C C . LEU A 1 175 ? 14.709 -15.103 -25.464 1.00 92.81 175 LEU A C 1
ATOM 1364 O O . LEU A 1 175 ? 14.697 -16.085 -26.196 1.00 92.81 175 LEU A O 1
ATOM 1368 N N . LEU A 1 176 ? 13.716 -14.870 -24.602 1.00 94.81 176 LEU A N 1
ATOM 1369 C CA . LEU A 1 176 ? 12.582 -15.782 -24.419 1.00 94.81 176 LEU A CA 1
ATOM 1370 C C . LEU A 1 176 ? 11.577 -15.747 -25.574 1.00 94.81 176 LEU A C 1
ATOM 1372 O O . LEU A 1 176 ? 11.002 -16.781 -25.901 1.00 94.81 176 LEU A O 1
ATOM 1376 N N . ARG A 1 177 ? 11.351 -14.588 -26.204 1.00 92.56 177 ARG A N 1
ATOM 1377 C CA . ARG A 1 177 ? 10.357 -14.429 -27.285 1.00 92.56 177 ARG A CA 1
ATOM 1378 C C . ARG A 1 177 ? 10.464 -15.480 -28.402 1.00 92.56 177 ARG A C 1
ATOM 1380 O O . ARG A 1 177 ? 9.457 -16.140 -28.640 1.00 92.56 177 ARG A O 1
ATOM 1387 N N . PRO A 1 178 ? 11.617 -15.680 -29.069 1.00 90.94 178 PRO A N 1
ATOM 1388 C CA . PRO A 1 178 ? 11.718 -16.667 -30.147 1.00 90.94 178 PRO A CA 1
ATOM 1389 C C . PRO A 1 178 ? 11.653 -18.117 -29.635 1.00 90.94 178 PRO A C 1
ATOM 1391 O O . PRO A 1 178 ? 11.205 -18.992 -30.368 1.00 90.94 178 PRO A O 1
ATOM 1394 N N . ILE A 1 179 ? 12.021 -18.380 -28.371 1.00 91.75 179 ILE A N 1
ATOM 1395 C CA . ILE A 1 179 ? 11.819 -19.700 -27.747 1.00 91.75 179 ILE A CA 1
ATOM 1396 C C . ILE A 1 179 ? 10.318 -19.983 -27.612 1.00 91.75 179 ILE A C 1
ATOM 1398 O O . ILE A 1 179 ? 9.834 -21.035 -28.017 1.00 91.75 179 ILE A O 1
ATOM 1402 N N . LEU A 1 180 ? 9.566 -19.022 -27.069 1.00 92.44 180 LEU A N 1
ATOM 1403 C CA . LEU A 1 180 ? 8.120 -19.144 -26.865 1.00 92.44 180 LEU A CA 1
ATOM 1404 C C . LEU A 1 180 ? 7.329 -19.141 -28.181 1.00 92.44 180 LEU A C 1
ATOM 1406 O O . LEU A 1 180 ? 6.257 -19.734 -28.238 1.00 92.44 180 LEU A O 1
ATOM 1410 N N . ALA A 1 181 ? 7.852 -18.495 -29.226 1.00 89.69 181 ALA A N 1
ATOM 1411 C CA . ALA A 1 181 ? 7.292 -18.541 -30.576 1.00 89.69 181 ALA A CA 1
ATOM 1412 C C . ALA A 1 181 ? 7.543 -19.884 -31.290 1.00 89.69 181 ALA A C 1
ATOM 1414 O O . ALA A 1 181 ? 6.920 -20.150 -32.313 1.00 89.69 181 ALA A O 1
ATOM 1415 N N . GLY A 1 182 ? 8.432 -20.730 -30.756 1.00 88.19 182 GLY A N 1
ATOM 1416 C CA . GLY A 1 182 ? 8.834 -21.989 -31.383 1.00 88.19 182 GLY A CA 1
ATOM 1417 C C . GLY A 1 182 ? 9.857 -21.830 -32.512 1.00 88.19 182 GLY A C 1
ATOM 1418 O O . GLY A 1 182 ? 10.153 -22.807 -33.193 1.00 88.19 182 GLY A O 1
ATOM 1419 N N . ASP A 1 183 ? 10.422 -20.632 -32.695 1.00 87.88 183 ASP A N 1
ATOM 1420 C CA . ASP A 1 183 ? 11.425 -20.354 -33.730 1.00 87.88 183 ASP A CA 1
ATOM 1421 C C . ASP A 1 183 ? 12.772 -21.032 -33.426 1.00 87.88 183 ASP A C 1
ATOM 1423 O O . ASP A 1 183 ? 13.521 -21.390 -34.334 1.00 87.88 183 ASP A O 1
ATOM 1427 N N . VAL A 1 184 ? 13.099 -21.187 -32.138 1.00 91.31 184 VAL A N 1
ATOM 1428 C CA . VAL A 1 184 ? 14.327 -21.825 -31.638 1.00 91.31 184 VAL A CA 1
ATOM 1429 C C . VAL A 1 184 ? 14.020 -22.667 -30.398 1.00 91.31 184 VAL A C 1
ATOM 1431 O O . VAL A 1 184 ? 13.080 -22.374 -29.662 1.00 91.31 184 VAL A O 1
ATOM 1434 N N . LYS A 1 185 ? 14.828 -23.696 -30.104 1.00 91.19 185 LYS A N 1
ATOM 1435 C CA . LYS A 1 185 ? 14.655 -24.508 -28.879 1.00 91.19 185 LYS A CA 1
ATOM 1436 C C . LYS A 1 185 ? 15.270 -23.848 -27.646 1.00 91.19 185 LYS A C 1
ATOM 1438 O O . LYS A 1 185 ? 14.918 -24.180 -26.514 1.00 91.19 185 LYS A O 1
ATOM 1443 N N . GLY A 1 186 ? 16.213 -22.937 -27.850 1.00 92.44 186 GLY A N 1
ATOM 1444 C CA . GLY A 1 186 ? 16.871 -22.252 -26.754 1.00 92.44 186 GLY A CA 1
ATOM 1445 C C . GLY A 1 186 ? 18.106 -21.475 -27.159 1.00 92.44 186 GLY A C 1
ATOM 1446 O O . GLY A 1 186 ? 18.560 -21.553 -28.301 1.00 92.44 186 GLY A O 1
ATOM 1447 N N . PHE A 1 187 ? 18.664 -20.770 -26.183 1.00 93.81 187 PHE A N 1
ATOM 1448 C CA . PHE A 1 187 ? 19.953 -20.103 -26.303 1.00 93.81 187 PHE A CA 1
ATOM 1449 C C . PHE A 1 187 ? 20.903 -20.572 -25.210 1.00 93.81 187 PHE A C 1
ATOM 1451 O O . PHE A 1 187 ? 20.497 -20.860 -24.080 1.00 93.81 187 PHE A O 1
ATOM 1458 N N . MET A 1 188 ? 22.184 -20.590 -25.550 1.00 94.19 188 MET A N 1
ATOM 1459 C CA . MET A 1 188 ? 23.280 -20.791 -24.614 1.00 94.19 188 MET A CA 1
ATOM 1460 C C . MET A 1 188 ? 24.371 -19.766 -24.927 1.00 94.19 188 MET A C 1
ATOM 1462 O O . MET A 1 188 ? 24.724 -19.612 -26.097 1.00 94.19 188 MET A O 1
ATOM 1466 N N . PRO A 1 189 ? 24.892 -19.013 -23.944 1.00 95.75 189 PRO A N 1
ATOM 1467 C CA . PRO A 1 189 ? 25.995 -18.104 -24.218 1.00 95.75 189 PRO A CA 1
ATOM 1468 C C . PRO A 1 189 ? 27.238 -18.925 -24.553 1.00 95.75 189 PRO A C 1
ATOM 1470 O O . PRO A 1 189 ? 27.503 -19.955 -23.926 1.00 95.75 189 PRO A O 1
ATOM 1473 N N . ARG A 1 190 ? 28.024 -18.464 -25.524 1.00 95.00 190 ARG A N 1
ATOM 1474 C CA . ARG A 1 190 ? 29.271 -19.146 -25.849 1.00 95.00 190 ARG A CA 1
ATOM 1475 C C . ARG A 1 190 ? 30.303 -18.991 -24.745 1.00 95.00 190 ARG A C 1
ATOM 1477 O O . ARG A 1 190 ? 30.386 -17.953 -24.077 1.00 95.00 190 ARG A O 1
ATOM 1484 N N . ALA A 1 191 ? 31.132 -20.017 -24.585 1.00 93.69 191 ALA A N 1
ATOM 1485 C CA . ALA A 1 191 ? 32.188 -20.028 -23.580 1.00 93.69 191 ALA A CA 1
ATOM 1486 C C . ALA A 1 191 ? 33.251 -18.940 -23.827 1.00 93.69 191 ALA A C 1
ATOM 1488 O O . ALA A 1 191 ? 33.702 -18.309 -22.872 1.00 93.69 191 ALA A O 1
ATOM 1489 N N . ASP A 1 192 ? 33.613 -18.676 -25.086 1.00 96.00 192 ASP A N 1
ATOM 1490 C CA . ASP A 1 192 ? 34.585 -17.645 -25.478 1.00 96.00 192 ASP A CA 1
ATOM 1491 C C . ASP A 1 192 ? 34.074 -16.225 -25.179 1.00 96.00 192 ASP A C 1
ATOM 1493 O O . ASP A 1 192 ? 34.758 -15.450 -24.508 1.00 96.00 192 ASP A O 1
ATOM 1497 N N . SER A 1 193 ? 32.836 -15.908 -25.574 1.00 95.69 193 SER A N 1
ATOM 1498 C CA . SER A 1 193 ? 32.196 -14.620 -25.279 1.00 95.69 193 SER A CA 1
ATOM 1499 C C . SER A 1 193 ? 32.004 -14.418 -23.776 1.00 95.69 193 SER A C 1
ATOM 1501 O O . SER A 1 193 ? 32.237 -13.323 -23.260 1.00 95.69 193 SER A O 1
ATOM 1503 N N . THR A 1 194 ? 31.642 -15.480 -23.045 1.00 95.38 194 THR A N 1
ATOM 1504 C CA . THR A 1 194 ? 31.559 -15.445 -21.577 1.00 95.38 194 THR A CA 1
ATOM 1505 C C . THR A 1 194 ? 32.910 -15.126 -20.951 1.00 95.38 194 THR A C 1
ATOM 1507 O O . THR A 1 194 ? 32.986 -14.260 -20.078 1.00 95.38 194 THR A O 1
ATOM 1510 N N . ARG A 1 195 ? 33.983 -15.786 -21.394 1.00 95.12 195 ARG A N 1
ATOM 1511 C CA . ARG A 1 195 ? 35.335 -15.554 -20.877 1.00 95.12 195 ARG A CA 1
ATOM 1512 C C . ARG A 1 195 ? 35.802 -14.128 -21.153 1.00 95.12 195 ARG A C 1
ATOM 1514 O O . ARG A 1 195 ? 36.171 -13.433 -20.213 1.00 95.12 195 ARG A O 1
ATOM 1521 N N . SER A 1 196 ? 35.686 -13.670 -22.399 1.00 95.50 196 SER A N 1
ATOM 1522 C CA . SER A 1 196 ? 36.086 -12.317 -22.804 1.00 95.50 196 SER A CA 1
ATOM 1523 C C . SER A 1 196 ? 35.353 -11.233 -22.003 1.00 95.50 196 SER A C 1
ATOM 1525 O O . SER A 1 196 ? 35.973 -10.288 -21.507 1.00 95.50 196 SER A O 1
ATOM 1527 N N . TRP A 1 197 ? 34.041 -11.398 -21.791 1.00 94.69 197 TRP A N 1
ATOM 1528 C CA . TRP A 1 197 ? 33.262 -10.504 -20.932 1.00 94.69 197 TRP A CA 1
ATOM 1529 C C . TRP A 1 197 ? 33.800 -10.472 -19.497 1.00 94.69 197 TRP A C 1
ATOM 1531 O O . TRP A 1 197 ? 33.976 -9.397 -18.918 1.00 94.69 197 TRP A O 1
ATOM 1541 N N . ASN A 1 198 ? 34.065 -11.643 -18.918 1.00 94.06 198 ASN A N 1
ATOM 1542 C CA . ASN A 1 198 ? 34.523 -11.754 -17.539 1.00 94.06 198 ASN A CA 1
ATOM 1543 C C . ASN A 1 198 ? 35.938 -11.200 -17.345 1.00 94.06 198 ASN A C 1
ATOM 1545 O O . ASN A 1 198 ? 36.172 -10.498 -16.365 1.00 94.06 198 ASN A O 1
ATOM 1549 N N . GLU A 1 199 ? 36.858 -11.434 -18.279 1.00 94.69 199 GLU A N 1
ATOM 1550 C CA . GLU A 1 199 ? 38.204 -10.848 -18.262 1.00 94.69 199 GLU A CA 1
ATOM 1551 C C . GLU A 1 199 ? 38.148 -9.316 -18.313 1.00 94.69 199 GLU A C 1
ATOM 1553 O O . GLU A 1 199 ? 38.787 -8.639 -17.504 1.00 94.69 199 GLU A O 1
ATOM 1558 N N . MET A 1 200 ? 37.313 -8.754 -19.196 1.00 94.06 200 MET A N 1
ATOM 1559 C CA . MET A 1 200 ? 37.069 -7.310 -19.257 1.00 94.06 200 MET A CA 1
ATOM 1560 C C . MET A 1 200 ? 36.498 -6.784 -17.936 1.00 94.06 200 MET A C 1
ATOM 1562 O O . MET A 1 200 ? 36.968 -5.764 -17.420 1.00 94.06 200 MET A O 1
ATOM 1566 N N . ALA A 1 201 ? 35.518 -7.488 -17.363 1.00 93.19 201 ALA A N 1
ATOM 1567 C CA . ALA A 1 201 ? 34.898 -7.101 -16.105 1.00 93.19 201 ALA A CA 1
ATOM 1568 C C . ALA A 1 201 ? 35.914 -7.089 -14.954 1.00 93.19 201 ALA A C 1
ATOM 1570 O O . ALA A 1 201 ? 36.029 -6.082 -14.255 1.00 93.19 201 ALA A O 1
ATOM 1571 N N . GLN A 1 202 ? 36.697 -8.160 -14.793 1.00 92.88 202 GLN A N 1
ATOM 1572 C CA . GLN A 1 202 ? 37.717 -8.246 -13.745 1.00 92.88 202 GLN A CA 1
ATOM 1573 C C . GLN A 1 202 ? 38.842 -7.225 -13.950 1.00 92.88 202 GLN A C 1
ATOM 1575 O O . GLN A 1 202 ? 39.273 -6.607 -12.981 1.00 92.88 202 GLN A O 1
ATOM 1580 N N . SER A 1 203 ? 39.265 -6.967 -15.191 1.00 92.38 203 SER A N 1
ATOM 1581 C CA . SER A 1 203 ? 40.275 -5.944 -15.497 1.00 92.38 203 SER A CA 1
ATOM 1582 C C . SER A 1 203 ? 39.826 -4.538 -15.081 1.00 92.38 203 SER A C 1
ATOM 1584 O O . SER A 1 203 ? 40.592 -3.792 -14.466 1.00 92.38 203 SER A O 1
ATOM 1586 N N . LYS A 1 204 ? 38.564 -4.173 -15.353 1.00 90.50 204 LYS A N 1
ATOM 1587 C CA . LYS A 1 204 ? 37.998 -2.883 -14.923 1.00 90.50 204 LYS A CA 1
ATOM 1588 C C . LYS A 1 204 ? 37.816 -2.811 -13.409 1.00 90.50 204 LYS A C 1
ATOM 1590 O O . LYS A 1 204 ? 38.199 -1.816 -12.799 1.00 90.50 204 LYS A O 1
ATOM 1595 N N . LEU A 1 205 ? 37.260 -3.857 -12.797 1.00 89.56 205 LEU A N 1
ATOM 1596 C CA . LEU A 1 205 ? 37.005 -3.900 -11.354 1.00 89.56 205 LEU A CA 1
ATOM 1597 C C . LEU A 1 205 ? 38.295 -3.936 -10.532 1.00 89.56 205 LEU A C 1
ATOM 1599 O O . LEU A 1 205 ? 38.327 -3.360 -9.447 1.00 89.56 205 LEU A O 1
ATOM 1603 N N . GLY A 1 206 ? 39.360 -4.560 -11.040 1.00 85.56 206 GLY A N 1
ATOM 1604 C CA . GLY A 1 206 ? 40.673 -4.589 -10.394 1.00 85.56 206 GLY A CA 1
ATOM 1605 C C . GLY A 1 206 ? 41.323 -3.208 -10.274 1.00 85.56 206 GLY A C 1
ATOM 1606 O O . GLY A 1 206 ? 42.108 -2.987 -9.360 1.00 85.56 206 GLY A O 1
ATOM 1607 N N . LYS A 1 207 ? 40.952 -2.262 -11.148 1.00 82.94 207 LYS A N 1
ATOM 1608 C CA . LYS A 1 207 ? 41.394 -0.857 -11.103 1.00 82.94 207 LYS A CA 1
ATOM 1609 C C . LYS A 1 207 ? 40.460 0.051 -10.292 1.00 82.94 207 LYS A C 1
ATOM 1611 O O . LYS A 1 207 ? 40.743 1.235 -10.150 1.00 82.94 207 LYS A O 1
ATOM 1616 N N . GLY A 1 208 ? 39.323 -0.467 -9.822 1.00 79.75 208 GLY A N 1
ATOM 1617 C CA . GLY A 1 208 ? 38.285 0.307 -9.141 1.00 79.75 208 GLY A CA 1
ATOM 1618 C C . GLY A 1 208 ? 38.309 0.166 -7.618 1.00 79.75 208 GLY A C 1
ATOM 1619 O O . GLY A 1 208 ? 38.811 -0.814 -7.068 1.00 79.75 208 GLY A O 1
ATOM 1620 N N . VAL A 1 209 ? 37.666 1.115 -6.929 1.00 80.44 209 VAL A N 1
ATOM 1621 C CA . VAL A 1 209 ? 37.604 1.173 -5.453 1.00 80.44 209 VAL A CA 1
ATOM 1622 C C . VAL A 1 209 ? 36.989 -0.074 -4.807 1.00 80.44 209 VAL A C 1
ATOM 1624 O O . VAL A 1 209 ? 37.365 -0.442 -3.699 1.00 80.44 209 VAL A O 1
ATOM 1627 N N . TRP A 1 210 ? 36.091 -0.783 -5.501 1.00 82.88 210 TRP A N 1
ATOM 1628 C CA . TRP A 1 210 ? 35.421 -1.989 -4.985 1.00 82.88 210 TRP A CA 1
ATOM 1629 C C . TRP A 1 210 ? 36.339 -3.207 -4.811 1.00 82.88 210 TRP A C 1
ATOM 1631 O O . TRP A 1 210 ? 35.899 -4.224 -4.274 1.00 82.88 210 TRP A O 1
ATOM 1641 N N . SER A 1 211 ? 37.596 -3.109 -5.248 1.00 83.25 211 SER A N 1
ATOM 1642 C CA . SER A 1 211 ? 38.631 -4.131 -5.055 1.00 83.25 211 SER A CA 1
ATOM 1643 C C . SER A 1 211 ? 39.743 -3.680 -4.093 1.00 83.25 211 SER A C 1
ATOM 1645 O O . SER A 1 211 ? 40.731 -4.395 -3.929 1.00 83.25 211 SER A O 1
ATOM 1647 N N . GLY A 1 212 ? 39.595 -2.527 -3.430 1.00 78.88 212 GLY A N 1
ATOM 1648 C CA . GLY A 1 212 ? 40.599 -1.974 -2.508 1.00 78.88 212 GLY A CA 1
ATOM 1649 C C . GLY A 1 212 ? 40.519 -2.488 -1.064 1.00 78.88 212 GLY A C 1
ATOM 1650 O O . GLY A 1 212 ? 41.385 -2.177 -0.256 1.00 78.88 212 GLY A O 1
ATOM 1651 N N . CYS A 1 213 ? 39.488 -3.256 -0.703 1.00 78.69 213 CYS A N 1
ATOM 1652 C CA . CYS A 1 213 ? 39.270 -3.718 0.670 1.00 78.69 213 CYS A CA 1
ATOM 1653 C C . CYS A 1 213 ? 38.500 -5.043 0.735 1.00 78.69 213 CYS A C 1
ATOM 1655 O O . CYS A 1 213 ? 38.010 -5.552 -0.278 1.00 78.69 213 CYS A O 1
ATOM 1657 N N . ALA A 1 214 ? 38.389 -5.580 1.954 1.00 82.88 214 ALA A N 1
ATOM 1658 C CA . ALA A 1 214 ? 37.549 -6.728 2.260 1.00 82.88 214 ALA A CA 1
ATOM 1659 C C . ALA A 1 214 ? 36.060 -6.371 2.133 1.00 82.88 214 ALA A C 1
ATOM 1661 O O . ALA A 1 214 ? 35.568 -5.447 2.794 1.00 82.88 214 ALA A O 1
ATOM 1662 N N . SER A 1 215 ? 35.342 -7.099 1.280 1.00 83.81 215 SER A N 1
ATOM 1663 C CA . SER A 1 215 ? 33.913 -6.906 1.037 1.00 83.81 215 SER A CA 1
ATOM 1664 C C . SER A 1 215 ? 33.258 -8.195 0.560 1.00 83.81 215 SER A C 1
ATOM 1666 O O . SER A 1 215 ? 33.873 -9.002 -0.132 1.00 83.81 215 SER A O 1
ATOM 1668 N N . TRP A 1 216 ? 31.961 -8.319 0.836 1.00 82.69 216 TRP A N 1
ATOM 1669 C CA . TRP A 1 216 ? 31.111 -9.393 0.327 1.00 82.69 216 TRP A CA 1
ATOM 1670 C C . TRP A 1 216 ? 31.057 -9.423 -1.210 1.00 82.69 216 TRP A C 1
ATOM 1672 O O . TRP A 1 216 ? 30.754 -10.443 -1.812 1.00 82.69 216 TRP A O 1
ATOM 1682 N N . TYR A 1 217 ? 31.418 -8.329 -1.886 1.00 86.81 217 TYR A N 1
ATOM 1683 C CA . TYR A 1 217 ? 31.504 -8.300 -3.348 1.00 86.81 217 TYR A CA 1
ATOM 1684 C C . TYR A 1 217 ? 32.502 -9.305 -3.942 1.00 86.81 217 TYR A C 1
ATOM 1686 O O . TYR A 1 217 ? 32.498 -9.526 -5.157 1.00 86.81 217 TYR A O 1
ATOM 1694 N N . ARG A 1 218 ? 33.391 -9.852 -3.110 1.00 85.81 218 ARG A N 1
ATOM 1695 C CA . ARG A 1 218 ? 34.542 -10.649 -3.513 1.00 85.81 218 ARG A CA 1
ATOM 1696 C C . ARG A 1 218 ? 34.437 -12.059 -2.960 1.00 85.81 218 ARG A C 1
ATOM 1698 O O . ARG A 1 218 ? 33.995 -12.250 -1.833 1.00 85.81 218 ARG A O 1
ATOM 1705 N N . SER A 1 219 ? 34.860 -13.035 -3.755 1.00 82.31 219 SER A N 1
ATOM 1706 C CA . SER A 1 219 ? 34.851 -14.438 -3.344 1.00 82.31 219 SER A CA 1
ATOM 1707 C C . SER A 1 219 ? 35.870 -14.732 -2.232 1.00 82.31 219 SER A C 1
ATOM 1709 O O . SER A 1 219 ? 36.828 -13.984 -2.012 1.00 82.31 219 SER A O 1
ATOM 1711 N N . GLY A 1 220 ? 35.664 -15.853 -1.540 1.00 75.06 220 GLY A N 1
ATOM 1712 C CA . GLY A 1 220 ? 36.550 -16.361 -0.490 1.00 75.06 220 GLY A CA 1
ATOM 1713 C C . GLY A 1 220 ? 36.128 -15.976 0.939 1.00 75.06 220 GLY A C 1
ATOM 1714 O O . GLY A 1 220 ? 35.280 -15.101 1.108 1.00 75.06 220 GLY A O 1
ATOM 1715 N N . PRO A 1 221 ? 36.721 -16.617 1.967 1.00 66.69 221 PRO A N 1
ATOM 1716 C CA . PRO A 1 221 ? 36.248 -16.545 3.357 1.00 66.69 221 PRO A CA 1
ATOM 1717 C C . PRO A 1 221 ? 36.216 -15.127 3.938 1.00 66.69 221 PRO A C 1
ATOM 1719 O O . PRO A 1 221 ? 35.268 -14.759 4.623 1.00 66.69 221 PRO A O 1
ATOM 1722 N N . ASP A 1 222 ? 37.214 -14.310 3.591 1.00 68.25 222 ASP A N 1
ATOM 1723 C CA . ASP A 1 222 ? 37.381 -12.965 4.156 1.00 68.25 222 ASP A CA 1
ATOM 1724 C C . ASP A 1 222 ? 36.996 -11.847 3.172 1.00 68.25 222 ASP A C 1
ATOM 1726 O O . ASP A 1 222 ? 37.136 -10.662 3.478 1.00 68.25 222 ASP A O 1
ATOM 1730 N N . GLY A 1 223 ? 36.595 -12.197 1.941 1.00 72.31 223 GLY A N 1
ATOM 1731 C CA . GLY A 1 223 ? 36.281 -11.232 0.879 1.00 72.31 223 GLY A CA 1
ATOM 1732 C C . GLY A 1 223 ? 37.420 -10.252 0.549 1.00 72.31 223 GLY A C 1
ATOM 1733 O O . GLY A 1 223 ? 37.172 -9.190 -0.016 1.00 72.31 223 GLY A O 1
ATOM 1734 N N . ALA A 1 224 ? 38.667 -10.558 0.933 1.00 70.69 224 ALA A N 1
ATOM 1735 C CA . ALA A 1 224 ? 39.801 -9.631 0.858 1.00 70.69 224 ALA A CA 1
ATOM 1736 C C . ALA A 1 224 ? 40.615 -9.747 -0.440 1.00 70.69 224 ALA A C 1
ATOM 1738 O O . ALA A 1 224 ? 41.138 -8.747 -0.929 1.00 70.69 224 ALA A O 1
ATOM 1739 N N . LYS A 1 225 ? 40.733 -10.956 -1.008 1.00 75.00 225 LYS A N 1
ATOM 1740 C CA . LYS A 1 225 ? 41.610 -11.235 -2.164 1.00 75.00 225 LYS A CA 1
ATOM 1741 C C . LYS A 1 225 ? 40.928 -11.956 -3.332 1.00 75.00 225 LYS A C 1
ATOM 1743 O O . LYS A 1 225 ? 41.565 -12.147 -4.360 1.00 75.00 225 LYS A O 1
ATOM 1748 N N . GLY A 1 226 ? 39.651 -12.321 -3.214 1.00 80.88 226 GLY A N 1
ATOM 1749 C CA . GLY A 1 226 ? 38.947 -13.040 -4.277 1.00 80.88 226 GLY A CA 1
ATOM 1750 C C . GLY A 1 226 ? 38.452 -12.165 -5.427 1.00 80.88 226 GLY A C 1
ATOM 1751 O O . GLY A 1 226 ? 38.531 -10.928 -5.393 1.00 80.88 226 GLY A O 1
ATOM 1752 N N . LYS A 1 227 ? 37.916 -12.856 -6.437 1.00 87.56 227 LYS A N 1
ATOM 1753 C CA . LYS A 1 227 ? 37.281 -12.307 -7.638 1.00 87.56 227 LYS A CA 1
ATOM 1754 C C . LYS A 1 227 ? 36.095 -11.437 -7.247 1.00 87.56 227 LYS A C 1
ATOM 1756 O O . LYS A 1 227 ? 35.275 -11.862 -6.434 1.00 87.56 227 LYS A O 1
ATOM 1761 N N . ASN A 1 228 ? 35.963 -10.253 -7.843 1.00 89.69 228 ASN A N 1
ATOM 1762 C CA . ASN A 1 228 ? 34.767 -9.441 -7.642 1.00 89.69 228 ASN A CA 1
ATOM 1763 C C . ASN A 1 228 ? 33.632 -10.021 -8.491 1.00 89.69 228 ASN A C 1
ATOM 1765 O O . ASN A 1 228 ? 33.609 -9.839 -9.710 1.00 89.69 228 ASN A O 1
ATOM 1769 N N . PHE A 1 229 ? 32.721 -10.748 -7.852 1.00 89.62 229 PHE A N 1
ATOM 1770 C CA . PHE A 1 229 ? 31.611 -11.428 -8.516 1.00 89.62 229 PHE A CA 1
ATOM 1771 C C . PHE A 1 229 ? 30.290 -10.676 -8.376 1.00 89.62 229 PHE A C 1
ATOM 1773 O O . PHE A 1 229 ? 29.301 -11.105 -8.952 1.00 89.62 229 PHE A O 1
ATOM 1780 N N . ALA A 1 230 ? 30.225 -9.591 -7.602 1.00 89.31 230 ALA A N 1
ATOM 1781 C CA . ALA A 1 230 ? 28.971 -8.881 -7.354 1.00 89.31 230 ALA A CA 1
ATOM 1782 C C . ALA A 1 230 ? 28.820 -7.629 -8.223 1.00 89.31 230 ALA A C 1
ATOM 1784 O O . ALA A 1 230 ? 27.729 -7.361 -8.732 1.00 89.31 230 ALA A O 1
ATOM 1785 N N . ILE A 1 231 ? 29.901 -6.859 -8.395 1.00 91.38 231 ILE A N 1
ATOM 1786 C CA . ILE A 1 231 ? 29.812 -5.501 -8.932 1.00 91.38 231 ILE A CA 1
ATOM 1787 C C . ILE A 1 231 ? 29.871 -5.476 -10.461 1.00 91.38 231 ILE A C 1
ATOM 1789 O O . ILE A 1 231 ? 30.688 -6.153 -11.079 1.00 91.38 231 ILE A O 1
ATOM 1793 N N . TRP A 1 232 ? 29.018 -4.666 -11.076 1.00 93.38 232 TRP A N 1
ATOM 1794 C CA . TRP A 1 232 ? 29.024 -4.377 -12.501 1.00 93.38 232 TRP A CA 1
ATOM 1795 C C . TRP A 1 232 ? 30.233 -3.501 -12.862 1.00 93.38 232 TRP A C 1
ATOM 1797 O O . TRP A 1 232 ? 30.463 -2.478 -12.215 1.00 93.38 232 TRP A O 1
ATOM 1807 N N . PRO A 1 233 ? 30.992 -3.832 -13.919 1.00 91.81 233 PRO A N 1
ATOM 1808 C CA . PRO A 1 233 ? 32.278 -3.196 -14.229 1.00 91.81 233 PRO A CA 1
ATOM 1809 C C . PRO A 1 233 ? 32.182 -1.777 -14.830 1.00 91.81 233 PRO A C 1
ATOM 1811 O O . PRO A 1 233 ? 33.156 -1.277 -15.390 1.00 91.81 233 PRO A O 1
ATOM 1814 N N . GLY A 1 234 ? 31.021 -1.120 -14.773 1.00 90.00 234 GLY A N 1
ATOM 1815 C CA . GLY A 1 234 ? 30.798 0.205 -15.360 1.00 90.00 234 GLY A CA 1
ATOM 1816 C C . GLY A 1 234 ? 29.717 1.020 -14.646 1.00 90.00 234 GLY A C 1
ATOM 1817 O O . GLY A 1 234 ? 29.167 0.605 -13.631 1.00 90.00 234 GLY A O 1
ATOM 1818 N N . GLY A 1 235 ? 29.391 2.195 -15.187 1.00 89.62 235 GLY A N 1
ATOM 1819 C CA . GLY A 1 235 ? 28.285 3.019 -14.682 1.00 89.62 235 GLY A CA 1
ATOM 1820 C C . GLY A 1 235 ? 26.903 2.549 -15.159 1.00 89.62 235 GLY A C 1
ATOM 1821 O O . GLY A 1 235 ? 26.787 1.710 -16.055 1.00 89.62 235 GLY A O 1
ATOM 1822 N N . ASN A 1 236 ? 25.839 3.154 -14.620 1.00 90.31 236 ASN A N 1
ATOM 1823 C CA . ASN A 1 236 ? 24.448 2.845 -14.993 1.00 90.31 236 ASN A CA 1
ATOM 1824 C C . ASN A 1 236 ? 24.160 2.989 -16.495 1.00 90.31 236 ASN A C 1
ATOM 1826 O O . ASN A 1 236 ? 23.414 2.187 -17.046 1.00 90.31 236 ASN A O 1
ATOM 1830 N N . LEU A 1 237 ? 24.756 3.979 -17.171 1.00 91.06 237 LEU A N 1
ATOM 1831 C CA . LEU A 1 237 ? 24.570 4.157 -18.616 1.00 91.06 237 LEU A CA 1
ATOM 1832 C C . LEU A 1 237 ? 25.192 3.000 -19.409 1.00 91.06 237 LEU A C 1
ATOM 1834 O O . LEU A 1 237 ? 24.582 2.501 -20.348 1.00 91.06 237 LEU A O 1
ATOM 1838 N N . HIS A 1 238 ? 26.375 2.535 -18.991 1.00 92.44 238 HIS A N 1
ATOM 1839 C CA . HIS A 1 238 ? 27.017 1.358 -19.579 1.00 92.44 238 HIS A CA 1
ATOM 1840 C C . HIS A 1 238 ? 26.169 0.102 -19.352 1.00 92.44 238 HIS A C 1
ATOM 1842 O O . HIS A 1 238 ? 26.008 -0.699 -20.269 1.00 92.44 238 HIS A O 1
ATOM 1848 N N . MET A 1 239 ? 25.597 -0.060 -18.153 1.00 93.75 239 MET A N 1
ATOM 1849 C CA . MET A 1 239 ? 24.672 -1.156 -17.847 1.00 93.75 239 MET A CA 1
ATOM 1850 C C . MET A 1 239 ? 23.427 -1.117 -18.742 1.00 93.75 239 MET A C 1
ATOM 1852 O O . MET A 1 239 ? 23.134 -2.098 -19.419 1.00 93.75 239 MET A O 1
ATOM 1856 N N . TRP A 1 240 ? 22.742 0.028 -18.797 1.00 94.12 240 TRP A N 1
ATOM 1857 C CA . TRP A 1 240 ? 21.575 0.243 -19.656 1.00 94.12 240 TRP A CA 1
ATOM 1858 C C . TRP A 1 240 ? 21.872 -0.065 -21.121 1.00 94.12 240 TRP A C 1
ATOM 1860 O O . TRP A 1 240 ? 21.129 -0.804 -21.763 1.00 94.12 240 TRP A O 1
ATOM 1870 N N . TRP A 1 241 ? 22.988 0.458 -21.636 1.00 93.75 241 TRP A N 1
ATOM 1871 C CA . TRP A 1 241 ? 23.398 0.227 -23.016 1.00 93.75 241 TRP A CA 1
ATOM 1872 C C . TRP A 1 241 ? 23.647 -1.254 -23.296 1.00 93.75 241 TRP A C 1
ATOM 1874 O O . TRP A 1 241 ? 23.190 -1.772 -24.312 1.00 93.75 241 TRP A O 1
ATOM 1884 N N . SER A 1 242 ? 24.325 -1.941 -22.373 1.00 93.81 242 SER A N 1
ATOM 1885 C CA . SER A 1 242 ? 24.658 -3.359 -22.523 1.00 93.81 242 SER A CA 1
ATOM 1886 C C . SER A 1 242 ? 23.399 -4.232 -22.551 1.00 93.81 242 SER A C 1
ATOM 1888 O O . SER A 1 242 ? 23.291 -5.118 -23.390 1.00 93.81 242 SER A O 1
ATOM 1890 N N . PHE A 1 243 ? 22.410 -3.957 -21.693 1.00 94.94 243 PHE A N 1
ATOM 1891 C CA . PHE A 1 243 ? 21.166 -4.737 -21.622 1.00 94.94 243 PHE A CA 1
ATOM 1892 C C . PHE A 1 243 ? 20.103 -4.356 -22.661 1.00 94.94 243 PHE A C 1
ATOM 1894 O O . PHE A 1 243 ? 19.089 -5.040 -22.780 1.00 94.94 243 PHE A O 1
ATOM 1901 N N . ARG A 1 244 ? 20.319 -3.306 -23.461 1.00 92.94 244 ARG A N 1
ATOM 1902 C CA . ARG A 1 244 ? 19.327 -2.830 -24.438 1.00 92.94 244 ARG A CA 1
ATOM 1903 C C . ARG A 1 244 ? 18.928 -3.907 -25.454 1.00 92.94 244 ARG A C 1
ATOM 1905 O O . ARG A 1 244 ? 17.754 -3.992 -25.812 1.00 92.94 244 ARG A O 1
ATOM 1912 N N . LYS A 1 245 ? 19.886 -4.701 -25.946 1.00 90.25 245 LYS A N 1
ATOM 1913 C CA . LYS A 1 245 ? 19.651 -5.781 -26.920 1.00 90.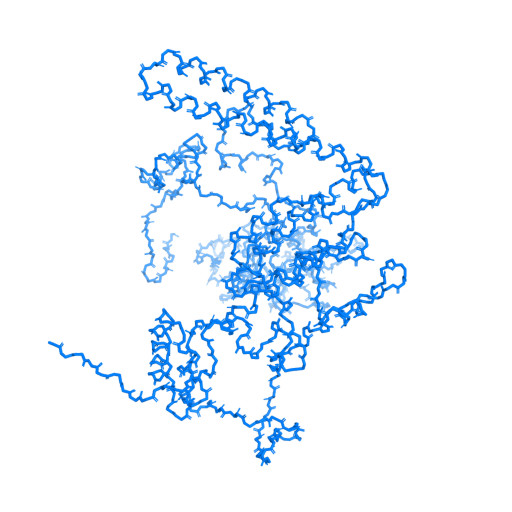25 245 LYS A CA 1
ATOM 1914 C C . LYS A 1 245 ? 20.651 -6.931 -26.735 1.00 90.25 245 LYS A C 1
ATOM 1916 O O . LYS A 1 245 ? 21.830 -6.652 -26.519 1.00 90.25 245 LYS A O 1
ATOM 1921 N N . PRO A 1 246 ? 20.231 -8.200 -26.899 1.00 91.94 246 PRO A N 1
ATOM 1922 C CA . PRO A 1 246 ? 21.150 -9.329 -26.979 1.00 91.94 246 PRO A CA 1
ATOM 1923 C C . PRO A 1 246 ? 22.151 -9.176 -28.122 1.00 91.94 246 PRO A C 1
ATOM 1925 O O . PRO A 1 246 ? 21.784 -8.895 -29.264 1.00 91.94 246 PRO A O 1
ATOM 1928 N N . ILE A 1 247 ? 23.426 -9.414 -27.826 1.00 90.94 247 ILE A N 1
ATOM 1929 C CA . ILE A 1 247 ? 24.454 -9.568 -28.850 1.00 90.94 247 ILE A CA 1
ATOM 1930 C C . ILE A 1 247 ? 24.315 -10.994 -29.384 1.00 90.94 247 ILE A C 1
ATOM 1932 O O . ILE A 1 247 ? 24.911 -11.925 -28.861 1.00 90.94 247 ILE A O 1
ATOM 1936 N N . TRP A 1 248 ? 23.494 -11.189 -30.418 1.00 89.31 248 TRP A N 1
ATOM 1937 C CA . TRP A 1 248 ? 23.194 -12.522 -30.974 1.00 89.31 248 TRP A CA 1
ATOM 1938 C C . TRP A 1 248 ? 24.435 -13.288 -31.410 1.00 89.31 248 TRP A C 1
ATOM 1940 O O . TRP A 1 248 ? 24.455 -14.516 -31.411 1.00 89.31 248 TRP A O 1
ATOM 1950 N N . LYS A 1 249 ? 25.494 -12.563 -31.781 1.00 89.31 249 LYS A N 1
ATOM 1951 C CA . LYS A 1 249 ? 26.781 -13.173 -32.074 1.00 89.31 249 LYS A CA 1
ATOM 1952 C C . LYS A 1 249 ? 27.497 -13.713 -30.849 1.00 89.31 249 LYS A C 1
ATOM 1954 O O . LYS A 1 249 ? 28.586 -14.178 -31.086 1.00 89.31 249 LYS A O 1
ATOM 1959 N N . ASP A 1 250 ? 26.981 -13.636 -29.627 1.00 93.31 250 ASP A N 1
ATOM 1960 C CA . ASP A 1 250 ? 27.579 -14.213 -28.409 1.00 93.31 250 ASP A CA 1
ATOM 1961 C C . ASP A 1 250 ? 26.819 -15.450 -27.908 1.00 93.31 250 ASP A C 1
ATOM 1963 O O . ASP A 1 250 ? 27.225 -16.080 -26.935 1.00 93.31 250 ASP A O 1
ATOM 1967 N N . PHE A 1 251 ? 25.746 -15.834 -28.603 1.00 93.19 251 PHE A N 1
ATOM 1968 C CA . PHE A 1 251 ? 24.911 -16.981 -28.268 1.00 93.19 251 PHE A CA 1
ATOM 1969 C C . PHE A 1 251 ? 25.012 -18.078 -29.328 1.00 93.19 251 PHE A C 1
ATOM 1971 O O . PHE A 1 251 ? 25.091 -17.814 -30.530 1.00 93.19 251 PHE A O 1
ATOM 1978 N N . GLU A 1 252 ? 24.975 -19.315 -28.859 1.00 91.69 252 GLU A N 1
ATOM 1979 C CA . GLU A 1 252 ? 24.616 -20.499 -29.626 1.00 91.69 252 GLU A CA 1
ATOM 1980 C C . GLU A 1 252 ? 23.099 -20.690 -29.568 1.00 91.69 252 GLU A C 1
ATOM 1982 O O . GLU A 1 252 ? 22.478 -20.537 -28.511 1.00 91.69 252 GLU A O 1
ATOM 1987 N N . VAL A 1 253 ? 22.502 -21.020 -30.716 1.00 91.56 253 VAL A N 1
ATOM 1988 C CA . VAL A 1 253 ? 21.095 -21.418 -30.802 1.00 91.56 253 VAL A CA 1
ATOM 1989 C C . VAL A 1 253 ? 21.001 -22.929 -30.714 1.00 91.56 253 VAL A C 1
ATOM 1991 O O . VAL A 1 253 ? 21.672 -23.650 -31.448 1.00 91.56 253 VAL A O 1
ATOM 1994 N N . LEU A 1 254 ? 20.123 -23.398 -29.839 1.00 87.75 254 LEU A N 1
ATOM 1995 C CA . LEU A 1 254 ? 19.749 -24.799 -29.755 1.00 87.75 254 LEU A CA 1
ATOM 1996 C C . LEU A 1 254 ? 18.621 -25.051 -30.761 1.00 87.75 254 LEU A C 1
ATOM 1998 O O . LEU A 1 254 ? 17.572 -24.406 -30.698 1.00 87.75 254 LEU A O 1
ATOM 2002 N N . GLY A 1 255 ? 18.820 -25.995 -31.679 1.00 82.88 255 GLY A N 1
ATOM 2003 C CA . GLY A 1 255 ? 17.889 -26.262 -32.778 1.00 82.88 255 GLY A CA 1
ATOM 2004 C C . GLY A 1 255 ? 18.393 -25.703 -34.109 1.00 82.88 255 GLY A C 1
ATOM 2005 O O . GLY A 1 255 ? 19.545 -25.932 -34.463 1.00 82.88 255 GLY A O 1
ATOM 2006 N N . ASP A 1 256 ? 17.526 -25.021 -34.861 1.00 77.44 256 ASP A N 1
ATOM 2007 C CA . ASP A 1 256 ? 17.861 -24.513 -36.195 1.00 77.44 256 ASP A CA 1
ATOM 2008 C C . ASP A 1 256 ? 18.769 -23.271 -36.126 1.00 77.44 256 ASP A C 1
ATOM 2010 O O . ASP A 1 256 ? 18.352 -22.168 -35.759 1.00 77.44 256 ASP A O 1
ATOM 2014 N N . SER A 1 257 ? 20.028 -23.445 -36.525 1.00 75.81 257 SER A N 1
ATOM 2015 C CA . SER A 1 257 ? 21.034 -22.382 -36.578 1.00 75.81 257 SER A CA 1
ATOM 2016 C C . SER A 1 257 ? 20.776 -21.351 -37.687 1.00 75.81 257 SER A C 1
ATOM 2018 O O . SER A 1 257 ? 21.331 -20.247 -37.631 1.00 75.81 257 SER A O 1
ATOM 2020 N N . SER A 1 258 ? 19.888 -21.643 -38.650 1.00 79.75 258 SER A N 1
ATOM 2021 C CA . SER A 1 258 ? 19.499 -20.715 -39.721 1.00 79.75 258 SER A CA 1
ATOM 2022 C C . SER A 1 258 ? 18.824 -19.447 -39.184 1.00 79.75 258 SER A C 1
ATOM 2024 O O . SER A 1 258 ? 18.917 -18.377 -39.797 1.00 79.75 258 SER A O 1
ATOM 2026 N N . TRP A 1 259 ? 18.211 -19.533 -37.998 1.00 85.69 259 TRP A N 1
ATOM 2027 C CA . TRP A 1 259 ? 17.573 -18.403 -37.329 1.00 85.69 259 TRP A CA 1
ATOM 2028 C C . TRP A 1 259 ? 18.565 -17.271 -37.032 1.00 85.69 259 TRP A C 1
ATOM 2030 O O . TRP A 1 259 ? 18.276 -16.107 -37.318 1.00 85.69 259 TRP A O 1
ATOM 2040 N N . LEU A 1 260 ? 19.770 -17.593 -36.537 1.00 81.50 260 LEU A N 1
ATOM 2041 C CA . LEU A 1 260 ? 20.800 -16.584 -36.246 1.00 81.50 260 LEU A CA 1
ATOM 2042 C C . LEU A 1 260 ? 21.266 -15.870 -37.510 1.00 81.50 260 LEU A C 1
ATOM 2044 O O . LEU A 1 260 ? 21.497 -14.663 -37.477 1.00 81.50 260 LEU A O 1
ATOM 2048 N N . VAL A 1 261 ? 21.402 -16.598 -38.618 1.00 79.75 261 VAL A N 1
ATOM 2049 C CA . VAL A 1 261 ? 21.828 -16.025 -39.901 1.00 79.75 261 VAL A CA 1
ATOM 2050 C C . VAL A 1 261 ? 20.781 -15.033 -40.400 1.00 79.75 261 VAL A C 1
ATOM 2052 O O . VAL A 1 261 ? 21.111 -13.877 -40.663 1.00 79.75 261 VAL A O 1
ATOM 2055 N N . LYS A 1 262 ? 19.504 -15.437 -40.425 1.00 82.38 262 LYS A N 1
ATOM 2056 C CA . LYS A 1 262 ? 18.382 -14.555 -40.784 1.00 82.38 262 LYS A CA 1
ATOM 2057 C C . LYS A 1 262 ? 18.329 -13.327 -39.880 1.00 82.38 262 LYS A C 1
ATOM 2059 O O . LYS A 1 262 ? 18.176 -12.208 -40.364 1.00 82.38 262 LYS A O 1
ATOM 2064 N N . ARG A 1 263 ? 18.512 -13.514 -38.569 1.00 83.69 263 ARG A N 1
ATOM 2065 C CA . ARG A 1 263 ? 18.481 -12.412 -37.605 1.00 83.69 263 ARG A CA 1
ATOM 2066 C C . ARG A 1 263 ? 19.624 -11.421 -37.809 1.00 83.69 263 ARG A C 1
ATOM 2068 O O . ARG A 1 263 ? 19.382 -10.220 -37.781 1.00 83.69 263 ARG A O 1
ATOM 2075 N N . ARG A 1 264 ? 20.842 -11.904 -38.067 1.00 79.06 264 ARG A N 1
ATOM 2076 C CA . ARG A 1 264 ? 22.011 -11.054 -38.352 1.00 79.06 264 ARG A CA 1
ATOM 2077 C C . ARG A 1 264 ? 21.830 -10.236 -39.624 1.00 79.06 264 ARG A C 1
ATOM 2079 O O . ARG A 1 264 ? 22.187 -9.064 -39.632 1.00 79.06 264 ARG A O 1
ATOM 2086 N N . ILE A 1 265 ? 21.251 -10.831 -40.666 1.00 79.94 265 ILE A N 1
ATOM 2087 C CA . ILE A 1 265 ? 20.928 -10.126 -41.911 1.00 79.94 265 ILE A CA 1
ATOM 2088 C C . ILE A 1 265 ? 19.927 -8.996 -41.632 1.00 79.94 265 ILE A C 1
ATOM 2090 O O . ILE A 1 265 ? 20.159 -7.860 -42.037 1.00 79.94 265 ILE A O 1
ATOM 2094 N N . LEU A 1 266 ? 18.859 -9.272 -40.876 1.00 81.19 266 LEU A N 1
ATOM 2095 C CA . LEU A 1 266 ? 17.873 -8.254 -40.490 1.00 81.19 266 LEU A CA 1
ATOM 2096 C C . LEU A 1 266 ? 18.486 -7.123 -39.653 1.00 81.19 266 LEU A C 1
ATOM 2098 O O . LEU A 1 266 ? 18.193 -5.955 -39.900 1.00 81.19 266 LEU A O 1
ATOM 2102 N N . ASP A 1 267 ? 19.349 -7.449 -38.689 1.00 77.38 267 ASP A N 1
ATOM 2103 C CA . ASP A 1 267 ? 20.033 -6.439 -37.878 1.00 77.38 267 ASP A CA 1
ATOM 2104 C C . ASP A 1 267 ? 20.998 -5.591 -38.733 1.00 77.38 267 ASP A C 1
ATOM 2106 O O . ASP A 1 267 ? 21.061 -4.376 -38.548 1.00 77.38 267 ASP A 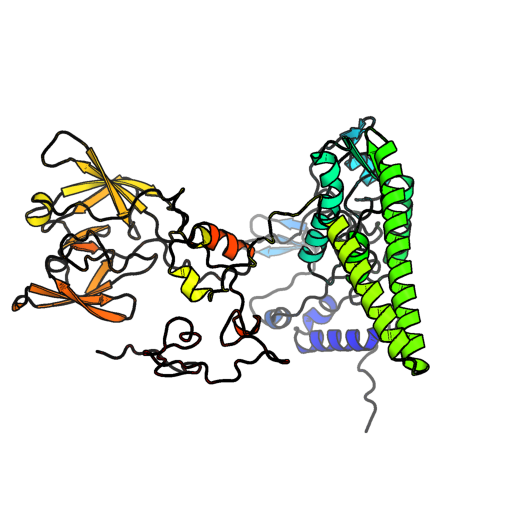O 1
ATOM 2110 N N . ALA A 1 268 ? 21.694 -6.186 -39.709 1.00 78.75 268 ALA A N 1
ATOM 2111 C CA . ALA A 1 268 ? 22.546 -5.456 -40.650 1.00 78.75 268 ALA A CA 1
ATOM 2112 C C . ALA A 1 268 ? 21.737 -4.492 -41.534 1.00 78.75 268 ALA A C 1
ATOM 2114 O O . ALA A 1 268 ? 22.108 -3.326 -41.663 1.00 78.75 268 ALA A O 1
ATOM 2115 N N . PHE A 1 269 ? 20.595 -4.934 -42.072 1.00 80.38 269 PHE A N 1
ATOM 2116 C CA . PHE A 1 269 ? 19.681 -4.059 -42.812 1.00 80.38 269 PHE A CA 1
ATOM 2117 C C . PHE A 1 269 ? 19.145 -2.917 -41.946 1.00 80.38 269 PHE A C 1
ATOM 2119 O O . PHE A 1 269 ? 19.095 -1.776 -42.401 1.00 80.38 269 PHE A O 1
ATOM 2126 N N . ALA A 1 270 ? 18.795 -3.186 -40.686 1.00 75.56 270 ALA A N 1
ATOM 2127 C CA . ALA A 1 270 ? 18.337 -2.151 -39.764 1.00 75.56 270 ALA A CA 1
ATOM 2128 C C . ALA A 1 270 ? 19.430 -1.107 -39.467 1.00 75.56 270 ALA A C 1
ATOM 2130 O O . ALA A 1 270 ? 19.129 0.082 -39.374 1.00 75.56 270 ALA A O 1
ATOM 2131 N N . ILE A 1 271 ? 20.693 -1.530 -39.344 1.00 79.06 271 ILE A N 1
ATOM 2132 C CA . ILE A 1 271 ? 21.836 -0.619 -39.172 1.00 79.06 271 ILE A CA 1
ATOM 2133 C C . ILE A 1 271 ? 22.043 0.230 -40.431 1.00 79.06 271 ILE A C 1
ATOM 2135 O O . ILE A 1 271 ? 22.193 1.445 -40.319 1.00 79.06 271 ILE A O 1
ATOM 2139 N N . LEU A 1 272 ? 22.006 -0.376 -41.621 1.00 77.94 272 LEU A N 1
ATOM 2140 C CA . LEU A 1 272 ? 22.131 0.350 -42.889 1.00 77.94 272 LEU A CA 1
ATOM 2141 C C . LEU A 1 272 ? 21.006 1.377 -43.070 1.00 77.94 272 LEU A C 1
ATOM 2143 O O . LEU A 1 272 ? 21.279 2.513 -43.447 1.00 77.94 272 LEU A O 1
ATOM 2147 N N . ALA A 1 273 ? 19.768 1.025 -42.714 1.00 74.75 273 ALA A N 1
ATOM 2148 C CA . ALA A 1 273 ? 18.638 1.952 -42.737 1.00 74.75 273 ALA A CA 1
ATOM 2149 C C . ALA A 1 273 ? 18.834 3.134 -41.767 1.00 74.75 273 ALA A C 1
ATOM 2151 O O . ALA A 1 273 ? 18.558 4.280 -42.114 1.00 74.75 273 ALA A O 1
ATOM 2152 N N . GLN A 1 274 ? 19.365 2.884 -40.564 1.00 74.88 274 GLN A N 1
ATOM 2153 C CA . GLN A 1 274 ? 19.679 3.946 -39.601 1.00 74.88 274 GLN A CA 1
ATOM 2154 C C . GLN A 1 274 ? 20.798 4.871 -40.089 1.00 74.88 274 GLN A C 1
ATOM 2156 O O . GLN A 1 274 ? 20.688 6.086 -39.937 1.00 74.88 274 GLN A O 1
ATOM 2161 N N . LEU A 1 275 ? 21.854 4.322 -40.695 1.00 77.81 275 LEU A N 1
ATOM 2162 C CA . LEU A 1 275 ? 22.923 5.116 -41.306 1.00 77.81 275 LEU A CA 1
ATOM 2163 C C . LEU A 1 275 ? 22.402 5.943 -42.488 1.00 77.81 275 LEU A C 1
ATOM 2165 O O . LEU A 1 275 ? 22.763 7.112 -42.607 1.00 77.81 275 LEU A O 1
ATOM 2169 N N . GLY A 1 276 ? 21.498 5.377 -43.294 1.00 76.12 276 GLY A N 1
ATOM 2170 C CA . GLY A 1 276 ? 20.777 6.087 -44.350 1.00 76.12 276 GLY A CA 1
ATOM 2171 C C . GLY A 1 276 ? 20.021 7.302 -43.807 1.00 76.12 276 GLY A C 1
ATOM 2172 O O . GLY A 1 276 ? 20.263 8.421 -44.250 1.00 76.12 276 GLY A O 1
ATOM 2173 N N . LEU A 1 277 ? 19.207 7.127 -42.764 1.00 74.44 277 LEU A N 1
ATOM 2174 C CA . LEU A 1 277 ? 18.470 8.228 -42.125 1.00 74.44 277 LEU A CA 1
ATOM 2175 C C . LEU A 1 277 ? 19.389 9.313 -41.540 1.00 74.44 277 LEU A C 1
ATOM 2177 O O . LEU A 1 277 ? 19.096 10.503 -41.656 1.00 74.44 277 LEU A O 1
ATOM 2181 N N . ILE A 1 278 ? 20.518 8.927 -40.937 1.00 75.19 278 ILE A N 1
ATOM 2182 C CA . ILE A 1 278 ? 21.514 9.886 -40.438 1.00 75.19 278 ILE A CA 1
ATOM 2183 C C . ILE A 1 278 ? 22.137 10.663 -41.604 1.00 75.19 278 ILE A C 1
ATOM 2185 O O . ILE A 1 278 ? 22.283 11.880 -41.508 1.00 75.19 278 ILE A O 1
ATOM 2189 N N . SER A 1 279 ? 22.462 9.994 -42.714 1.00 74.12 279 SER A N 1
ATOM 2190 C CA . SER A 1 279 ? 23.022 10.646 -43.902 1.00 74.12 279 SER A CA 1
ATOM 2191 C C . SER A 1 279 ? 22.048 11.648 -44.534 1.00 74.12 279 SER A C 1
ATOM 2193 O O . SER A 1 279 ? 22.458 12.758 -44.870 1.00 74.12 279 SER A O 1
ATOM 2195 N N . VAL A 1 280 ? 20.750 11.322 -44.577 1.00 75.38 280 VAL A N 1
ATOM 2196 C CA . VAL A 1 280 ? 19.679 12.237 -45.008 1.00 75.38 280 VAL A CA 1
ATOM 2197 C C . VAL A 1 280 ? 19.585 13.440 -44.067 1.00 75.38 280 VAL A C 1
ATOM 2199 O O . VAL A 1 280 ? 19.523 14.577 -44.529 1.00 75.38 280 VAL A O 1
ATOM 2202 N N . GLY A 1 281 ? 19.664 13.225 -42.749 1.00 73.00 281 GLY A N 1
ATOM 2203 C CA . GLY A 1 281 ? 19.672 14.308 -41.760 1.00 73.00 281 GLY A CA 1
ATOM 2204 C C . GLY A 1 281 ? 20.880 15.247 -41.883 1.00 73.00 281 GLY A C 1
ATOM 2205 O O . GLY A 1 281 ? 20.731 16.464 -41.771 1.00 73.00 281 GLY A O 1
ATOM 2206 N N . VAL A 1 282 ? 22.071 14.708 -42.160 1.00 78.12 282 VAL A N 1
ATOM 2207 C CA . VAL A 1 282 ? 23.290 15.501 -42.404 1.00 78.12 282 VAL A CA 1
ATOM 2208 C C . VAL A 1 282 ? 23.196 16.268 -43.728 1.00 78.12 282 VAL A C 1
ATOM 2210 O O . VAL A 1 282 ? 23.557 17.445 -43.769 1.00 78.12 282 VAL A O 1
ATOM 2213 N N . GLY A 1 283 ? 22.661 15.648 -44.785 1.00 73.00 283 GLY A N 1
ATOM 2214 C CA . GLY A 1 283 ? 22.396 16.303 -46.070 1.00 73.00 283 GLY A CA 1
ATOM 2215 C C . GLY A 1 283 ? 21.395 17.454 -45.945 1.00 73.00 283 GLY A C 1
ATOM 2216 O O . GLY A 1 283 ? 21.646 18.550 -46.442 1.00 73.00 283 GLY A O 1
ATOM 2217 N N . ALA A 1 284 ? 20.315 17.255 -45.186 1.00 69.12 284 ALA A N 1
ATOM 2218 C CA . ALA A 1 284 ? 19.340 18.296 -44.877 1.00 69.12 284 ALA A CA 1
ATOM 2219 C C . ALA A 1 284 ? 19.977 19.476 -44.117 1.00 69.12 284 ALA A C 1
ATOM 2221 O O . ALA A 1 284 ? 19.724 20.636 -44.442 1.00 69.12 284 ALA A O 1
ATOM 2222 N N . LEU A 1 285 ? 20.861 19.199 -43.150 1.00 70.38 285 LEU A N 1
ATOM 2223 C CA . LEU A 1 285 ? 21.590 20.230 -42.404 1.00 70.38 285 LEU A CA 1
ATOM 2224 C C . LEU A 1 285 ? 22.560 21.024 -43.299 1.00 70.38 285 LEU A C 1
ATOM 2226 O O . LEU A 1 285 ? 22.727 22.230 -43.113 1.00 70.38 285 LEU A O 1
ATOM 2230 N N . ALA A 1 286 ? 23.187 20.367 -44.279 1.00 73.62 286 ALA A N 1
ATOM 2231 C CA . ALA A 1 286 ? 24.052 21.016 -45.261 1.00 73.62 286 ALA A CA 1
ATOM 2232 C C . ALA A 1 286 ? 23.259 21.937 -46.207 1.00 73.62 286 ALA A C 1
ATOM 2234 O O . ALA A 1 286 ? 23.682 23.068 -46.438 1.00 73.62 286 ALA A O 1
ATOM 2235 N N . LEU A 1 287 ? 22.081 21.508 -46.678 1.00 72.88 287 LEU A N 1
ATOM 2236 C CA . LEU A 1 287 ? 21.201 22.309 -47.544 1.00 72.88 287 LEU A CA 1
ATOM 2237 C C . LEU A 1 287 ? 20.687 23.581 -46.851 1.00 72.88 287 LEU A C 1
ATOM 2239 O O . LEU A 1 287 ? 20.681 24.653 -47.460 1.00 72.88 287 LEU A O 1
ATOM 2243 N N . VAL A 1 288 ? 20.354 23.499 -45.556 1.00 74.31 288 VAL A N 1
ATOM 2244 C CA . VAL A 1 288 ? 20.000 24.673 -44.732 1.00 74.31 288 VAL A CA 1
ATOM 2245 C C . VAL A 1 288 ? 21.171 25.656 -44.631 1.00 74.31 288 VAL A C 1
ATOM 2247 O O . VAL A 1 288 ? 20.972 26.868 -44.667 1.00 74.31 288 VAL A O 1
ATOM 2250 N N . ARG A 1 289 ? 22.408 25.153 -44.551 1.00 72.81 289 ARG A N 1
ATOM 2251 C CA . ARG A 1 289 ? 23.619 25.978 -44.421 1.00 72.81 289 ARG A CA 1
ATOM 2252 C C . ARG A 1 289 ? 23.995 26.721 -45.709 1.00 72.81 289 ARG A C 1
ATOM 2254 O O . ARG A 1 289 ? 24.637 27.761 -45.623 1.00 72.81 289 ARG A O 1
ATOM 2261 N N . VAL A 1 290 ? 23.593 26.200 -46.871 1.00 80.31 290 VAL A N 1
ATOM 2262 C CA . VAL A 1 290 ? 23.832 26.792 -48.206 1.00 80.31 290 VAL A CA 1
ATOM 2263 C C . VAL A 1 290 ? 22.622 27.621 -48.689 1.00 80.31 290 VAL A C 1
ATOM 2265 O O . VAL A 1 290 ? 22.650 28.200 -49.770 1.00 80.31 290 VAL A O 1
ATOM 2268 N N . GLY A 1 291 ? 21.561 27.738 -47.879 1.00 72.00 291 GLY A N 1
ATOM 2269 C CA . GLY A 1 291 ? 20.400 28.592 -48.165 1.00 72.00 291 GLY A CA 1
ATOM 2270 C C . GLY A 1 291 ? 19.438 28.046 -49.227 1.00 72.00 291 GLY A C 1
ATOM 2271 O O . GLY A 1 291 ? 18.572 28.781 -49.698 1.00 72.00 291 GLY A O 1
ATOM 2272 N N . GLN A 1 292 ? 19.556 26.768 -49.602 1.00 75.06 292 GLN A N 1
ATOM 2273 C CA . GLN A 1 292 ? 18.680 26.118 -50.584 1.00 75.06 292 GLN A CA 1
ATOM 2274 C C . GLN A 1 292 ? 17.411 25.563 -49.917 1.00 75.06 292 GLN A C 1
ATOM 2276 O O . GLN A 1 292 ? 17.269 24.359 -49.697 1.00 75.06 292 GLN A O 1
ATOM 2281 N N . TRP A 1 293 ? 16.478 26.459 -49.588 1.00 70.12 293 TRP A N 1
ATOM 2282 C CA . TRP A 1 293 ? 15.253 26.127 -48.851 1.00 70.12 293 TRP A CA 1
ATOM 2283 C C . TRP A 1 293 ? 14.295 25.201 -49.613 1.00 70.12 293 TRP A C 1
ATOM 2285 O O . TRP A 1 293 ? 13.737 24.300 -48.994 1.00 70.12 293 TRP A O 1
ATOM 2295 N N . ASP A 1 294 ? 14.170 25.345 -50.935 1.00 73.12 294 ASP A N 1
ATOM 2296 C CA . ASP A 1 294 ? 13.294 24.490 -51.757 1.00 73.12 294 ASP A CA 1
ATOM 2297 C C . ASP A 1 294 ? 13.805 23.045 -51.874 1.00 73.12 294 ASP A C 1
ATOM 2299 O O . ASP A 1 294 ? 13.029 22.090 -51.898 1.00 73.12 294 ASP A O 1
ATOM 2303 N N . ALA A 1 295 ? 15.128 22.860 -51.904 1.00 68.88 295 ALA A N 1
ATOM 2304 C CA . ALA A 1 295 ? 15.737 21.531 -51.900 1.00 68.88 295 ALA A CA 1
ATOM 2305 C C . ALA A 1 295 ? 15.621 20.867 -50.518 1.00 68.88 295 ALA A C 1
ATOM 2307 O O . ALA A 1 295 ? 15.395 19.661 -50.424 1.00 68.88 295 ALA A O 1
ATOM 2308 N N . PHE A 1 296 ? 15.732 21.653 -49.441 1.00 70.94 296 PHE A N 1
ATOM 2309 C CA . PHE A 1 296 ? 15.539 21.174 -48.074 1.00 70.94 296 PHE A CA 1
ATOM 2310 C C . PHE A 1 296 ? 14.099 20.721 -47.814 1.00 70.94 296 PHE A C 1
ATOM 2312 O O . PHE A 1 296 ? 13.905 19.639 -47.263 1.00 70.94 296 PHE A O 1
ATOM 2319 N N . THR A 1 297 ? 13.092 21.509 -48.204 1.00 67.50 297 THR A N 1
ATOM 2320 C CA . THR A 1 297 ? 11.682 21.140 -47.998 1.00 67.50 297 THR A CA 1
ATOM 2321 C C . THR A 1 297 ? 11.326 19.872 -48.760 1.00 67.50 297 THR A C 1
ATOM 2323 O O . THR A 1 297 ? 10.697 18.990 -48.182 1.00 67.50 297 THR A O 1
ATOM 2326 N N . LYS A 1 298 ? 11.811 19.725 -49.998 1.00 74.00 298 LYS A N 1
ATOM 2327 C CA . LYS A 1 298 ? 11.605 18.519 -50.804 1.00 74.00 298 LYS A CA 1
ATOM 2328 C C . LYS A 1 298 ? 12.257 17.277 -50.184 1.00 74.00 298 LYS A C 1
ATOM 2330 O O . LYS A 1 298 ? 11.578 16.277 -49.979 1.00 74.00 298 LYS A O 1
ATOM 2335 N N . LEU A 1 299 ? 13.529 17.370 -49.781 1.00 68.19 299 LEU A N 1
ATOM 2336 C CA . LEU A 1 299 ? 14.257 16.266 -49.140 1.00 68.19 299 LEU A CA 1
ATOM 2337 C C . LEU A 1 299 ? 13.657 15.883 -47.774 1.00 68.19 299 LEU A C 1
ATOM 2339 O O . LEU A 1 299 ? 13.593 14.708 -47.419 1.00 68.19 299 LEU A O 1
ATOM 2343 N N . ALA A 1 300 ? 13.205 16.872 -46.998 1.00 64.12 300 ALA A N 1
ATOM 2344 C CA . ALA A 1 300 ? 12.552 16.642 -45.715 1.00 64.12 300 ALA A CA 1
ATOM 2345 C C . ALA A 1 300 ? 11.178 15.982 -45.884 1.00 64.12 300 ALA A C 1
ATOM 2347 O O . ALA A 1 300 ? 10.821 15.143 -45.067 1.00 64.12 300 ALA A O 1
ATOM 2348 N N . GLN A 1 301 ? 10.421 16.342 -46.922 1.00 67.62 301 GLN A N 1
ATOM 2349 C CA . GLN A 1 301 ? 9.091 15.800 -47.193 1.00 67.62 301 GLN A CA 1
ATOM 2350 C C . GLN A 1 301 ? 9.166 14.357 -47.716 1.00 67.62 301 GLN A C 1
ATOM 2352 O O . GLN A 1 301 ? 8.502 13.484 -47.162 1.00 67.62 301 GLN A O 1
ATOM 2357 N N . GLU A 1 302 ? 10.057 14.089 -48.674 1.00 69.94 302 GLU A N 1
ATOM 2358 C CA . GLU A 1 302 ? 10.321 12.742 -49.206 1.00 69.94 302 GLU A CA 1
ATOM 2359 C C . GLU A 1 302 ? 10.897 11.814 -48.119 1.00 69.94 302 GLU A C 1
ATOM 2361 O O . GLU A 1 302 ? 10.400 10.708 -47.909 1.00 69.94 302 GLU A O 1
ATOM 2366 N N . GLY A 1 303 ? 11.870 12.287 -47.327 1.00 61.91 303 GLY A N 1
ATOM 2367 C CA . GLY A 1 303 ? 12.451 11.503 -46.232 1.00 61.91 303 GLY A CA 1
ATOM 2368 C C . GLY A 1 303 ? 11.476 11.215 -45.080 1.00 61.91 303 GLY A C 1
ATOM 2369 O O . GLY A 1 303 ? 11.592 10.182 -44.414 1.00 61.91 303 GLY A O 1
ATOM 2370 N N . LEU A 1 304 ? 10.500 12.099 -44.834 1.00 57.56 304 LEU A N 1
ATOM 2371 C CA . LEU A 1 304 ? 9.452 11.867 -43.836 1.00 57.56 304 LEU A CA 1
ATOM 2372 C C . LEU A 1 304 ? 8.439 10.826 -44.326 1.00 57.56 304 LEU A C 1
ATOM 2374 O O . LEU A 1 304 ? 8.017 9.987 -43.531 1.00 57.56 304 LEU A O 1
ATOM 2378 N N . GLU A 1 305 ? 8.061 10.867 -45.607 1.00 62.84 305 GLU A N 1
ATOM 2379 C CA . GLU A 1 305 ? 7.156 9.891 -46.224 1.00 62.84 305 GLU A CA 1
ATOM 2380 C C . GLU A 1 305 ? 7.788 8.496 -46.285 1.00 62.84 305 GLU A C 1
ATOM 2382 O O . GLU A 1 305 ? 7.180 7.543 -45.796 1.00 62.84 305 GLU A O 1
ATOM 2387 N N . GLU A 1 306 ? 9.039 8.376 -46.738 1.00 61.06 306 GLU A N 1
ATOM 2388 C CA . GLU A 1 306 ? 9.768 7.099 -46.742 1.00 61.06 306 GLU A CA 1
ATOM 2389 C C . GLU A 1 306 ? 9.994 6.556 -45.323 1.00 61.06 306 GLU A C 1
ATOM 2391 O O . GLU A 1 306 ? 9.832 5.359 -45.067 1.00 61.06 306 GLU A O 1
ATOM 2396 N N . GLY A 1 307 ? 10.316 7.430 -44.363 1.00 53.88 307 GLY A N 1
ATOM 2397 C CA . GLY A 1 307 ? 10.457 7.055 -42.956 1.00 53.88 307 GLY A CA 1
ATOM 2398 C C . GLY A 1 307 ? 9.140 6.581 -42.330 1.00 53.88 307 GLY A C 1
ATOM 2399 O O . GLY A 1 307 ? 9.134 5.619 -41.554 1.00 53.88 307 GLY A O 1
ATOM 2400 N N . LEU A 1 308 ? 8.019 7.220 -42.678 1.00 54.34 308 LEU A N 1
ATOM 2401 C CA . LEU A 1 308 ? 6.674 6.835 -42.244 1.00 54.34 308 LEU A CA 1
ATOM 2402 C C . LEU A 1 308 ? 6.231 5.511 -42.871 1.00 54.34 308 LEU A C 1
ATOM 2404 O O . LEU A 1 308 ? 5.662 4.678 -42.164 1.00 54.34 308 LEU A O 1
ATOM 2408 N N . ASP A 1 309 ? 6.517 5.282 -44.149 1.00 54.88 309 ASP A N 1
ATOM 2409 C CA . ASP A 1 309 ? 6.182 4.035 -44.838 1.00 54.88 309 ASP A CA 1
ATOM 2410 C C . ASP A 1 309 ? 7.049 2.865 -44.371 1.00 54.88 309 ASP A C 1
ATOM 2412 O O . ASP A 1 309 ? 6.531 1.774 -44.110 1.00 54.88 309 ASP A O 1
ATOM 2416 N N . TRP A 1 310 ? 8.338 3.095 -44.110 1.00 53.81 310 TRP A N 1
ATOM 2417 C CA . TRP A 1 310 ? 9.192 2.107 -43.458 1.00 53.81 310 TRP A CA 1
ATOM 2418 C C . TRP A 1 310 ? 8.693 1.774 -42.042 1.00 53.81 310 TRP A C 1
ATOM 2420 O O . TRP A 1 310 ? 8.588 0.598 -41.685 1.00 53.81 310 TRP A O 1
ATOM 2430 N N . TRP A 1 311 ? 8.301 2.775 -41.246 1.00 44.03 311 TRP A N 1
ATOM 2431 C CA . TRP A 1 311 ? 7.752 2.565 -39.900 1.00 44.03 311 TRP A CA 1
ATOM 2432 C C . TRP A 1 311 ? 6.416 1.802 -39.921 1.00 44.03 311 TRP A C 1
ATOM 2434 O O . TRP A 1 311 ? 6.219 0.879 -39.126 1.00 44.03 311 TRP A O 1
ATOM 2444 N N . ARG A 1 312 ? 5.530 2.106 -40.879 1.00 50.62 312 ARG A N 1
ATOM 2445 C CA . ARG A 1 312 ? 4.289 1.350 -41.136 1.00 50.62 312 ARG A CA 1
ATOM 2446 C C . ARG A 1 312 ? 4.571 -0.094 -41.558 1.00 50.62 312 ARG A C 1
ATOM 2448 O O . ARG A 1 312 ? 3.870 -0.995 -41.103 1.00 50.62 312 ARG A O 1
ATOM 2455 N N . SER A 1 313 ? 5.620 -0.335 -42.349 1.00 50.78 313 SER A N 1
ATOM 2456 C CA . SER A 1 313 ? 6.022 -1.684 -42.777 1.00 50.78 313 SER A CA 1
ATOM 2457 C C . SER A 1 313 ? 6.567 -2.547 -41.626 1.00 50.78 313 SER A C 1
ATOM 2459 O O . SER A 1 313 ? 6.337 -3.756 -41.587 1.00 50.78 313 SER A O 1
ATOM 2461 N N . GLN A 1 314 ? 7.233 -1.931 -40.641 1.00 42.59 314 GLN A N 1
ATOM 2462 C CA . GLN A 1 314 ? 7.746 -2.606 -39.440 1.00 42.59 314 GLN A CA 1
ATOM 2463 C C . GLN A 1 314 ? 6.646 -2.887 -38.396 1.00 42.59 314 GLN A C 1
ATOM 2465 O O . GLN A 1 314 ? 6.774 -3.819 -37.603 1.00 42.59 314 GLN A O 1
ATOM 2470 N N . GLY A 1 315 ? 5.547 -2.124 -38.401 1.00 36.56 315 GLY A N 1
ATOM 2471 C CA . GLY A 1 315 ? 4.447 -2.237 -37.433 1.00 36.56 315 GLY A CA 1
ATOM 2472 C C . GLY A 1 315 ? 3.484 -3.417 -37.637 1.00 36.56 315 GLY A C 1
ATOM 2473 O O . GLY A 1 315 ? 2.585 -3.612 -36.823 1.00 36.56 315 GLY A O 1
ATOM 2474 N N . SER A 1 316 ? 3.649 -4.225 -38.690 1.00 34.78 316 SER A N 1
ATOM 2475 C CA . SER A 1 316 ? 2.647 -5.226 -39.096 1.00 34.78 316 SER A CA 1
ATOM 2476 C C . SER A 1 316 ? 2.812 -6.634 -38.492 1.00 34.78 316 SER A C 1
ATOM 2478 O O . SER A 1 316 ? 2.052 -7.528 -38.871 1.00 34.78 316 SER A O 1
ATOM 2480 N N . ARG A 1 317 ? 3.763 -6.905 -37.580 1.00 38.53 317 ARG A N 1
ATOM 2481 C CA . ARG A 1 317 ? 3.956 -8.293 -37.084 1.00 38.53 317 ARG A CA 1
ATOM 2482 C C . ARG A 1 317 ? 4.116 -8.544 -35.588 1.00 38.53 317 ARG A C 1
ATOM 2484 O O . ARG A 1 317 ? 4.201 -9.700 -35.191 1.00 38.53 317 ARG A O 1
ATOM 2491 N N . SER A 1 318 ? 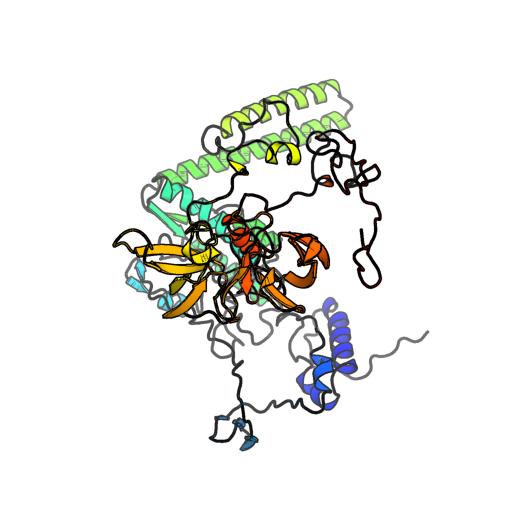4.024 -7.530 -34.743 1.00 35.22 318 SER A N 1
ATOM 2492 C CA . SER A 1 318 ? 3.791 -7.711 -33.306 1.00 35.22 318 SER A CA 1
ATOM 2493 C C . SER A 1 318 ? 3.463 -6.353 -32.708 1.00 35.22 318 SER A C 1
ATOM 2495 O O . SER A 1 318 ? 4.170 -5.402 -33.012 1.00 35.22 318 SER A O 1
ATOM 2497 N N . ASP A 1 319 ? 2.435 -6.281 -31.862 1.00 32.03 319 ASP A N 1
ATOM 2498 C CA . ASP A 1 319 ? 2.019 -5.106 -31.063 1.00 32.03 319 ASP A CA 1
ATOM 2499 C C . ASP A 1 319 ? 0.786 -4.320 -31.562 1.00 32.03 319 ASP A C 1
ATOM 2501 O O . ASP A 1 319 ? 0.432 -3.282 -31.001 1.00 32.03 319 ASP A O 1
ATOM 2505 N N . ALA A 1 320 ? 0.013 -4.871 -32.502 1.00 28.83 320 ALA A N 1
ATOM 2506 C CA . ALA A 1 320 ? -1.276 -4.313 -32.938 1.00 28.83 320 ALA A CA 1
ATOM 2507 C C . ALA A 1 320 ? -2.455 -4.587 -31.969 1.00 28.83 320 ALA A C 1
ATOM 2509 O O . ALA A 1 320 ? -3.551 -4.919 -32.401 1.00 28.83 320 ALA A O 1
ATOM 2510 N N . ASN A 1 321 ? -2.252 -4.460 -30.651 1.00 29.58 321 ASN A N 1
ATOM 2511 C CA . ASN A 1 321 ? -3.341 -4.551 -29.657 1.00 29.58 321 ASN A CA 1
ATOM 2512 C C . ASN A 1 321 ? -3.335 -3.428 -28.603 1.00 29.58 321 ASN A C 1
ATOM 2514 O O . ASN A 1 321 ? -4.057 -3.514 -27.612 1.00 29.58 321 ASN A O 1
ATOM 2518 N N . TYR A 1 322 ? -2.553 -2.359 -28.796 1.00 33.59 322 TYR A N 1
ATOM 2519 C CA . TYR A 1 322 ? -2.512 -1.242 -27.837 1.00 33.59 322 TYR A CA 1
ATOM 2520 C C . TYR A 1 322 ? -2.788 0.152 -28.406 1.00 33.59 322 TYR A C 1
ATOM 2522 O O . TYR A 1 322 ? -2.836 1.117 -27.642 1.00 33.59 322 TYR A O 1
ATOM 2530 N N . LEU A 1 323 ? -3.038 0.278 -29.707 1.00 28.42 323 LEU A N 1
ATOM 2531 C CA . LEU A 1 323 ? -3.252 1.566 -30.368 1.00 28.42 323 LEU A CA 1
ATOM 2532 C C . LEU A 1 323 ? -4.397 1.481 -31.378 1.00 28.42 323 LEU A C 1
ATOM 2534 O O . LEU A 1 323 ? -4.216 1.768 -32.551 1.00 28.42 323 LEU A O 1
ATOM 2538 N N . ASP A 1 324 ? -5.590 1.117 -30.914 1.00 27.20 324 ASP A N 1
ATOM 2539 C CA . ASP A 1 324 ? -6.809 1.417 -31.663 1.00 27.20 324 ASP A CA 1
ATOM 2540 C C . ASP A 1 324 ? -7.835 2.075 -30.737 1.00 27.20 324 ASP A C 1
ATOM 2542 O O . ASP A 1 324 ? -8.629 1.419 -30.069 1.00 27.20 324 ASP A O 1
ATOM 2546 N N . LEU A 1 325 ? -7.686 3.394 -30.571 1.00 31.67 325 LEU A N 1
ATOM 2547 C CA . LEU A 1 325 ? -8.639 4.302 -29.908 1.00 31.67 325 LEU A CA 1
ATOM 2548 C C . LEU A 1 325 ? -8.371 5.769 -30.318 1.00 31.67 325 LEU A C 1
ATOM 2550 O O . LEU A 1 325 ? -8.487 6.715 -29.532 1.00 31.67 325 LEU A O 1
ATOM 2554 N N . SER A 1 326 ? -8.001 5.974 -31.579 1.00 31.22 326 SER A N 1
ATOM 2555 C CA . SER A 1 326 ? -8.277 7.220 -32.293 1.00 31.22 326 SER A CA 1
ATOM 2556 C C . SER A 1 326 ? -9.213 6.825 -33.422 1.00 31.22 326 SER A C 1
ATOM 2558 O O . SER A 1 326 ? -8.761 6.368 -34.454 1.00 31.22 326 SER A O 1
ATOM 2560 N N . ILE A 1 327 ? -10.516 6.785 -33.199 1.00 32.75 327 ILE A N 1
ATOM 2561 C CA . ILE A 1 327 ? -11.400 7.887 -33.562 1.00 32.75 327 ILE A CA 1
ATOM 2562 C C . ILE A 1 327 ? -12.650 7.722 -32.697 1.00 32.75 327 ILE A C 1
ATOM 2564 O O . ILE A 1 327 ? -13.528 6.921 -32.977 1.00 32.75 327 ILE A O 1
ATOM 2568 N N . ASP A 1 328 ? -12.701 8.457 -31.595 1.00 27.50 328 ASP A N 1
ATOM 2569 C CA . ASP A 1 328 ? -13.955 8.764 -30.920 1.00 27.50 328 ASP A CA 1
ATOM 2570 C C . ASP A 1 328 ? -13.673 9.986 -30.052 1.00 27.50 328 ASP A C 1
ATOM 2572 O O . ASP A 1 328 ? -12.790 9.942 -29.193 1.00 27.50 328 ASP A O 1
ATOM 2576 N N . ASN A 1 329 ? -14.339 11.108 -30.338 1.00 31.19 329 ASN A N 1
ATOM 2577 C CA . ASN A 1 329 ? -14.143 12.416 -29.698 1.00 31.19 329 ASN A CA 1
ATOM 2578 C C . ASN A 1 329 ? -13.684 12.291 -28.227 1.00 31.19 329 ASN A C 1
ATOM 2580 O O . ASN A 1 329 ? -14.474 11.937 -27.345 1.00 31.19 329 ASN A O 1
ATOM 2584 N N . LYS A 1 330 ? -12.385 12.527 -27.975 1.00 43.59 330 LYS A N 1
ATOM 2585 C CA . LYS A 1 330 ? -11.669 12.129 -26.749 1.00 43.59 330 LYS A CA 1
ATOM 2586 C C . LYS A 1 330 ? -12.271 12.807 -25.512 1.00 43.59 330 LYS A C 1
ATOM 2588 O O . LYS A 1 330 ? -12.127 14.004 -25.282 1.00 43.59 330 LYS A O 1
ATOM 2593 N N . ARG A 1 331 ? -12.994 12.032 -24.695 1.00 48.16 331 ARG A N 1
ATOM 2594 C CA . ARG A 1 331 ? -13.680 12.502 -23.476 1.00 48.16 331 ARG A CA 1
ATOM 2595 C C . ARG A 1 331 ? -12.798 12.350 -22.234 1.00 48.16 331 ARG A C 1
ATOM 2597 O O . ARG A 1 331 ? -12.198 11.309 -22.004 1.00 48.16 331 ARG A O 1
ATOM 2604 N N . LYS A 1 332 ? -12.834 13.362 -21.363 1.00 52.84 332 LYS A N 1
ATOM 2605 C CA . LYS A 1 332 ? -12.072 13.464 -20.101 1.00 52.84 332 LYS A CA 1
ATOM 2606 C C . LYS A 1 332 ? -12.241 12.245 -19.175 1.00 52.84 332 LYS A C 1
ATOM 2608 O O . LYS A 1 332 ? -13.362 11.798 -18.913 1.00 52.84 332 LYS A O 1
ATOM 2613 N N . THR A 1 333 ? -11.143 11.795 -18.564 1.00 51.66 333 THR A N 1
ATOM 2614 C CA . THR A 1 333 ? -11.066 10.605 -17.683 1.00 51.66 333 THR A CA 1
ATOM 2615 C C . THR A 1 333 ? -12.045 10.615 -16.496 1.00 51.66 333 THR A C 1
ATOM 2617 O O . THR A 1 333 ? -12.601 9.577 -16.133 1.00 51.66 333 THR A O 1
ATOM 2620 N N . THR A 1 334 ? -12.340 11.776 -15.899 1.00 51.34 334 THR A N 1
ATOM 2621 C CA . THR A 1 334 ? -13.337 11.895 -14.812 1.00 51.34 334 THR A CA 1
ATOM 2622 C C . THR A 1 334 ? -14.765 11.607 -15.291 1.00 51.34 334 THR A C 1
ATOM 2624 O O . THR A 1 334 ? -15.548 11.009 -14.554 1.00 51.34 334 THR A O 1
ATOM 2627 N N . ASN A 1 335 ? -15.096 11.977 -16.533 1.00 53.97 335 ASN A N 1
ATOM 2628 C CA . ASN A 1 335 ? -16.392 11.675 -17.148 1.00 53.97 335 ASN A CA 1
ATOM 2629 C C . ASN A 1 335 ? -16.461 10.217 -17.629 1.00 53.97 335 ASN A C 1
ATOM 2631 O O . ASN A 1 335 ? -17.522 9.602 -17.538 1.00 53.97 335 ASN A O 1
ATOM 2635 N N . GLN A 1 336 ? -15.337 9.629 -18.054 1.00 54.03 336 GLN A N 1
ATOM 2636 C CA . GLN A 1 336 ? -15.265 8.204 -18.403 1.00 54.03 336 GLN A CA 1
ATOM 2637 C C . GLN A 1 336 ? -15.550 7.291 -17.199 1.00 54.03 336 GLN A C 1
ATOM 2639 O O . GLN A 1 336 ? -16.249 6.295 -17.349 1.00 54.03 336 GLN A O 1
ATOM 2644 N N . ARG A 1 337 ? -15.121 7.668 -15.983 1.00 54.62 337 ARG A N 1
ATOM 2645 C CA . ARG A 1 337 ? -15.415 6.924 -14.736 1.00 54.62 337 ARG A CA 1
ATOM 2646 C C . ARG A 1 337 ? -16.902 6.827 -14.380 1.00 54.62 337 ARG A C 1
ATOM 2648 O O . ARG A 1 337 ? -17.256 6.012 -13.532 1.00 54.62 337 ARG A O 1
ATOM 2655 N N . ARG A 1 338 ? -17.752 7.691 -14.948 1.00 50.88 338 ARG A N 1
ATOM 2656 C CA . ARG A 1 338 ? -19.207 7.684 -14.720 1.00 50.88 338 ARG A CA 1
ATOM 2657 C C . ARG A 1 338 ? -19.954 6.742 -15.655 1.00 50.88 338 ARG A C 1
ATOM 2659 O O . ARG A 1 338 ? -21.051 6.322 -15.311 1.00 50.88 338 ARG A O 1
ATOM 2666 N N . ARG A 1 339 ? -19.385 6.422 -16.818 1.00 53.41 339 ARG A N 1
ATOM 2667 C CA . ARG A 1 339 ? -19.967 5.424 -17.716 1.00 53.41 339 ARG A CA 1
ATOM 2668 C C . ARG A 1 339 ? -19.593 4.037 -17.212 1.00 53.41 339 ARG A C 1
ATOM 2670 O O . ARG A 1 339 ? -18.491 3.850 -16.698 1.00 53.41 339 ARG A O 1
ATOM 2677 N N . SER A 1 340 ? -20.497 3.075 -17.384 1.00 53.38 340 SER A N 1
ATOM 2678 C CA . SER A 1 340 ? -20.307 1.640 -17.116 1.00 53.38 340 SER A CA 1
ATOM 2679 C C . SER A 1 340 ? -19.289 1.013 -18.078 1.00 53.38 340 SER A C 1
ATOM 2681 O O . SER A 1 340 ? -19.545 -0.005 -18.708 1.00 53.38 340 SER A O 1
ATOM 2683 N N . HIS A 1 341 ? -18.144 1.663 -18.254 1.00 60.50 341 HIS A N 1
ATOM 2684 C CA . HIS A 1 341 ? -17.066 1.218 -19.108 1.00 60.50 341 HIS A CA 1
ATOM 2685 C C . HIS A 1 341 ? -16.298 0.118 -18.376 1.00 60.50 341 HIS A C 1
ATOM 2687 O O . HIS A 1 341 ? -16.008 0.257 -17.182 1.00 60.50 341 HIS A O 1
ATOM 2693 N N . ALA A 1 342 ? -15.977 -0.967 -19.086 1.00 65.62 342 ALA A N 1
ATOM 2694 C CA . ALA A 1 342 ? -15.414 -2.193 -18.514 1.00 65.62 342 ALA A CA 1
ATOM 2695 C C . ALA A 1 342 ? -14.195 -1.936 -17.604 1.00 65.62 342 ALA A C 1
ATOM 2697 O O . ALA A 1 342 ? -14.050 -2.581 -16.569 1.00 65.62 342 ALA A O 1
ATOM 2698 N N . ILE A 1 343 ? -13.393 -0.917 -17.932 1.00 80.25 343 ILE A N 1
ATOM 2699 C CA . ILE A 1 343 ? -12.162 -0.537 -17.228 1.00 80.25 343 ILE A CA 1
ATOM 2700 C C . ILE A 1 343 ? -12.410 -0.089 -15.775 1.00 80.25 343 ILE A C 1
ATOM 2702 O O . ILE A 1 343 ? -11.642 -0.431 -14.881 1.00 80.25 343 ILE A O 1
ATOM 2706 N N . PHE A 1 344 ? -13.468 0.685 -15.501 1.00 83.75 344 PHE A N 1
ATOM 2707 C CA . PHE A 1 344 ? -13.684 1.299 -14.177 1.00 83.75 344 PHE A CA 1
ATOM 2708 C C . PHE A 1 344 ? -14.657 0.523 -13.281 1.00 83.75 344 PHE A C 1
ATOM 2710 O O . PHE A 1 344 ? -14.967 0.973 -12.169 1.00 83.75 344 PHE A O 1
ATOM 2717 N N . LYS A 1 345 ? -15.125 -0.645 -13.738 1.00 88.00 345 LYS A N 1
ATOM 2718 C CA . LYS A 1 345 ? -15.972 -1.542 -12.950 1.00 88.00 345 LYS A CA 1
ATOM 2719 C C . LYS A 1 345 ? -15.193 -2.066 -11.738 1.00 88.00 345 LYS A C 1
ATOM 2721 O O . LYS A 1 345 ? -13.971 -2.203 -11.755 1.00 88.00 345 LYS A O 1
ATOM 2726 N N . ALA A 1 346 ? -15.897 -2.318 -10.638 1.00 89.56 346 ALA A N 1
ATOM 2727 C CA . ALA A 1 346 ? -15.282 -2.962 -9.485 1.00 89.56 346 ALA A CA 1
ATOM 2728 C C . ALA A 1 346 ? -14.936 -4.419 -9.824 1.00 89.56 346 ALA A C 1
ATOM 2730 O O . ALA A 1 346 ? -15.777 -5.144 -10.354 1.00 89.56 346 ALA A O 1
ATOM 2731 N N . HIS A 1 347 ? -13.728 -4.860 -9.477 1.00 91.75 347 HIS A N 1
ATOM 2732 C CA . HIS A 1 347 ? -13.378 -6.275 -9.524 1.00 91.75 347 HIS A CA 1
ATOM 2733 C C . HIS A 1 347 ? -14.060 -6.992 -8.354 1.00 91.75 347 HIS A C 1
ATOM 2735 O O . HIS A 1 347 ? -13.681 -6.795 -7.204 1.00 91.75 347 HIS A O 1
ATOM 2741 N N . THR A 1 348 ? -15.092 -7.788 -8.641 1.00 92.75 348 THR A N 1
ATOM 2742 C CA . THR A 1 348 ? -15.911 -8.458 -7.612 1.00 92.75 348 THR A CA 1
ATOM 2743 C C . THR A 1 348 ? -15.813 -9.980 -7.637 1.00 92.75 348 THR A C 1
ATOM 2745 O O . THR A 1 348 ? -16.463 -10.633 -6.832 1.00 92.75 348 THR A O 1
ATOM 2748 N N . ARG A 1 349 ? -15.002 -10.563 -8.534 1.00 93.12 349 ARG A N 1
ATOM 2749 C CA . ARG A 1 349 ? -14.895 -12.023 -8.731 1.00 93.12 349 ARG A CA 1
ATOM 2750 C C . ARG A 1 349 ? -14.531 -12.789 -7.453 1.00 93.12 349 ARG A C 1
ATOM 2752 O O . ARG A 1 349 ? -14.986 -13.906 -7.268 1.00 93.12 349 ARG A O 1
ATOM 2759 N N . LEU A 1 350 ? -13.690 -12.201 -6.601 1.00 94.00 350 LEU A N 1
ATOM 2760 C CA . LEU A 1 350 ? -13.220 -12.822 -5.356 1.00 94.00 350 LEU A CA 1
ATOM 2761 C C . LEU A 1 350 ? -14.021 -12.387 -4.121 1.00 94.00 350 LEU A C 1
ATOM 2763 O O . LEU A 1 350 ? -13.675 -12.794 -3.009 1.00 94.00 350 LEU A O 1
ATOM 2767 N N . ASN A 1 351 ? -15.050 -11.553 -4.295 1.00 93.19 351 ASN A N 1
ATOM 2768 C CA . ASN A 1 351 ? -15.855 -11.081 -3.177 1.00 93.19 351 ASN A CA 1
ATOM 2769 C C . ASN A 1 351 ? -16.692 -12.240 -2.638 1.00 93.19 351 ASN A C 1
ATOM 2771 O O . ASN A 1 351 ? -17.346 -12.938 -3.408 1.00 93.19 351 ASN A O 1
ATOM 2775 N N . LYS A 1 352 ? -16.687 -12.430 -1.320 1.00 92.06 352 LYS A N 1
ATOM 2776 C CA . LYS A 1 352 ? -17.350 -13.567 -0.674 1.00 92.06 352 LYS A CA 1
ATOM 2777 C C . LYS A 1 352 ? -18.861 -13.410 -0.670 1.00 92.06 352 LYS A C 1
ATOM 2779 O O . LYS A 1 352 ? -19.556 -14.188 -1.301 1.00 92.06 352 LYS A O 1
ATOM 2784 N N . ASN A 1 353 ? -19.359 -12.409 0.048 1.00 91.25 353 ASN A N 1
ATOM 2785 C CA . ASN A 1 353 ? -20.783 -12.122 0.177 1.00 91.25 353 ASN A CA 1
ATOM 2786 C C . ASN A 1 353 ? -20.994 -10.659 0.582 1.00 91.25 353 ASN A C 1
ATOM 2788 O O . ASN A 1 353 ? -20.114 -10.041 1.192 1.00 91.25 353 ASN A O 1
ATOM 2792 N N . PRO A 1 354 ? -22.161 -10.072 0.274 1.00 94.12 354 PRO A N 1
ATOM 2793 C CA . PRO A 1 354 ? -22.500 -8.755 0.780 1.00 94.12 354 PRO A CA 1
ATOM 2794 C C . PRO A 1 354 ? -22.636 -8.807 2.304 1.00 94.12 354 PRO A C 1
ATOM 2796 O O . PRO A 1 354 ? -23.513 -9.479 2.836 1.00 94.12 354 PRO A O 1
ATOM 2799 N N . ALA A 1 355 ? -21.794 -8.050 3.006 1.00 95.56 355 ALA A N 1
ATOM 2800 C CA . ALA A 1 355 ? -21.930 -7.895 4.447 1.00 95.56 355 ALA A CA 1
ATOM 2801 C C . ALA A 1 355 ? -23.220 -7.117 4.760 1.00 95.56 355 ALA A C 1
ATOM 2803 O O . ALA A 1 355 ? -23.362 -5.981 4.299 1.00 95.56 355 ALA A O 1
ATOM 2804 N N . ARG A 1 356 ? -24.172 -7.710 5.479 1.00 96.62 356 ARG A N 1
ATOM 2805 C CA . ARG A 1 356 ? -25.469 -7.110 5.829 1.00 96.62 356 ARG A CA 1
ATOM 2806 C C . ARG A 1 356 ? -25.943 -7.682 7.161 1.00 96.62 356 ARG A C 1
ATOM 2808 O O . ARG A 1 356 ? -25.727 -8.861 7.421 1.00 96.62 356 ARG A O 1
ATOM 2815 N N . LEU A 1 357 ? -26.639 -6.879 7.965 1.00 96.94 357 LEU A N 1
ATOM 2816 C CA . LEU A 1 357 ? -27.413 -7.407 9.096 1.00 96.94 357 LEU A CA 1
ATOM 2817 C C . LEU A 1 357 ? -28.476 -8.384 8.586 1.00 96.94 357 LEU A C 1
ATOM 2819 O O . LEU A 1 357 ? -28.779 -8.410 7.394 1.00 96.94 357 LEU A O 1
ATOM 2823 N N . ARG A 1 358 ? -29.081 -9.177 9.462 1.00 96.19 358 ARG A N 1
ATOM 2824 C CA . ARG A 1 358 ? -30.216 -10.031 9.093 1.00 96.19 358 ARG A CA 1
ATOM 2825 C C . ARG A 1 358 ? -31.414 -9.217 8.575 1.00 96.19 358 ARG A C 1
ATOM 2827 O O . ARG A 1 358 ? -31.536 -8.026 8.885 1.00 96.19 358 ARG A O 1
ATOM 2834 N N . PRO A 1 359 ? -32.317 -9.822 7.786 1.00 95.44 359 PRO A N 1
ATOM 2835 C CA . PRO A 1 359 ? -33.628 -9.234 7.529 1.00 95.44 359 PRO A CA 1
ATOM 2836 C C . PRO A 1 359 ? -34.349 -8.934 8.849 1.00 95.44 359 PRO A C 1
ATOM 2838 O O . PRO A 1 359 ? -34.316 -9.757 9.758 1.00 95.44 359 PRO A O 1
ATOM 2841 N N . LEU A 1 360 ? -34.977 -7.762 8.954 1.00 95.75 360 LEU A N 1
ATOM 2842 C CA . LEU A 1 360 ? -35.720 -7.378 10.152 1.00 95.75 360 LEU A CA 1
ATOM 2843 C C . LEU A 1 360 ? -37.041 -8.160 10.216 1.00 95.75 360 LEU A C 1
ATOM 2845 O O . LEU A 1 360 ? -37.997 -7.821 9.515 1.00 95.75 360 LEU A O 1
ATOM 2849 N N . ASP A 1 361 ? -37.088 -9.189 11.056 1.00 95.38 361 ASP A N 1
ATOM 2850 C CA . ASP A 1 361 ? -38.238 -10.072 11.253 1.00 95.38 361 ASP A CA 1
ATOM 2851 C C . ASP A 1 361 ? -38.933 -9.840 12.609 1.00 95.38 361 ASP A C 1
ATOM 2853 O O . ASP A 1 361 ? -38.564 -8.958 13.388 1.00 95.38 361 ASP A O 1
ATOM 2857 N N . PHE A 1 362 ? -39.987 -10.615 12.881 1.00 96.31 362 PHE A N 1
ATOM 2858 C CA . PHE A 1 362 ? -40.738 -10.542 14.137 1.00 96.31 362 PHE A CA 1
ATOM 2859 C C . PHE A 1 362 ? -39.858 -10.826 15.366 1.00 96.31 362 PHE A C 1
ATOM 2861 O O . PHE A 1 362 ? -40.017 -10.171 16.398 1.00 96.31 362 PHE A O 1
ATOM 2868 N N . ALA A 1 363 ? -38.908 -11.761 15.244 1.00 95.75 363 ALA A N 1
ATOM 2869 C CA . ALA A 1 363 ? -38.017 -12.148 16.333 1.00 95.75 363 ALA A CA 1
ATOM 2870 C C . ALA A 1 363 ? -37.108 -10.985 16.751 1.00 95.75 363 ALA A C 1
ATOM 2872 O O . ALA A 1 363 ? -37.005 -10.695 17.939 1.00 95.75 363 ALA A O 1
ATOM 2873 N N . GLU A 1 364 ? -36.507 -10.268 15.797 1.00 95.25 364 GLU A N 1
ATOM 2874 C CA . GLU A 1 364 ? -35.655 -9.115 16.113 1.00 95.25 364 GLU A CA 1
ATOM 2875 C C . GLU A 1 364 ? -36.444 -7.891 16.607 1.00 95.25 364 GLU A C 1
ATOM 2877 O O . GLU A 1 364 ? -35.933 -7.134 17.434 1.00 95.25 364 GLU A O 1
ATOM 2882 N N . ARG A 1 365 ? -37.688 -7.692 16.147 1.00 94.88 365 ARG A N 1
ATOM 2883 C CA . ARG A 1 365 ? -38.531 -6.560 16.583 1.00 94.88 365 ARG A CA 1
ATOM 2884 C C . ARG A 1 365 ? -38.996 -6.685 18.036 1.00 94.88 365 ARG A C 1
ATOM 2886 O O . ARG A 1 365 ? -39.003 -5.687 18.753 1.00 94.88 365 ARG A O 1
ATOM 2893 N N . ASN A 1 366 ? -39.382 -7.890 18.461 1.00 95.75 366 ASN A N 1
ATOM 2894 C CA . ASN A 1 366 ? -40.049 -8.112 19.752 1.00 95.75 366 ASN A CA 1
ATOM 2895 C C . ASN A 1 366 ? -39.195 -8.872 20.779 1.00 95.75 366 ASN A C 1
ATOM 2897 O O . ASN A 1 366 ? -39.441 -8.774 21.983 1.00 95.75 366 ASN A O 1
ATOM 2901 N N . GLY A 1 367 ? -38.200 -9.631 20.324 1.00 96.50 367 GLY A N 1
ATOM 2902 C CA . GLY A 1 367 ? -37.371 -10.493 21.159 1.00 96.50 367 GLY A CA 1
ATOM 2903 C C . GLY A 1 367 ? -35.901 -10.424 20.766 1.00 96.50 367 GLY A C 1
ATOM 2904 O O . GLY A 1 367 ? -35.355 -9.343 20.543 1.00 96.50 367 GLY A O 1
ATOM 2905 N N . TYR A 1 368 ? -35.259 -11.587 20.724 1.00 97.00 368 TYR A N 1
ATOM 2906 C CA . TYR A 1 368 ? -33.917 -11.757 20.190 1.00 97.00 368 TYR A CA 1
ATOM 2907 C C . TYR A 1 368 ? -33.809 -13.101 19.470 1.00 97.00 368 TYR A C 1
ATOM 2909 O O . TYR A 1 368 ? -34.547 -14.045 19.756 1.00 97.00 368 TYR A O 1
ATOM 2917 N N . ILE A 1 369 ? -32.853 -13.207 18.555 1.00 97.44 369 ILE A N 1
ATOM 2918 C CA . ILE A 1 369 ? -32.469 -14.461 17.920 1.00 97.44 369 ILE A CA 1
ATOM 2919 C C . ILE A 1 369 ? -30.971 -14.689 18.071 1.00 97.44 369 ILE A C 1
ATOM 2921 O O . ILE A 1 369 ? -30.162 -13.781 17.883 1.00 97.44 369 ILE A O 1
ATOM 2925 N N . ARG A 1 370 ? -30.607 -15.924 18.419 1.00 97.62 370 ARG A N 1
ATOM 2926 C CA . ARG A 1 370 ? -29.220 -16.349 18.606 1.00 97.62 370 ARG A CA 1
ATOM 2927 C C . ARG A 1 370 ? -28.661 -16.938 17.314 1.00 97.62 370 ARG A C 1
ATOM 2929 O O . ARG A 1 370 ? -29.258 -17.844 16.728 1.00 97.62 370 ARG A O 1
ATOM 2936 N N . GLY A 1 371 ? -27.496 -16.458 16.908 1.00 97.44 371 GLY A N 1
ATOM 2937 C CA . GLY A 1 371 ? -26.655 -17.043 15.871 1.00 97.44 371 GLY A CA 1
ATOM 2938 C C . GLY A 1 371 ? -25.309 -17.472 16.440 1.00 97.44 371 GLY A C 1
ATOM 2939 O O . GLY A 1 371 ? -24.895 -16.989 17.489 1.00 97.44 371 GLY A O 1
ATOM 2940 N N . ILE A 1 372 ? -24.628 -18.384 15.753 1.00 98.00 372 ILE A N 1
ATOM 2941 C CA . ILE A 1 372 ? -23.255 -18.786 16.076 1.00 98.00 372 ILE A CA 1
ATOM 2942 C C . ILE A 1 372 ? -22.311 -18.317 14.971 1.00 98.00 372 ILE A C 1
ATOM 2944 O O . ILE A 1 372 ? -22.593 -18.510 13.783 1.00 98.00 372 ILE A O 1
ATOM 2948 N N . VAL A 1 373 ? -21.189 -17.710 15.346 1.00 98.00 373 VAL A N 1
ATOM 2949 C CA . VAL A 1 373 ? -20.122 -17.353 14.405 1.00 98.00 373 VAL A CA 1
ATOM 2950 C C . VAL A 1 373 ? -19.417 -18.635 13.979 1.00 98.00 373 VAL A C 1
ATOM 2952 O O . VAL A 1 373 ? -18.702 -19.251 14.765 1.00 98.00 373 VAL A O 1
ATOM 2955 N N . LYS A 1 374 ? -19.620 -19.067 12.734 1.00 97.69 374 LYS A N 1
ATOM 2956 C CA . LYS A 1 374 ? -18.970 -20.277 12.211 1.00 97.69 374 LYS A CA 1
ATOM 2957 C C . LYS A 1 374 ? -17.534 -20.019 11.780 1.00 97.69 374 LYS A C 1
ATOM 2959 O O . LYS A 1 374 ? -16.673 -20.848 12.031 1.00 97.69 374 LYS A O 1
ATOM 2964 N N . GLU A 1 375 ? -17.284 -18.880 11.146 1.00 97.19 375 GLU A N 1
ATOM 2965 C CA . GLU A 1 375 ? -15.962 -18.512 10.634 1.00 97.19 375 GLU A CA 1
ATOM 2966 C C . GLU A 1 375 ? -15.822 -16.993 10.511 1.00 97.19 375 GLU A C 1
ATOM 2968 O O . GLU A 1 375 ? -16.807 -16.279 10.292 1.00 97.19 375 GLU A O 1
ATOM 2973 N N . ILE A 1 376 ? -14.581 -16.518 10.618 1.00 96.81 376 ILE A N 1
ATOM 2974 C CA . ILE A 1 376 ? -14.187 -15.139 10.327 1.00 96.81 376 ILE A CA 1
ATOM 2975 C C . ILE A 1 376 ? -13.293 -15.170 9.088 1.00 96.81 376 ILE A C 1
ATOM 2977 O O . ILE A 1 376 ? -12.337 -15.935 9.007 1.00 96.81 376 ILE A O 1
ATOM 2981 N N . LEU A 1 377 ? -13.641 -14.359 8.097 1.00 95.69 377 LEU A N 1
ATOM 2982 C CA . LEU A 1 377 ? -13.158 -14.443 6.727 1.00 95.69 377 LEU A CA 1
ATOM 2983 C C . LEU A 1 377 ? -12.516 -13.132 6.290 1.00 95.69 377 LEU A C 1
ATOM 2985 O O . LEU A 1 377 ? -13.017 -12.044 6.584 1.00 95.69 377 LEU A O 1
ATOM 2989 N N . HIS A 1 378 ? -11.477 -13.233 5.467 1.00 96.69 378 HIS A N 1
ATOM 2990 C CA . HIS A 1 378 ? -11.008 -12.102 4.676 1.00 96.69 378 HIS A CA 1
ATOM 2991 C C . HIS A 1 378 ? -11.804 -11.988 3.364 1.00 96.69 378 HIS A C 1
ATOM 2993 O O . HIS A 1 378 ? -11.951 -12.968 2.629 1.00 96.69 378 HIS A O 1
ATOM 2999 N N . ASP A 1 379 ? -12.287 -10.782 3.051 1.00 95.31 379 ASP A N 1
ATOM 3000 C CA . ASP A 1 379 ? -12.972 -10.467 1.792 1.00 95.31 379 ASP A CA 1
ATOM 3001 C C . ASP A 1 379 ? -12.105 -9.566 0.908 1.00 95.31 379 ASP A C 1
ATOM 3003 O O . ASP A 1 379 ? -11.562 -8.551 1.363 1.00 95.31 379 ASP A O 1
ATOM 3007 N N . SER A 1 380 ? -11.993 -9.923 -0.372 1.00 94.81 380 SER A N 1
ATOM 3008 C CA . SER A 1 380 ? -11.124 -9.209 -1.305 1.00 94.81 380 SER A CA 1
ATOM 3009 C C . SER A 1 380 ? -11.562 -7.750 -1.447 1.00 94.81 380 SER A C 1
ATOM 3011 O O . SER A 1 380 ? -12.743 -7.425 -1.553 1.00 94.81 380 SER A O 1
ATOM 3013 N N . GLY A 1 381 ? -10.602 -6.826 -1.396 1.00 93.56 381 GLY A N 1
ATOM 3014 C CA . GLY A 1 381 ? -10.886 -5.394 -1.495 1.00 93.56 381 GLY A CA 1
ATOM 3015 C C . GLY A 1 381 ? -11.463 -4.755 -0.221 1.00 93.56 381 GLY A C 1
ATOM 3016 O O . GLY A 1 381 ? -11.631 -3.524 -0.201 1.00 93.56 381 GLY A O 1
ATOM 3017 N N . ARG A 1 382 ? -11.689 -5.514 0.862 1.00 95.38 382 ARG A N 1
ATOM 3018 C CA . ARG A 1 382 ? -12.046 -4.991 2.192 1.00 95.38 382 ARG A CA 1
ATOM 3019 C C . ARG A 1 382 ? -10.841 -4.948 3.128 1.00 95.38 382 ARG A C 1
ATOM 3021 O O . ARG A 1 382 ? -9.901 -5.721 3.009 1.00 95.38 382 ARG A O 1
ATOM 3028 N N . GLY A 1 383 ? -10.866 -3.978 4.043 1.00 95.00 383 GLY A N 1
ATOM 3029 C CA . GLY A 1 383 ? -9.942 -3.948 5.182 1.00 95.00 383 GLY A CA 1
ATOM 3030 C C . GLY A 1 383 ? -10.505 -4.672 6.405 1.00 95.00 383 GLY A C 1
ATOM 3031 O O . GLY A 1 383 ? -9.747 -5.283 7.140 1.00 95.00 383 GLY A O 1
ATOM 3032 N N . ALA A 1 384 ? -11.826 -4.598 6.599 1.00 96.62 384 ALA A N 1
ATOM 3033 C CA . ALA A 1 384 ? -12.512 -5.237 7.713 1.00 96.62 384 ALA A CA 1
ATOM 3034 C C . ALA A 1 384 ? -12.787 -6.712 7.384 1.00 96.62 384 ALA A C 1
ATOM 3036 O O . ALA A 1 384 ? -13.240 -6.982 6.261 1.00 96.62 384 ALA A O 1
ATOM 3037 N N . PRO A 1 385 ? -12.549 -7.644 8.321 1.00 97.38 385 PRO A N 1
ATOM 3038 C CA . PRO A 1 385 ? -12.953 -9.031 8.157 1.00 97.38 385 PRO A CA 1
ATOM 3039 C C . PRO A 1 385 ? -14.480 -9.179 8.221 1.00 97.38 385 PRO A C 1
ATOM 3041 O O . PRO A 1 385 ? -15.200 -8.328 8.755 1.00 97.38 385 PRO A O 1
ATOM 3044 N N . LEU A 1 386 ? -14.978 -10.266 7.641 1.00 97.50 386 LEU A N 1
ATOM 3045 C CA . LEU A 1 386 ? -16.389 -10.642 7.656 1.00 97.50 386 LEU A CA 1
ATOM 3046 C C . LEU A 1 386 ? -16.604 -11.813 8.609 1.00 97.50 386 LEU A C 1
ATOM 3048 O O . LEU A 1 386 ? -15.747 -12.679 8.715 1.00 97.50 386 LEU A O 1
ATOM 3052 N N . ALA A 1 387 ? -17.758 -11.871 9.261 1.00 97.75 387 ALA A N 1
ATOM 3053 C CA . ALA A 1 387 ? -18.152 -12.996 10.102 1.00 97.75 387 ALA A CA 1
ATOM 3054 C C . ALA A 1 387 ? -19.319 -13.740 9.448 1.00 97.75 387 ALA A C 1
ATOM 3056 O O . ALA A 1 387 ? -20.353 -13.137 9.153 1.00 97.75 387 ALA A O 1
ATOM 3057 N N . ARG A 1 388 ? -19.178 -15.049 9.217 1.00 97.94 388 ARG A N 1
ATOM 3058 C CA . ARG A 1 388 ? -20.287 -15.896 8.765 1.00 97.94 388 ARG A CA 1
ATOM 3059 C C . ARG A 1 388 ? -21.055 -16.382 9.987 1.00 97.94 388 ARG A C 1
ATOM 3061 O O . ARG A 1 388 ? -20.575 -17.241 10.728 1.00 97.94 388 ARG A O 1
ATOM 3068 N N . VAL A 1 389 ? -22.241 -15.824 10.197 1.00 97.88 389 VAL A N 1
ATOM 3069 C CA . VAL A 1 389 ? -23.093 -16.117 11.352 1.00 97.88 389 VAL A CA 1
ATOM 3070 C C . VAL A 1 389 ? -24.251 -16.995 10.903 1.00 97.88 389 VAL A C 1
ATOM 3072 O O . VAL A 1 389 ? -25.000 -16.640 9.992 1.00 97.88 389 VAL A O 1
ATOM 3075 N N . VAL A 1 390 ? -24.391 -18.160 11.530 1.00 98.00 390 VAL A N 1
ATOM 3076 C CA . VAL A 1 390 ? -25.451 -19.119 11.214 1.00 98.00 390 VAL A CA 1
ATOM 3077 C C . VAL A 1 390 ? -26.546 -19.031 12.259 1.00 98.00 390 VAL A C 1
ATOM 3079 O O . VAL A 1 390 ? -26.298 -19.169 13.455 1.00 98.00 390 VAL A O 1
ATOM 3082 N N . PHE A 1 391 ? -27.769 -18.842 11.784 1.00 97.81 391 PHE A N 1
ATOM 3083 C CA . PHE A 1 391 ? -28.972 -18.778 12.591 1.00 97.81 391 PHE A CA 1
ATOM 3084 C C . PHE A 1 391 ? -29.935 -19.905 12.220 1.00 97.81 391 PHE A C 1
ATOM 3086 O O . PHE A 1 391 ? -29.917 -20.415 11.098 1.00 97.81 391 PHE A O 1
ATOM 3093 N N . ARG A 1 392 ? -30.833 -20.250 13.143 1.00 96.81 392 ARG A N 1
ATOM 3094 C CA . ARG A 1 392 ? -32.014 -21.063 12.828 1.00 96.81 392 ARG A CA 1
ATOM 3095 C C . ARG A 1 392 ? -33.086 -20.172 12.195 1.00 96.81 392 ARG A C 1
ATOM 3097 O O . ARG A 1 392 ? -33.245 -19.021 12.602 1.00 96.81 392 ARG A O 1
ATOM 3104 N N . ASP A 1 393 ? -33.768 -20.662 11.166 1.00 95.75 393 ASP A N 1
ATOM 3105 C CA . ASP A 1 393 ? -34.907 -19.953 10.581 1.00 95.75 393 ASP A CA 1
ATOM 3106 C C . ASP A 1 393 ? -36.106 -20.004 11.552 1.00 95.75 393 ASP A C 1
ATOM 3108 O O . ASP A 1 393 ? -36.428 -21.090 12.031 1.00 95.75 393 ASP A O 1
ATOM 3112 N N . PRO A 1 394 ? -36.759 -18.867 11.868 1.00 92.38 394 PRO A N 1
ATOM 3113 C CA . PRO A 1 394 ? -37.899 -18.849 12.788 1.00 92.38 394 PRO A CA 1
ATOM 3114 C C . PRO A 1 394 ? -39.138 -19.608 12.294 1.00 92.38 394 PRO A C 1
ATOM 3116 O O . PRO A 1 394 ? -39.962 -20.004 13.108 1.00 92.38 394 PRO A O 1
ATOM 3119 N N . TYR A 1 395 ? -39.295 -19.780 10.979 1.00 94.38 395 TYR A N 1
ATOM 3120 C CA . TYR A 1 395 ? -40.530 -20.276 10.363 1.00 94.38 395 TYR A CA 1
ATOM 3121 C C . TYR A 1 395 ? -40.374 -21.639 9.684 1.00 94.38 395 TYR A C 1
ATOM 3123 O O . TYR A 1 395 ? -41.363 -22.234 9.267 1.00 94.38 395 TYR A O 1
ATOM 3131 N N . ARG A 1 396 ? -39.142 -22.121 9.481 1.00 95.06 396 ARG A N 1
ATOM 3132 C CA . ARG A 1 396 ? -38.861 -23.377 8.765 1.00 95.06 396 ARG A CA 1
ATOM 3133 C C . ARG A 1 396 ? -37.713 -24.132 9.423 1.00 95.06 396 ARG A C 1
ATOM 3135 O O . ARG A 1 396 ? -36.790 -23.518 9.945 1.00 95.06 396 ARG A O 1
ATOM 3142 N N . TYR A 1 397 ? -37.698 -25.458 9.300 1.00 95.69 397 TYR A N 1
ATOM 3143 C CA . TYR A 1 397 ? -36.559 -26.281 9.718 1.00 95.69 397 TYR A CA 1
ATOM 3144 C C . TYR A 1 397 ? -35.388 -26.141 8.729 1.00 95.69 397 TYR A C 1
ATOM 3146 O O . TYR A 1 397 ? -35.130 -27.002 7.894 1.00 95.69 397 TYR A O 1
ATOM 3154 N N . LYS A 1 398 ? -34.705 -24.992 8.762 1.00 96.19 398 LYS A N 1
ATOM 3155 C CA . LYS A 1 398 ? -33.495 -24.732 7.976 1.00 96.19 398 LYS A CA 1
ATOM 3156 C C . LYS A 1 398 ? -32.545 -23.795 8.709 1.00 96.19 398 LYS A C 1
ATOM 3158 O O . LYS A 1 398 ? -32.955 -22.963 9.519 1.00 96.19 398 LYS A O 1
ATOM 3163 N N . LEU A 1 399 ? -31.264 -23.900 8.380 1.00 96.06 399 LEU A N 1
ATOM 3164 C CA . LEU A 1 399 ? -30.248 -22.955 8.830 1.00 96.06 399 LEU A CA 1
ATOM 3165 C C . LEU A 1 399 ? -30.107 -21.828 7.802 1.00 96.06 399 LEU A C 1
ATOM 3167 O O . LEU A 1 399 ? -30.045 -22.078 6.599 1.00 96.06 399 LEU A O 1
ATOM 3171 N N . ARG A 1 400 ? -30.045 -20.580 8.270 1.00 95.00 400 ARG A N 1
ATOM 3172 C CA . ARG A 1 400 ? -29.718 -19.412 7.444 1.00 95.00 400 ARG A CA 1
ATOM 3173 C C . ARG A 1 400 ? -28.347 -18.888 7.824 1.00 95.00 400 ARG A C 1
ATOM 3175 O O . ARG A 1 400 ? -28.115 -18.513 8.971 1.00 95.00 400 ARG A O 1
ATOM 3182 N N . SER A 1 401 ? -27.456 -18.849 6.844 1.00 95.69 401 SER A N 1
ATOM 3183 C CA . SER A 1 401 ? -26.144 -18.231 6.984 1.00 95.69 401 SER A CA 1
ATOM 3184 C C . SER A 1 401 ? -26.209 -16.786 6.505 1.00 95.69 401 SER A C 1
ATOM 3186 O O . SER A 1 401 ? -26.606 -16.527 5.373 1.00 95.69 401 SER A O 1
ATOM 3188 N N . GLU A 1 402 ? -25.766 -15.857 7.339 1.00 96.44 402 GLU A N 1
ATOM 3189 C CA . GLU A 1 402 ? -25.672 -14.433 7.020 1.00 96.44 402 GLU A CA 1
ATOM 3190 C C . GLU A 1 402 ? -24.225 -13.969 7.184 1.00 96.44 402 GLU A C 1
ATOM 3192 O O . GLU A 1 402 ? -23.453 -14.530 7.963 1.00 96.44 402 GLU A O 1
ATOM 3197 N N . THR A 1 403 ? -23.829 -12.962 6.409 1.00 96.94 403 THR A N 1
ATOM 3198 C CA . THR A 1 403 ? -22.460 -12.432 6.436 1.00 96.94 403 THR A CA 1
ATOM 3199 C C . THR A 1 403 ? -22.468 -11.068 7.104 1.00 96.94 403 THR A C 1
ATOM 3201 O O . THR A 1 403 ? -22.990 -10.105 6.547 1.00 96.94 403 THR A O 1
ATOM 3204 N N . PHE A 1 404 ? -21.905 -10.976 8.302 1.00 97.50 404 PHE A N 1
ATOM 3205 C CA . PHE A 1 404 ? -21.815 -9.744 9.080 1.00 97.50 404 PHE A CA 1
ATOM 3206 C C . PHE A 1 404 ? -20.441 -9.096 8.904 1.00 97.50 404 PHE A C 1
ATOM 3208 O O . PHE A 1 404 ? -19.485 -9.719 8.438 1.00 97.50 404 PHE A O 1
ATOM 3215 N N . ILE A 1 405 ? -20.342 -7.820 9.271 1.00 97.38 405 ILE A N 1
ATOM 3216 C CA . ILE A 1 405 ? -19.044 -7.183 9.504 1.00 97.38 405 ILE A CA 1
ATOM 3217 C C . ILE A 1 405 ? -18.565 -7.654 10.874 1.00 97.38 405 ILE A C 1
ATOM 3219 O O . ILE A 1 405 ? -19.330 -7.585 11.832 1.00 97.38 405 ILE A O 1
ATOM 3223 N N . ALA A 1 406 ? -17.332 -8.147 10.963 1.00 97.50 406 ALA A N 1
ATOM 3224 C CA . ALA A 1 406 ? -16.786 -8.580 12.239 1.00 97.50 406 ALA A CA 1
ATOM 3225 C C . ALA A 1 406 ? -16.440 -7.367 13.115 1.00 97.50 406 ALA A C 1
ATOM 3227 O O . ALA A 1 406 ? -15.786 -6.419 12.660 1.00 97.50 406 ALA A O 1
ATOM 3228 N N . THR A 1 407 ? -16.870 -7.414 14.371 1.00 97.38 407 THR A N 1
ATOM 3229 C CA . THR A 1 407 ? -16.424 -6.486 15.408 1.00 97.38 407 THR A CA 1
ATOM 3230 C C . THR A 1 407 ? -15.104 -6.950 15.997 1.00 97.38 407 THR A C 1
ATOM 3232 O O . THR A 1 407 ? -14.779 -8.138 15.980 1.00 97.38 407 THR A O 1
ATOM 3235 N N . GLU A 1 408 ? -14.322 -6.010 16.508 1.00 95.69 408 GLU A N 1
ATOM 3236 C CA . GLU A 1 408 ? -13.125 -6.334 17.276 1.00 95.69 408 GLU A CA 1
ATOM 3237 C C . GLU A 1 408 ? -13.497 -7.174 18.508 1.00 95.69 408 GLU A C 1
ATOM 3239 O O . GLU A 1 408 ? -14.524 -6.930 19.138 1.00 95.69 408 GLU A O 1
ATOM 3244 N N . GLY A 1 409 ? -12.718 -8.219 18.794 1.00 93.00 409 GLY A N 1
ATOM 3245 C CA . GLY A 1 409 ? -13.008 -9.184 19.863 1.00 93.00 409 GLY A CA 1
ATOM 3246 C C . GLY A 1 409 ? -13.992 -10.307 19.500 1.00 93.00 409 GLY A C 1
ATOM 3247 O O . GLY A 1 409 ? -14.120 -11.261 20.263 1.00 93.00 409 GLY A O 1
ATOM 3248 N N . LEU A 1 410 ? -14.653 -10.264 18.336 1.00 94.75 410 LEU A N 1
ATOM 3249 C CA . LEU A 1 410 ? -15.487 -11.382 17.881 1.00 94.75 410 LEU A CA 1
ATOM 3250 C C . LEU A 1 410 ? -14.606 -12.582 17.498 1.00 94.75 410 LEU A C 1
ATOM 3252 O O . LEU A 1 410 ? -13.657 -12.428 16.730 1.00 94.75 410 LEU A O 1
ATOM 3256 N N . HIS A 1 411 ? -14.948 -13.779 17.974 1.00 96.25 411 HIS A N 1
ATOM 3257 C CA . HIS A 1 411 ? -14.221 -15.018 17.677 1.00 96.25 411 HIS A CA 1
ATOM 3258 C C . HIS A 1 411 ? -15.146 -16.111 17.122 1.00 96.25 411 HIS A C 1
ATOM 3260 O O . HIS A 1 411 ? -16.374 -16.038 17.208 1.00 96.25 411 HIS A O 1
ATOM 3266 N N . THR A 1 412 ? -14.561 -17.148 16.525 1.00 97.00 412 THR A N 1
ATOM 3267 C CA . THR A 1 412 ? -15.305 -18.326 16.064 1.00 97.00 412 THR A CA 1
ATOM 3268 C C . THR A 1 412 ? -15.910 -19.081 17.247 1.00 97.00 412 THR A C 1
ATOM 3270 O O . THR A 1 412 ? -15.329 -19.152 18.327 1.00 97.00 412 THR A O 1
ATOM 3273 N N . GLY A 1 413 ? -17.123 -19.600 17.070 1.00 96.00 413 GLY A N 1
ATOM 3274 C CA . GLY A 1 413 ? -17.905 -20.229 18.136 1.00 96.00 413 GLY A CA 1
ATOM 3275 C C . GLY A 1 413 ? -18.669 -19.251 19.035 1.00 96.00 413 GLY A C 1
ATOM 3276 O O . GLY A 1 413 ? -19.560 -19.693 19.755 1.00 96.00 413 GLY A O 1
ATOM 3277 N N . ALA A 1 414 ? -18.401 -17.940 18.961 1.00 96.25 414 ALA A N 1
ATOM 3278 C CA . ALA A 1 414 ? -19.142 -16.945 19.732 1.00 96.25 414 ALA A CA 1
ATOM 3279 C C . ALA A 1 414 ? -20.634 -16.932 19.358 1.00 96.25 414 ALA A C 1
ATOM 3281 O O . ALA A 1 414 ? -21.005 -17.076 18.184 1.00 96.25 414 ALA A O 1
ATOM 3282 N N . PHE A 1 415 ? -21.491 -16.719 20.356 1.00 97.69 415 PHE A N 1
ATOM 3283 C CA . PHE A 1 415 ? -22.913 -16.479 20.139 1.00 97.69 415 PHE A CA 1
ATOM 3284 C C . PHE A 1 415 ? -23.173 -14.991 19.914 1.00 97.69 415 PHE A C 1
ATOM 3286 O O . PHE A 1 415 ? -22.768 -14.158 20.716 1.00 97.69 415 PHE A O 1
ATOM 3293 N N . VAL A 1 416 ? -23.892 -14.680 18.839 1.00 97.25 416 VAL A N 1
ATOM 3294 C CA . VAL A 1 416 ? -24.355 -13.330 18.509 1.00 97.25 416 VAL A CA 1
ATOM 3295 C C . VAL A 1 416 ? -25.862 -13.278 18.695 1.00 97.25 416 VAL A C 1
ATOM 3297 O O . VAL A 1 416 ? -26.591 -14.107 18.144 1.00 97.25 416 VAL A O 1
ATOM 3300 N N . TYR A 1 417 ? -26.332 -12.295 19.450 1.00 98.00 417 TYR A N 1
ATOM 3301 C CA . TYR A 1 417 ? -27.745 -12.069 19.720 1.00 98.00 417 TYR A CA 1
ATOM 3302 C C . TYR A 1 417 ? -28.218 -10.830 18.962 1.00 98.00 417 TYR A C 1
ATOM 3304 O O . TYR A 1 417 ? -27.646 -9.748 19.099 1.00 98.00 417 TYR A O 1
ATOM 3312 N N . CYS A 1 418 ? -29.264 -10.991 18.154 1.00 97.69 418 CYS A N 1
ATOM 3313 C CA . CYS A 1 418 ? -29.861 -9.909 17.375 1.00 97.69 418 CYS A CA 1
ATOM 3314 C C . CYS A 1 418 ? -31.298 -9.667 17.834 1.00 97.69 418 CYS A C 1
ATOM 3316 O O . CYS A 1 418 ? -32.096 -10.602 17.811 1.00 97.69 418 CYS A O 1
ATOM 3318 N N . GLY A 1 419 ? -31.645 -8.437 18.205 1.00 96.81 419 GLY A N 1
ATOM 3319 C CA . GLY A 1 419 ? -33.023 -8.023 18.471 1.00 96.81 419 GLY A CA 1
ATOM 3320 C C . GLY A 1 419 ? -33.172 -7.036 19.626 1.00 96.81 419 GLY A C 1
ATOM 3321 O O . GLY A 1 419 ? -32.207 -6.691 20.302 1.00 96.81 419 GLY A O 1
ATOM 3322 N N . LYS A 1 420 ? -34.407 -6.579 19.857 1.00 96.31 420 LYS A N 1
ATOM 3323 C CA . LYS A 1 420 ? -34.750 -5.591 20.893 1.00 96.31 420 LYS A CA 1
ATOM 3324 C C . LYS A 1 420 ? -34.403 -6.044 22.315 1.00 96.31 420 LYS A C 1
ATOM 3326 O O . LYS A 1 420 ? -34.017 -5.209 23.119 1.00 96.31 420 LYS A O 1
ATOM 3331 N N . LYS A 1 421 ? -34.532 -7.340 22.621 1.00 96.69 421 LYS A N 1
ATOM 3332 C CA . LYS A 1 421 ? -34.245 -7.915 23.952 1.00 96.69 421 LYS A CA 1
ATOM 3333 C C . LYS A 1 421 ? -32.853 -8.558 24.056 1.00 96.69 421 LYS A C 1
ATOM 3335 O O . LYS A 1 421 ? -32.610 -9.326 24.981 1.00 96.69 421 LYS A O 1
ATOM 3340 N N . ALA A 1 422 ? -31.968 -8.336 23.083 1.00 97.00 422 ALA A N 1
ATOM 3341 C CA . ALA A 1 422 ? -30.607 -8.860 23.156 1.00 97.00 422 ALA A CA 1
ATOM 3342 C C . ALA A 1 422 ? -29.809 -8.129 24.251 1.00 97.00 422 ALA A C 1
ATOM 3344 O O . ALA A 1 422 ? -30.055 -6.960 24.527 1.00 97.00 422 ALA A O 1
ATOM 3345 N N . ALA A 1 423 ? -28.849 -8.813 24.875 1.00 95.94 423 ALA A N 1
ATOM 3346 C CA . ALA A 1 423 ? -27.981 -8.193 25.872 1.00 95.94 423 ALA A CA 1
ATOM 3347 C C . ALA A 1 423 ? -26.962 -7.246 25.216 1.00 95.94 423 ALA A C 1
ATOM 3349 O O . ALA A 1 423 ? -26.497 -7.499 24.098 1.00 95.94 423 ALA A O 1
ATOM 3350 N N . LEU A 1 424 ? -26.564 -6.192 25.931 1.00 96.19 424 LEU A N 1
ATOM 3351 C CA . LEU A 1 424 ? -25.503 -5.278 25.510 1.00 96.19 424 LEU A CA 1
ATOM 3352 C C . LEU A 1 424 ? -24.140 -5.980 25.618 1.00 96.19 424 LEU A C 1
ATOM 3354 O O . LEU A 1 424 ? -23.514 -6.004 26.672 1.00 96.19 424 LEU A O 1
ATOM 3358 N N . SER A 1 425 ? -23.688 -6.585 24.524 1.00 96.62 425 SER A N 1
ATOM 3359 C CA . SER A 1 425 ? -22.378 -7.233 24.432 1.00 96.62 425 SER A CA 1
ATOM 3360 C C . SER A 1 425 ? -21.787 -7.025 23.044 1.00 96.62 425 SER A C 1
ATOM 3362 O O . SER A 1 425 ? -22.522 -6.809 22.077 1.00 96.62 425 SER A O 1
ATOM 3364 N N . VAL A 1 426 ? -20.461 -7.068 22.938 1.00 96.19 426 VAL A N 1
ATOM 3365 C CA . VAL A 1 426 ? -19.743 -6.821 21.683 1.00 96.19 426 VAL A CA 1
ATOM 3366 C C . VAL A 1 426 ? -20.171 -7.833 20.618 1.00 96.19 426 VAL A C 1
ATOM 3368 O O . VAL A 1 426 ? -20.214 -9.036 20.858 1.00 96.19 426 VAL A O 1
ATOM 3371 N N . GLY A 1 427 ? -20.500 -7.337 19.425 1.00 94.75 427 GLY A N 1
ATOM 3372 C CA . GLY A 1 427 ? -20.978 -8.151 18.306 1.00 94.75 427 GLY A CA 1
ATOM 3373 C C . GLY A 1 427 ? -22.492 -8.381 18.279 1.00 94.75 427 GLY A C 1
ATOM 3374 O O . GLY A 1 427 ? -23.014 -8.731 17.218 1.00 94.75 427 GLY A O 1
ATOM 3375 N N . ASN A 1 428 ? -23.219 -8.125 19.375 1.00 98.06 428 ASN A N 1
ATOM 3376 C CA . ASN A 1 428 ? -24.684 -8.177 19.375 1.00 98.06 428 ASN A CA 1
ATOM 3377 C C . ASN A 1 428 ? -25.287 -7.020 18.576 1.00 98.06 428 ASN A C 1
ATOM 3379 O O . ASN A 1 428 ? -24.681 -5.957 18.416 1.00 98.06 428 ASN A O 1
ATOM 3383 N N . VAL A 1 429 ? -26.501 -7.239 18.071 1.00 98.19 429 VAL A N 1
ATOM 3384 C CA . VAL A 1 429 ? -27.232 -6.276 17.244 1.00 98.19 429 VAL A CA 1
ATOM 3385 C C . VAL A 1 429 ? -28.497 -5.853 17.972 1.00 98.19 429 VAL A C 1
ATOM 3387 O O . VAL A 1 429 ? -29.384 -6.675 18.201 1.00 98.19 429 VAL A O 1
ATOM 3390 N N . LEU A 1 430 ? -28.596 -4.569 18.298 1.00 97.81 430 LEU A N 1
ATOM 3391 C CA . LEU A 1 430 ? -29.730 -3.993 19.014 1.00 97.81 430 LEU A CA 1
ATOM 3392 C C . LEU A 1 430 ? -30.274 -2.772 18.262 1.00 97.81 430 LEU A C 1
ATOM 3394 O O . LEU A 1 430 ? -29.537 -2.142 17.495 1.00 97.81 430 LEU A O 1
ATOM 3398 N N . PRO A 1 431 ? -31.549 -2.403 18.474 1.00 97.62 431 PRO A N 1
ATOM 3399 C CA . PRO A 1 431 ? -32.031 -1.070 18.144 1.00 97.62 431 PRO A CA 1
ATOM 3400 C C . PRO A 1 431 ? -31.206 -0.013 18.883 1.00 97.62 431 PRO A C 1
ATOM 3402 O O . PRO A 1 431 ? -30.897 -0.196 20.060 1.00 97.62 431 PRO A O 1
ATOM 3405 N N . VAL A 1 432 ? -30.880 1.103 18.227 1.00 96.88 432 VAL A N 1
ATOM 3406 C CA . VAL A 1 432 ? -30.050 2.154 18.838 1.00 96.88 432 VAL A CA 1
ATOM 3407 C C . VAL A 1 432 ? -30.709 2.715 20.108 1.00 96.88 432 VAL A C 1
ATOM 3409 O O . VAL A 1 432 ? -30.000 3.074 21.034 1.00 96.88 432 VAL A O 1
ATOM 3412 N N . SER A 1 433 ? -32.041 2.702 20.215 1.00 95.75 433 SER A N 1
ATOM 3413 C CA . SER A 1 433 ? -32.772 3.108 21.427 1.00 95.75 433 SER A CA 1
ATOM 3414 C C . SER A 1 433 ? -32.501 2.283 22.682 1.00 95.75 433 SER A C 1
ATOM 3416 O O . SER A 1 433 ? -32.790 2.751 23.775 1.00 95.75 433 SER A O 1
ATOM 3418 N N . GLN A 1 434 ? -32.011 1.050 22.541 1.00 96.06 434 GLN A N 1
ATOM 3419 C CA . GLN A 1 434 ? -31.684 0.174 23.673 1.00 96.06 434 GLN A CA 1
ATOM 3420 C C . GLN A 1 434 ? -30.230 0.338 24.129 1.00 96.06 434 GLN A C 1
ATOM 3422 O O . GLN A 1 434 ? -29.805 -0.299 25.090 1.00 96.06 434 GLN A O 1
ATOM 3427 N N . LEU A 1 435 ? -29.443 1.138 23.411 1.00 96.81 435 LEU A N 1
ATOM 3428 C CA . LEU A 1 435 ? -28.027 1.332 23.682 1.00 96.81 435 LEU A CA 1
ATOM 3429 C C . LEU A 1 435 ? -27.862 2.583 24.542 1.00 96.81 435 LEU A C 1
ATOM 3431 O O . LEU A 1 435 ? -28.369 3.625 24.141 1.00 96.81 435 LEU A O 1
ATOM 3435 N N . PRO A 1 436 ? -27.150 2.521 25.679 1.00 97.06 436 PRO A N 1
ATOM 3436 C CA . PRO A 1 436 ? -26.942 3.698 26.507 1.00 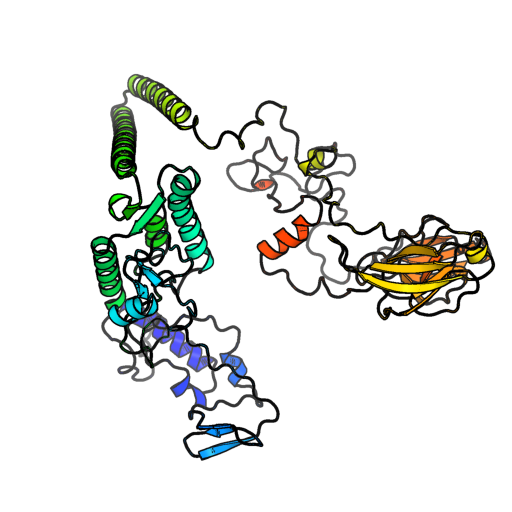97.06 436 PRO A CA 1
ATOM 3437 C C . PRO A 1 436 ? -26.110 4.760 25.778 1.00 97.06 436 PRO A C 1
ATOM 3439 O O . PRO A 1 436 ? -25.328 4.468 24.862 1.00 97.06 436 PRO A O 1
ATOM 3442 N N . GLU A 1 437 ? -26.249 6.007 26.206 1.00 96.56 437 GLU A N 1
ATOM 3443 C CA . GLU A 1 437 ? -25.465 7.120 25.677 1.00 96.56 437 GLU A CA 1
ATOM 3444 C C . GLU A 1 437 ? -23.963 6.878 25.894 1.00 96.56 437 GLU A C 1
ATOM 3446 O O . GLU A 1 437 ? -23.538 6.270 26.874 1.00 96.56 437 GLU A O 1
ATOM 3451 N N . GLY A 1 438 ? -23.140 7.283 24.929 1.00 95.75 438 GLY A N 1
ATOM 3452 C CA . GLY A 1 438 ? -21.707 6.980 24.911 1.00 95.75 438 GLY A CA 1
ATOM 3453 C C . GLY A 1 438 ? -21.349 5.601 24.345 1.00 95.75 438 GLY A C 1
ATOM 3454 O O . GLY A 1 438 ? -20.176 5.366 24.051 1.00 95.75 438 GLY A O 1
ATOM 3455 N N . THR A 1 439 ? -22.322 4.713 24.100 1.00 97.69 439 THR A N 1
ATOM 3456 C CA . THR A 1 439 ? -22.043 3.389 23.519 1.00 97.69 439 THR A CA 1
ATOM 3457 C C . THR A 1 439 ? -21.385 3.506 22.147 1.00 97.69 439 THR A C 1
ATOM 3459 O O . THR A 1 439 ? -21.818 4.267 21.272 1.00 97.69 439 THR A O 1
ATOM 3462 N N . ILE A 1 440 ? -20.342 2.701 21.952 1.00 98.06 440 ILE A N 1
ATOM 3463 C CA . ILE A 1 440 ? -19.627 2.566 20.688 1.00 98.06 440 ILE A CA 1
ATOM 3464 C C . ILE A 1 440 ? -20.329 1.517 19.829 1.00 98.06 440 ILE A C 1
ATOM 3466 O O . ILE A 1 440 ? -20.522 0.374 20.247 1.00 98.06 440 ILE A O 1
ATOM 3470 N N . ILE A 1 441 ? -20.702 1.913 18.616 1.00 98.00 441 ILE A N 1
ATOM 3471 C CA . ILE A 1 441 ? -21.493 1.096 17.699 1.00 98.00 441 ILE A CA 1
ATOM 3472 C C . ILE A 1 441 ? -20.907 1.114 16.289 1.00 98.00 441 ILE A C 1
ATOM 3474 O O . ILE A 1 441 ? -20.251 2.068 15.872 1.00 98.00 441 ILE A O 1
ATOM 3478 N N . CYS A 1 442 ? -21.194 0.091 15.497 1.00 97.94 442 CYS A N 1
ATOM 3479 C CA . CYS A 1 442 ? -20.824 0.015 14.092 1.00 97.94 442 CYS A CA 1
ATOM 3480 C C . CYS A 1 442 ? -21.946 -0.589 13.241 1.00 97.94 442 CYS A C 1
ATOM 3482 O O . CYS A 1 442 ? -22.957 -1.069 13.754 1.00 97.94 442 CYS A O 1
ATOM 3484 N N . ASN A 1 443 ? -21.779 -0.527 11.915 1.00 97.56 443 ASN A N 1
ATOM 3485 C CA . ASN A 1 443 ? -22.739 -1.054 10.940 1.00 97.56 443 ASN A CA 1
ATOM 3486 C C . ASN A 1 443 ? -24.193 -0.589 11.183 1.00 97.56 443 ASN A C 1
ATOM 3488 O O . ASN A 1 443 ? -25.132 -1.376 11.072 1.00 97.56 443 ASN A O 1
ATOM 3492 N N . VAL A 1 444 ? -24.357 0.693 11.523 1.00 97.62 444 VAL A N 1
ATOM 3493 C CA . VAL A 1 444 ? -25.644 1.306 11.887 1.00 97.62 444 VAL A CA 1
ATOM 3494 C C . VAL A 1 444 ? -26.523 1.461 10.649 1.00 97.62 444 VAL A C 1
ATOM 3496 O O . VAL A 1 444 ? -26.038 1.850 9.581 1.00 97.62 444 VAL A O 1
ATOM 3499 N N . GLU A 1 445 ? -27.810 1.176 10.782 1.00 98.00 445 GLU A N 1
ATOM 3500 C CA . GLU A 1 445 ? -28.808 1.439 9.746 1.00 98.00 445 GLU A CA 1
ATOM 3501 C C . GLU A 1 445 ? -29.062 2.951 9.595 1.00 98.00 445 GLU A C 1
ATOM 3503 O O . GLU A 1 445 ? -29.205 3.676 10.579 1.00 98.00 445 GLU A O 1
ATOM 3508 N N . GLU A 1 446 ? -29.101 3.452 8.360 1.00 96.00 446 GLU A N 1
ATOM 3509 C CA . GLU A 1 446 ? -29.534 4.825 8.073 1.00 96.00 446 GLU A CA 1
ATOM 3510 C C . GLU A 1 446 ? -31.062 4.910 8.072 1.00 96.00 446 GLU A C 1
ATOM 3512 O O . GLU A 1 446 ? -31.641 5.829 8.655 1.00 96.00 446 GLU A O 1
ATOM 3517 N N . HIS A 1 447 ? -31.701 3.904 7.478 1.00 95.94 447 HIS A N 1
ATOM 3518 C CA . HIS A 1 447 ? -33.135 3.669 7.545 1.00 95.94 447 HIS A CA 1
ATOM 3519 C C . HIS A 1 447 ? -33.407 2.288 8.134 1.00 95.94 447 HIS A C 1
ATOM 3521 O O . HIS A 1 447 ? -32.706 1.325 7.834 1.00 95.94 447 HIS A O 1
ATOM 3527 N N . VAL A 1 448 ? -34.454 2.179 8.953 1.00 96.38 448 VAL A N 1
ATOM 3528 C CA . VAL A 1 448 ? -34.819 0.923 9.622 1.00 96.38 448 VAL A CA 1
ATOM 3529 C C . VAL A 1 448 ? -34.974 -0.199 8.591 1.00 96.38 448 VAL A C 1
ATOM 3531 O O . VAL A 1 448 ? -35.798 -0.109 7.683 1.00 96.38 448 VAL A O 1
ATOM 3534 N N . GLY A 1 449 ? -34.187 -1.266 8.735 1.00 94.12 449 GLY A N 1
ATOM 3535 C CA . GLY A 1 449 ? -34.226 -2.422 7.840 1.00 94.12 449 GLY A CA 1
ATOM 3536 C C . GLY A 1 449 ? -33.371 -2.323 6.571 1.00 94.12 449 GLY A C 1
ATOM 3537 O O . GLY A 1 449 ? -33.391 -3.268 5.782 1.00 94.12 449 GLY A O 1
ATOM 3538 N N . ASP A 1 450 ? -32.573 -1.266 6.375 1.00 95.38 450 ASP A N 1
ATOM 3539 C CA . ASP A 1 450 ? -31.598 -1.177 5.269 1.00 95.38 450 ASP A CA 1
ATOM 3540 C C . ASP A 1 450 ? -30.410 -2.158 5.406 1.00 95.38 450 ASP A C 1
ATOM 3542 O O . ASP A 1 450 ? -29.609 -2.333 4.480 1.00 95.38 450 ASP A O 1
ATOM 3546 N N . ARG A 1 451 ? -30.340 -2.865 6.544 1.00 96.56 451 ARG A N 1
ATOM 3547 C CA . ARG A 1 451 ? -29.366 -3.908 6.888 1.00 96.56 451 ARG A CA 1
ATOM 3548 C C . ARG A 1 451 ? -27.926 -3.394 7.038 1.00 96.56 451 ARG A C 1
ATOM 3550 O O . ARG A 1 451 ? -26.985 -4.190 6.922 1.00 96.56 451 ARG A O 1
ATOM 3557 N N . GLY A 1 452 ? -27.752 -2.110 7.347 1.00 95.00 452 GLY A N 1
ATOM 3558 C CA . GLY A 1 452 ? -26.496 -1.494 7.771 1.00 95.00 452 GLY A CA 1
ATOM 3559 C C . GLY A 1 452 ? -25.850 -0.631 6.685 1.00 95.00 452 GLY A C 1
ATOM 3560 O O . GLY A 1 452 ? -25.414 -1.119 5.632 1.00 95.00 452 GLY A O 1
ATOM 3561 N N . ALA A 1 453 ? -25.693 0.659 6.983 1.00 95.88 453 ALA A N 1
ATOM 3562 C CA . ALA A 1 453 ? -25.199 1.676 6.054 1.00 95.88 453 ALA A CA 1
ATOM 3563 C C . ALA A 1 453 ? -23.969 2.434 6.586 1.00 95.88 453 ALA A C 1
ATOM 3565 O O . ALA A 1 453 ? -23.005 2.661 5.849 1.00 95.88 453 ALA A O 1
ATOM 3566 N N . LEU A 1 454 ? -23.959 2.782 7.872 1.00 97.12 454 LEU A N 1
ATOM 3567 C CA . LEU A 1 454 ? -23.015 3.722 8.480 1.00 97.12 454 LEU A CA 1
ATOM 3568 C C . LEU A 1 454 ? -21.936 2.991 9.301 1.00 97.12 454 LEU A C 1
ATOM 3570 O O . LEU A 1 454 ? -22.163 1.898 9.811 1.00 97.12 454 LEU A O 1
ATOM 3574 N N . ALA A 1 455 ? -20.746 3.596 9.428 1.00 96.50 455 ALA A N 1
ATOM 3575 C CA . ALA A 1 455 ? -19.616 3.075 10.221 1.00 96.50 455 ALA A CA 1
ATOM 3576 C C . ALA A 1 455 ? -19.252 1.599 9.919 1.00 96.50 455 ALA A C 1
ATOM 3578 O O . ALA A 1 455 ? -19.293 0.735 10.788 1.00 96.50 455 ALA A O 1
ATOM 3579 N N . ARG A 1 456 ? -18.918 1.308 8.652 1.00 97.25 456 ARG A N 1
ATOM 3580 C CA . ARG A 1 456 ? -18.685 -0.062 8.135 1.00 97.25 456 ARG A CA 1
ATOM 3581 C C . ARG A 1 456 ? -17.230 -0.378 7.778 1.00 97.25 456 ARG A C 1
ATOM 3583 O O . ARG A 1 456 ? -16.907 -1.492 7.372 1.00 97.25 456 ARG A O 1
ATOM 3590 N N . THR A 1 457 ? -16.364 0.626 7.802 1.00 96.12 457 THR A N 1
ATOM 3591 C CA . THR A 1 457 ? -14.958 0.497 7.405 1.00 96.12 457 THR A CA 1
ATOM 3592 C C . THR A 1 457 ? -14.101 0.048 8.582 1.00 96.12 457 THR A C 1
ATOM 3594 O O . THR A 1 457 ? -14.420 0.345 9.723 1.00 96.12 457 THR A O 1
ATOM 3597 N N . SER A 1 458 ? -13.002 -0.647 8.291 1.00 96.75 458 SER A N 1
ATOM 3598 C CA . SER A 1 458 ? -12.072 -1.181 9.295 1.00 96.75 458 SER A CA 1
ATOM 3599 C C . SER A 1 458 ? -11.599 -0.118 10.289 1.00 96.75 458 SER A C 1
ATOM 3601 O O . SER A 1 458 ? -11.067 0.900 9.843 1.00 96.75 458 SER A O 1
ATOM 3603 N N . GLY A 1 459 ? -11.767 -0.369 11.589 1.00 95.38 459 GLY A N 1
ATOM 3604 C CA . GLY A 1 459 ? -11.395 0.536 12.681 1.00 95.38 459 GLY A CA 1
ATOM 3605 C C . GLY A 1 459 ? -12.367 1.688 12.944 1.00 95.38 459 GLY A C 1
ATOM 3606 O O . GLY A 1 459 ? -12.139 2.464 13.863 1.00 95.38 459 GLY A O 1
ATOM 3607 N N . ASN A 1 460 ? -13.441 1.830 12.160 1.00 96.81 460 ASN A N 1
ATOM 3608 C CA . ASN A 1 460 ? -14.410 2.900 12.380 1.00 96.81 460 ASN A CA 1
ATOM 3609 C C . ASN A 1 460 ? -15.521 2.471 13.339 1.00 96.81 460 ASN A C 1
ATOM 3611 O O . ASN A 1 460 ? -15.900 1.303 13.410 1.00 96.81 460 ASN A O 1
ATOM 3615 N N . TYR A 1 461 ? -16.099 3.470 13.993 1.00 97.81 461 TYR A N 1
ATOM 3616 C CA . TYR A 1 461 ? -17.262 3.352 14.857 1.00 97.81 461 TYR A CA 1
ATOM 3617 C C . TYR A 1 461 ? -18.083 4.646 14.814 1.00 97.81 461 TYR A C 1
ATOM 3619 O O . TYR A 1 461 ? -17.633 5.681 14.315 1.00 97.81 461 TYR A O 1
ATOM 3627 N N . ALA A 1 462 ? -19.304 4.576 15.314 1.00 97.81 462 ALA A N 1
ATOM 3628 C CA . ALA A 1 462 ? -20.134 5.710 15.665 1.00 97.81 462 ALA A CA 1
ATOM 3629 C C . ALA A 1 462 ? -20.387 5.693 17.178 1.00 97.81 462 ALA A C 1
ATOM 3631 O O . ALA A 1 462 ? -20.271 4.652 17.823 1.00 97.81 462 ALA A O 1
ATOM 3632 N N . THR A 1 463 ? -20.722 6.849 17.738 1.00 98.00 463 THR A N 1
ATOM 3633 C CA . THR A 1 463 ? -21.019 6.991 19.170 1.00 98.00 463 THR A CA 1
ATOM 3634 C C . THR A 1 463 ? -22.455 7.449 19.339 1.00 98.00 463 THR A C 1
ATOM 3636 O O . THR A 1 463 ? -22.876 8.398 18.672 1.00 98.00 463 THR A O 1
ATOM 3639 N N . VAL A 1 464 ? -23.205 6.796 20.221 1.00 97.81 464 VAL A N 1
ATOM 3640 C CA . VAL A 1 464 ? -24.537 7.260 20.627 1.00 97.81 464 VAL A CA 1
ATOM 3641 C C . VAL A 1 464 ? -24.366 8.532 21.455 1.00 97.81 464 VAL A C 1
ATOM 3643 O O . VAL A 1 464 ? -23.647 8.517 22.447 1.00 97.81 464 VAL A O 1
ATOM 3646 N N . ILE A 1 465 ? -24.956 9.648 21.020 1.00 97.00 465 ILE A N 1
ATOM 3647 C CA . ILE A 1 465 ? -24.875 10.921 21.755 1.00 97.00 465 ILE A CA 1
ATOM 3648 C C . ILE A 1 465 ? -26.045 11.045 22.718 1.00 97.00 465 ILE A C 1
ATOM 3650 O O . ILE A 1 465 ? -25.832 11.394 23.866 1.00 97.00 465 ILE A O 1
ATOM 3654 N N . GLY A 1 466 ? -27.259 10.811 22.224 1.00 96.06 466 GLY A N 1
ATOM 3655 C CA . GLY A 1 466 ? -28.455 10.937 23.039 1.00 96.06 466 GLY A CA 1
ATOM 3656 C C . GLY A 1 466 ? -29.725 10.580 22.292 1.00 96.06 466 GLY A C 1
ATOM 3657 O O . GLY A 1 466 ? -29.756 10.555 21.051 1.00 96.06 466 GLY A O 1
ATOM 3658 N N . HIS A 1 467 ? -30.768 10.299 23.058 1.00 97.12 467 HIS A N 1
ATOM 3659 C CA . HIS A 1 467 ? -32.069 9.871 22.554 1.00 97.12 467 HIS A CA 1
ATOM 3660 C C . HIS A 1 467 ? -33.101 10.992 22.704 1.00 97.12 467 HIS A C 1
ATOM 3662 O O . HIS A 1 467 ? -33.129 11.682 23.714 1.00 97.12 467 HIS A O 1
ATOM 3668 N N . SER A 1 468 ? -33.965 11.156 21.700 1.00 95.00 468 SER A N 1
ATOM 3669 C CA . SER A 1 468 ? -35.209 11.927 21.798 1.00 95.00 468 SER A CA 1
ATOM 3670 C C . SER A 1 468 ? -36.369 10.925 21.794 1.00 95.00 468 SER A C 1
ATOM 3672 O O . SER A 1 468 ? -36.715 10.403 20.723 1.00 95.00 468 SER A O 1
ATOM 3674 N N . PRO A 1 469 ? -36.921 10.573 22.974 1.00 92.06 469 PRO A N 1
ATOM 3675 C CA . PRO A 1 469 ? -38.058 9.663 23.071 1.00 92.06 469 PRO A CA 1
ATOM 3676 C C . PRO A 1 469 ? -39.304 10.214 22.371 1.00 92.06 469 PRO A C 1
ATOM 3678 O O . PRO A 1 469 ? -40.007 9.446 21.719 1.00 92.06 469 PRO A O 1
ATOM 3681 N N . GLU A 1 470 ? -39.524 11.531 22.440 1.00 92.19 470 GLU A N 1
ATOM 3682 C CA . GLU A 1 470 ? -40.670 12.222 21.832 1.00 92.19 470 GLU A CA 1
ATOM 3683 C C . GLU A 1 470 ? -40.687 12.066 20.305 1.00 92.19 470 GLU A C 1
ATOM 3685 O O . GLU A 1 470 ? -41.707 11.716 19.717 1.00 92.19 470 GLU A O 1
ATOM 3690 N N . ASP A 1 471 ? -39.527 12.223 19.660 1.00 92.25 471 ASP A N 1
ATOM 3691 C CA . ASP A 1 471 ? -39.402 12.121 18.202 1.00 92.25 471 ASP A CA 1
ATOM 3692 C C . ASP A 1 471 ? -39.139 10.695 17.694 1.00 92.25 471 ASP A C 1
ATOM 3694 O O . ASP A 1 471 ? -38.982 10.485 16.485 1.00 92.25 471 ASP A O 1
ATOM 3698 N N . ASN A 1 472 ? -38.989 9.720 18.598 1.00 94.62 472 ASN A N 1
ATOM 3699 C CA . ASN A 1 472 ? -38.500 8.371 18.299 1.00 94.62 472 ASN A CA 1
ATOM 3700 C C . ASN A 1 472 ? -37.205 8.387 17.452 1.00 94.62 472 ASN A C 1
ATOM 3702 O O . ASN A 1 472 ? -37.028 7.631 16.484 1.00 94.62 472 ASN A O 1
ATOM 3706 N N . LYS A 1 473 ? -36.282 9.284 17.810 1.00 97.06 473 LYS A N 1
ATOM 3707 C CA . LYS A 1 473 ? -35.023 9.518 17.096 1.00 97.06 473 LYS A CA 1
ATOM 3708 C C . LYS A 1 473 ? -33.835 9.457 18.041 1.00 97.06 473 LYS A C 1
ATOM 3710 O O . LYS A 1 473 ? -33.907 9.851 19.197 1.00 97.06 473 LYS A O 1
ATOM 3715 N N . THR A 1 474 ? -32.705 8.998 17.522 1.00 97.56 474 THR A N 1
ATOM 3716 C CA . THR A 1 474 ? -31.438 8.964 18.248 1.00 97.56 474 THR A CA 1
ATOM 3717 C C . THR A 1 474 ? -30.383 9.739 17.481 1.00 97.56 474 THR A C 1
ATOM 3719 O O . THR A 1 474 ? -30.237 9.594 16.264 1.00 97.56 474 THR A O 1
ATOM 3722 N N . ARG A 1 475 ? -29.624 10.572 18.189 1.00 97.38 475 ARG A N 1
ATOM 3723 C CA . ARG A 1 475 ? -28.507 11.319 17.623 1.00 97.38 475 ARG A CA 1
ATOM 3724 C C . ARG A 1 475 ? -27.220 10.520 17.806 1.00 97.38 475 ARG A C 1
ATOM 3726 O O . ARG A 1 475 ? -26.849 10.158 18.918 1.00 97.38 475 ARG A O 1
ATOM 3733 N N . ILE A 1 476 ? -26.519 10.278 16.704 1.00 97.38 476 ILE A N 1
ATOM 3734 C CA . ILE A 1 476 ? -25.240 9.564 16.666 1.00 97.38 476 ILE A CA 1
ATOM 3735 C C . ILE A 1 476 ? -24.132 10.462 16.111 1.00 97.38 476 ILE A C 1
ATOM 3737 O O . ILE A 1 476 ? -24.368 11.318 15.253 1.00 97.38 476 ILE A O 1
ATOM 3741 N N . ARG A 1 477 ? -22.900 10.262 16.577 1.00 97.19 477 ARG A N 1
ATOM 3742 C CA . ARG A 1 477 ? -21.688 10.858 16.004 1.00 97.19 477 ARG A CA 1
ATOM 3743 C C . ARG A 1 477 ? -21.067 9.871 15.023 1.00 97.19 477 ARG A C 1
ATOM 3745 O O . ARG A 1 477 ? -20.713 8.763 15.407 1.00 97.19 477 ARG A O 1
ATOM 3752 N N . LEU A 1 478 ? -20.931 10.273 13.763 1.00 96.44 478 LEU A N 1
ATOM 3753 C CA . LEU A 1 478 ? -20.322 9.468 12.701 1.00 96.44 478 LEU A CA 1
ATOM 3754 C C . LEU A 1 478 ? -18.784 9.490 12.780 1.00 96.44 478 LEU A C 1
ATOM 3756 O O . LEU A 1 478 ? -18.227 10.424 13.359 1.00 96.44 478 LEU A O 1
ATOM 3760 N N . PRO A 1 479 ? -18.077 8.563 12.097 1.00 94.75 479 PRO A N 1
ATOM 3761 C CA . PRO A 1 479 ? -16.611 8.584 12.015 1.00 94.75 479 PRO A CA 1
ATOM 3762 C C . PRO A 1 479 ? -16.024 9.884 11.442 1.00 94.75 479 PRO A C 1
ATOM 3764 O O . PRO A 1 479 ? -14.871 10.211 11.689 1.00 94.75 479 PRO A O 1
ATOM 3767 N N . SER A 1 480 ? -16.805 10.634 10.656 1.00 91.81 480 SER A N 1
ATOM 3768 C CA . SER A 1 480 ? -16.413 11.953 10.144 1.00 91.81 480 SER A CA 1
ATOM 3769 C C . SER A 1 480 ? -16.454 13.062 11.203 1.00 91.81 480 SER A C 1
ATOM 3771 O O . SER A 1 480 ? -16.090 14.193 10.897 1.00 91.81 480 SER A O 1
ATOM 3773 N N . GLY A 1 481 ? -16.960 12.776 12.406 1.00 90.56 481 GLY A N 1
ATOM 3774 C CA . GLY A 1 481 ? -17.262 13.744 13.462 1.00 90.56 481 GLY A CA 1
ATOM 3775 C C . GLY A 1 481 ? -18.630 14.421 13.323 1.00 90.56 481 GLY A C 1
ATOM 3776 O O . GLY A 1 481 ? -19.094 15.047 14.276 1.00 90.56 481 GLY A O 1
ATOM 3777 N N . ALA A 1 482 ? -19.304 14.272 12.176 1.00 92.94 482 ALA A N 1
ATOM 3778 C CA . ALA A 1 482 ? -20.631 14.839 11.953 1.00 92.94 482 ALA A CA 1
ATOM 3779 C C . ALA A 1 482 ? -21.683 14.168 12.847 1.00 92.94 482 ALA A C 1
ATOM 3781 O O . ALA A 1 482 ? -21.691 12.944 13.014 1.00 92.94 482 ALA A O 1
ATOM 3782 N N . LYS A 1 483 ? -22.593 14.975 13.392 1.00 95.44 483 LYS A N 1
ATOM 3783 C CA . LYS A 1 483 ? -23.771 14.496 14.117 1.00 95.44 483 LYS A CA 1
ATOM 3784 C C . LYS A 1 483 ? -24.848 14.141 13.091 1.00 95.44 483 LYS A C 1
ATOM 3786 O O . LYS A 1 483 ? -25.096 14.912 12.169 1.00 95.44 483 LYS A O 1
ATOM 3791 N N . LYS A 1 484 ? -25.478 12.980 13.233 1.00 95.38 484 LYS A N 1
ATOM 3792 C CA . LYS A 1 484 ? -26.602 12.553 12.397 1.00 95.38 484 LYS A CA 1
ATOM 3793 C C . LYS A 1 484 ? -27.710 12.017 13.284 1.00 95.38 484 LYS A C 1
ATOM 3795 O O . LYS A 1 484 ? -27.443 11.288 14.233 1.00 95.38 484 LYS A O 1
ATOM 3800 N N . THR A 1 485 ? -28.942 12.374 12.963 1.00 96.94 485 THR A N 1
ATOM 3801 C CA . THR A 1 485 ? -30.118 11.816 13.622 1.00 96.94 485 THR A CA 1
ATOM 3802 C C . THR A 1 485 ? -30.621 10.626 12.811 1.00 96.94 485 THR A C 1
ATOM 3804 O O . THR A 1 485 ? -30.798 10.739 11.599 1.00 96.94 485 THR A O 1
ATOM 3807 N N . VAL A 1 486 ? -30.820 9.489 13.470 1.00 97.06 486 VAL A N 1
ATOM 3808 C CA . VAL A 1 486 ? -31.371 8.253 12.898 1.00 97.06 486 VAL A CA 1
ATOM 3809 C C . VAL A 1 486 ? -32.631 7.853 13.661 1.00 97.06 486 VAL A C 1
ATOM 3811 O O . VAL A 1 486 ? -32.857 8.316 14.779 1.00 97.06 486 VAL A O 1
ATOM 3814 N N . ALA A 1 487 ? -33.471 7.006 13.068 1.00 97.31 487 ALA A N 1
ATOM 3815 C CA . ALA A 1 487 ? -34.620 6.455 13.780 1.00 97.31 487 ALA A CA 1
ATOM 3816 C C . ALA A 1 487 ? -34.144 5.628 14.984 1.00 97.31 487 ALA A C 1
ATOM 3818 O O . ALA A 1 487 ? -33.217 4.833 14.863 1.00 97.31 487 ALA A O 1
ATOM 3819 N N . SER A 1 488 ? -34.802 5.763 16.131 1.00 96.38 488 SER A N 1
ATOM 3820 C CA . SER A 1 488 ? -34.462 5.023 17.356 1.00 96.38 488 SER A CA 1
ATOM 3821 C C . SER A 1 488 ? -34.607 3.500 17.204 1.00 96.38 488 SER A C 1
ATOM 3823 O O . SER A 1 488 ? -33.915 2.734 17.870 1.00 96.38 488 SER A O 1
ATOM 3825 N N . ASN A 1 489 ? -35.450 3.057 16.267 1.00 96.19 489 ASN A N 1
ATOM 3826 C CA . ASN A 1 489 ? -35.621 1.648 15.899 1.00 96.19 489 ASN A CA 1
ATOM 3827 C C . ASN A 1 489 ? -34.585 1.131 14.881 1.00 96.19 489 ASN A C 1
ATOM 3829 O O . ASN A 1 489 ? -34.616 -0.052 14.539 1.00 96.19 489 ASN A O 1
ATOM 3833 N N . ALA A 1 490 ? -33.697 1.989 14.367 1.00 97.31 490 ALA A N 1
ATOM 3834 C CA . ALA A 1 490 ? -32.596 1.564 13.506 1.00 97.31 490 ALA A CA 1
ATOM 3835 C C . ALA A 1 490 ? -31.698 0.592 14.274 1.00 97.31 490 ALA A C 1
ATOM 3837 O O . ALA A 1 490 ? -31.503 0.756 15.477 1.00 97.31 490 ALA A O 1
ATOM 3838 N N . ARG A 1 491 ? -31.154 -0.424 13.604 1.00 97.75 491 ARG A N 1
ATOM 3839 C CA . ARG A 1 491 ? -30.261 -1.397 14.250 1.00 97.75 491 ARG A CA 1
ATOM 3840 C C . ARG A 1 491 ? -28.801 -0.973 14.163 1.00 97.75 491 ARG A C 1
ATOM 3842 O O . ARG A 1 491 ? -28.376 -0.350 13.190 1.00 97.75 491 ARG A O 1
ATOM 3849 N N . ALA A 1 492 ? -28.022 -1.367 15.159 1.00 97.88 492 ALA A N 1
ATOM 3850 C CA . ALA A 1 492 ? -26.577 -1.215 15.174 1.00 97.88 492 ALA A CA 1
ATOM 3851 C C . ALA A 1 492 ? -25.908 -2.419 15.836 1.00 97.88 492 ALA A C 1
ATOM 3853 O O . ALA A 1 492 ? -26.489 -3.064 16.709 1.00 97.88 492 ALA A O 1
ATOM 3854 N N . THR A 1 493 ? -24.678 -2.712 15.424 1.00 98.25 493 THR A N 1
ATOM 3855 C CA . THR A 1 493 ? -23.831 -3.710 16.077 1.00 98.25 493 THR A CA 1
ATOM 3856 C C . THR A 1 493 ? -23.005 -3.030 17.164 1.00 98.25 493 THR A C 1
ATOM 3858 O O . THR A 1 493 ? -22.391 -1.995 16.912 1.00 98.25 493 THR A O 1
ATOM 3861 N N . VAL A 1 494 ? -22.966 -3.595 18.366 1.00 98.06 494 VAL A N 1
ATOM 3862 C CA . VAL A 1 494 ? -22.182 -3.052 19.484 1.00 98.06 494 VAL A CA 1
ATOM 3863 C C . VAL A 1 494 ? -20.692 -3.317 19.258 1.00 98.06 494 VAL A C 1
ATOM 3865 O O . VAL A 1 494 ? -20.298 -4.452 18.984 1.00 98.06 494 VAL A O 1
ATOM 3868 N N . GLY A 1 495 ? -19.864 -2.283 19.401 1.00 97.19 495 GLY A N 1
ATOM 3869 C CA . GLY A 1 495 ? -18.408 -2.350 19.269 1.00 97.19 495 GLY A CA 1
ATOM 3870 C C . GLY A 1 495 ? -17.846 -1.661 18.020 1.00 97.19 495 GLY A C 1
ATOM 3871 O O . GLY A 1 495 ? -18.555 -1.007 17.253 1.00 97.19 495 GLY A O 1
ATOM 3872 N N . ILE A 1 496 ? -16.533 -1.809 17.835 1.00 97.94 496 ILE A N 1
ATOM 3873 C CA . ILE A 1 496 ? -15.747 -1.218 16.741 1.00 97.94 496 ILE A CA 1
ATOM 3874 C C . ILE A 1 496 ? -15.587 -2.243 15.615 1.00 97.94 496 ILE A C 1
ATOM 3876 O O . ILE A 1 496 ? -15.493 -3.445 15.867 1.00 97.94 496 ILE A O 1
ATOM 3880 N N . VAL A 1 497 ? -15.528 -1.791 14.359 1.00 98.19 497 VAL A N 1
ATOM 3881 C CA . VAL A 1 497 ? -15.221 -2.678 13.226 1.00 98.19 497 VAL A CA 1
ATOM 3882 C C . VAL A 1 497 ? -13.778 -3.185 13.313 1.00 98.19 497 VAL A C 1
ATOM 3884 O O . VAL A 1 497 ? -12.843 -2.384 13.338 1.00 98.19 497 VAL A O 1
ATOM 3887 N N . ALA A 1 498 ? -13.578 -4.500 13.230 1.00 97.62 498 ALA A N 1
ATOM 3888 C CA . ALA A 1 498 ? -12.253 -5.115 13.291 1.00 97.62 498 ALA A CA 1
ATOM 3889 C C . ALA A 1 498 ? -11.303 -4.673 12.152 1.00 97.62 498 ALA A C 1
ATOM 3891 O O . ALA A 1 498 ? -11.717 -4.218 11.076 1.00 97.62 498 ALA A O 1
ATOM 3892 N N . GLY A 1 499 ? -9.997 -4.857 12.373 1.00 94.75 499 GLY A N 1
ATOM 3893 C CA . GLY A 1 499 ? -8.945 -4.536 11.398 1.00 94.75 499 GLY A CA 1
ATOM 3894 C C . GLY A 1 499 ? -8.535 -3.057 11.368 1.00 94.75 499 GLY A C 1
ATOM 3895 O O . GLY A 1 499 ? -8.126 -2.556 10.314 1.00 94.75 499 GLY A O 1
ATOM 3896 N N . GLY A 1 500 ? -8.680 -2.351 12.496 1.00 94.75 500 GLY A N 1
ATOM 3897 C CA . GLY A 1 500 ? -8.172 -0.989 12.693 1.00 94.75 500 GLY A CA 1
ATOM 3898 C C . GLY A 1 500 ? -6.649 -0.872 12.518 1.00 94.75 500 GLY A C 1
ATOM 3899 O O . GLY A 1 500 ? -5.954 -1.861 12.303 1.00 94.75 500 GLY A O 1
ATOM 3900 N N . GLY A 1 501 ? -6.124 0.356 12.497 1.00 93.12 501 GLY A N 1
ATOM 3901 C CA . GLY A 1 501 ? -4.678 0.636 12.394 1.00 93.12 501 GLY A CA 1
ATOM 3902 C C . GLY A 1 501 ? -4.014 0.329 11.039 1.00 93.12 501 GLY A C 1
ATOM 3903 O O . GLY A 1 501 ? -2.889 0.739 10.758 1.00 93.12 501 GLY A O 1
ATOM 3904 N N . ARG A 1 502 ? -4.717 -0.331 10.106 1.00 94.81 502 ARG A N 1
ATOM 3905 C CA . ARG A 1 502 ? -4.184 -0.701 8.775 1.00 94.81 502 ARG A CA 1
ATOM 3906 C C . ARG A 1 502 ? -3.667 0.493 7.953 1.00 94.81 502 ARG A C 1
ATOM 3908 O O . ARG A 1 502 ? -2.930 0.295 6.986 1.00 94.81 502 ARG A O 1
ATOM 3915 N N . ILE A 1 503 ? -4.136 1.709 8.231 1.00 93.19 503 ILE A N 1
ATOM 3916 C CA . ILE A 1 503 ? -3.739 2.922 7.498 1.00 93.19 503 ILE A CA 1
ATOM 3917 C C . ILE A 1 503 ? -2.484 3.592 8.061 1.00 93.19 503 ILE A C 1
ATOM 3919 O O . ILE A 1 503 ? -1.871 4.357 7.322 1.00 93.19 503 ILE A O 1
ATOM 3923 N N . ASP A 1 504 ? -2.086 3.263 9.290 1.00 92.50 504 ASP A N 1
ATOM 3924 C CA . ASP A 1 504 ? -0.932 3.875 9.960 1.00 92.50 504 ASP A CA 1
ATOM 3925 C C . ASP A 1 504 ? 0.380 3.344 9.375 1.00 92.50 504 ASP A C 1
ATOM 3927 O O . ASP A 1 504 ? 1.386 4.046 9.298 1.00 92.50 504 ASP A O 1
ATOM 3931 N N . LYS A 1 505 ? 0.352 2.109 8.856 1.00 93.31 505 LYS A N 1
ATOM 3932 C CA . LYS A 1 505 ? 1.480 1.519 8.137 1.00 93.31 505 LYS A CA 1
ATOM 3933 C C . LYS A 1 505 ? 1.658 2.175 6.755 1.00 93.31 505 LYS A C 1
ATOM 3935 O O . LYS A 1 505 ? 0.782 2.019 5.891 1.00 93.31 505 LYS A O 1
ATOM 3940 N N . PRO A 1 506 ? 2.810 2.813 6.467 1.00 94.50 506 PRO A N 1
ATOM 3941 C CA . PRO A 1 506 ? 3.069 3.389 5.153 1.00 94.50 506 PRO A CA 1
ATOM 3942 C C . PRO A 1 506 ? 3.173 2.296 4.078 1.00 94.50 506 PRO A C 1
ATOM 3944 O O . PRO A 1 506 ? 3.687 1.198 4.308 1.00 94.50 506 PRO A O 1
ATOM 3947 N N . LEU A 1 507 ? 2.699 2.591 2.861 1.00 90.88 507 LEU A N 1
ATOM 3948 C CA . LEU A 1 507 ? 2.732 1.622 1.756 1.00 90.88 507 LEU A CA 1
ATOM 3949 C C . LEU A 1 507 ? 4.158 1.338 1.260 1.00 90.88 507 LEU A C 1
ATOM 3951 O O . LEU A 1 507 ? 4.435 0.200 0.881 1.00 90.88 507 LEU A O 1
ATOM 3955 N N . LEU A 1 508 ? 5.050 2.335 1.302 1.00 92.06 508 LEU A N 1
ATOM 3956 C CA . LEU A 1 508 ? 6.463 2.321 0.877 1.00 92.06 508 LEU A CA 1
ATOM 3957 C C . LEU A 1 508 ? 6.717 2.028 -0.616 1.00 92.06 508 LEU A C 1
ATOM 3959 O O . LEU A 1 508 ? 7.490 2.738 -1.243 1.00 92.06 508 LEU A O 1
ATOM 3963 N N . LYS A 1 509 ? 6.072 1.011 -1.205 1.00 92.69 509 LYS A N 1
ATOM 3964 C CA . LYS A 1 509 ? 6.325 0.540 -2.579 1.00 92.69 509 LYS A CA 1
ATOM 3965 C C . LYS A 1 509 ? 5.101 0.683 -3.487 1.00 92.69 509 LYS A C 1
ATOM 3967 O O . LYS A 1 509 ? 3.975 0.389 -3.075 1.00 92.69 509 LYS A O 1
ATOM 3972 N N . ALA A 1 510 ? 5.339 1.010 -4.759 1.00 92.75 510 ALA A N 1
ATOM 3973 C CA . ALA A 1 510 ? 4.308 1.063 -5.799 1.00 92.75 510 ALA A CA 1
ATOM 3974 C C . ALA A 1 510 ? 3.624 -0.299 -6.022 1.00 92.75 510 ALA A C 1
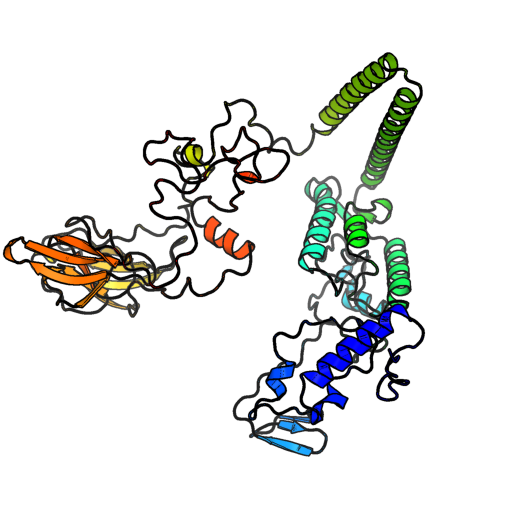ATOM 3976 O O . ALA A 1 510 ? 2.400 -0.355 -6.100 1.00 92.75 510 ALA A O 1
ATOM 3977 N N . GLY A 1 511 ? 4.374 -1.409 -6.001 1.00 96.06 511 GLY A N 1
ATOM 3978 C CA . GLY A 1 511 ? 3.810 -2.762 -6.138 1.00 96.06 511 GLY A CA 1
ATOM 3979 C C . GLY A 1 511 ? 2.768 -3.109 -5.062 1.00 96.06 511 GLY A C 1
ATOM 3980 O O . GLY A 1 511 ? 1.722 -3.686 -5.355 1.00 96.06 511 GLY A O 1
ATOM 3981 N N . ARG A 1 512 ? 2.970 -2.661 -3.813 1.00 94.75 512 ARG A N 1
ATOM 3982 C CA . ARG A 1 512 ? 1.967 -2.829 -2.741 1.00 94.75 512 ARG A CA 1
ATOM 3983 C C . ARG A 1 512 ? 0.689 -2.040 -3.034 1.00 94.75 512 ARG A C 1
ATOM 3985 O O . ARG A 1 512 ? -0.412 -2.530 -2.780 1.00 94.75 512 ARG A O 1
ATOM 3992 N N . ALA A 1 513 ? 0.816 -0.831 -3.587 1.00 94.06 513 ALA A N 1
ATOM 3993 C CA . ALA A 1 513 ? -0.331 -0.044 -4.031 1.00 94.06 513 ALA A CA 1
ATOM 3994 C C . ALA A 1 513 ? -1.048 -0.712 -5.216 1.00 94.06 513 ALA A C 1
ATOM 3996 O O . ALA A 1 513 ? -2.276 -0.804 -5.193 1.00 94.06 513 ALA A O 1
ATOM 3997 N N . TYR A 1 514 ? -0.300 -1.247 -6.186 1.00 95.38 514 TYR A N 1
ATOM 3998 C CA . TYR A 1 514 ? -0.841 -2.008 -7.312 1.00 95.38 514 TYR A CA 1
ATOM 3999 C C . TYR A 1 514 ? -1.732 -3.160 -6.831 1.00 95.38 514 TYR A C 1
ATOM 4001 O O . TYR A 1 514 ? -2.919 -3.176 -7.148 1.00 95.38 514 TYR A O 1
ATOM 4009 N N . HIS A 1 515 ? -1.230 -4.064 -5.980 1.00 94.75 515 HIS A N 1
ATOM 4010 C CA . HIS A 1 515 ? -2.031 -5.192 -5.478 1.00 94.75 515 HIS A CA 1
ATOM 4011 C C . HIS A 1 515 ? -3.239 -4.746 -4.637 1.00 94.75 515 HIS A C 1
ATOM 4013 O O . HIS A 1 515 ? -4.321 -5.325 -4.750 1.00 94.75 515 HIS A O 1
ATOM 4019 N N . LYS A 1 516 ? -3.102 -3.668 -3.852 1.00 94.81 516 LYS A N 1
ATOM 4020 C CA . LYS A 1 516 ? -4.214 -3.070 -3.093 1.00 94.81 516 LYS A CA 1
ATOM 4021 C C . LYS A 1 516 ? -5.352 -2.590 -3.998 1.00 94.81 516 LYS A C 1
ATOM 4023 O O . LYS A 1 516 ? -6.520 -2.736 -3.633 1.00 94.81 516 LYS A O 1
ATOM 4028 N N . PHE A 1 517 ? -5.032 -1.969 -5.133 1.00 94.62 517 PHE A N 1
ATOM 4029 C CA . PHE A 1 517 ? -6.029 -1.442 -6.067 1.00 94.62 517 PHE A CA 1
ATOM 4030 C C . PHE A 1 517 ? -6.474 -2.468 -7.116 1.00 94.62 517 PHE A C 1
ATOM 4032 O O . PHE A 1 517 ? -7.599 -2.361 -7.594 1.00 94.62 517 PHE A O 1
ATOM 4039 N N . LYS A 1 518 ? -5.679 -3.515 -7.378 1.00 93.44 518 LYS A N 1
ATOM 4040 C CA . LYS A 1 518 ? -6.046 -4.667 -8.219 1.00 93.44 518 LYS A CA 1
ATOM 4041 C C . LYS A 1 518 ? -7.307 -5.371 -7.709 1.00 93.44 518 LYS A C 1
ATOM 4043 O O . LYS A 1 518 ? -8.162 -5.740 -8.500 1.00 93.44 518 LYS A O 1
ATOM 4048 N N . ALA A 1 519 ? -7.463 -5.486 -6.389 1.00 93.31 519 ALA A N 1
ATOM 4049 C CA . ALA A 1 519 ? -8.658 -6.056 -5.754 1.00 93.31 519 ALA A CA 1
ATOM 4050 C C . ALA A 1 519 ? -9.861 -5.088 -5.670 1.00 93.31 519 ALA A C 1
ATOM 4052 O O . ALA A 1 519 ? -10.897 -5.421 -5.104 1.00 93.31 519 ALA A O 1
ATOM 4053 N N . LYS A 1 520 ? -9.730 -3.855 -6.166 1.00 94.06 520 LYS A N 1
ATOM 4054 C CA . LYS A 1 520 ? -10.784 -2.827 -6.170 1.00 94.06 520 LYS A CA 1
ATOM 4055 C C . LYS A 1 520 ? -11.024 -2.381 -7.608 1.00 94.06 520 LYS A C 1
ATOM 4057 O O . LYS A 1 520 ? -10.483 -2.966 -8.530 1.00 94.06 520 LYS A O 1
ATOM 4062 N N . ARG A 1 521 ? -11.829 -1.343 -7.836 1.00 91.19 521 ARG A N 1
ATOM 4063 C CA . ARG A 1 521 ? -11.919 -0.736 -9.176 1.00 91.19 521 ARG A CA 1
ATOM 4064 C C . ARG A 1 521 ? -10.570 -0.167 -9.627 1.00 91.19 521 ARG A C 1
ATOM 4066 O O . ARG A 1 521 ? -9.820 0.346 -8.791 1.00 91.19 521 ARG A O 1
ATOM 4073 N N . TYR A 1 522 ? -10.337 -0.134 -10.937 1.00 88.31 522 TYR A N 1
ATOM 4074 C CA . TYR A 1 522 ? -9.160 0.512 -11.513 1.00 88.31 522 TYR A CA 1
ATOM 4075 C C . TYR A 1 522 ? -9.136 2.016 -11.191 1.00 88.31 522 TYR A C 1
ATOM 4077 O O . TYR A 1 522 ? -9.987 2.795 -11.624 1.00 88.31 522 TYR A O 1
ATOM 4085 N N . ASN A 1 523 ? -8.190 2.442 -10.357 1.00 87.50 523 ASN A N 1
ATOM 4086 C CA . ASN A 1 523 ? -8.022 3.847 -9.967 1.00 87.50 523 ASN A CA 1
ATOM 4087 C C . ASN A 1 523 ? -6.564 4.219 -9.630 1.00 87.50 523 ASN A C 1
ATOM 4089 O O . ASN A 1 523 ? -6.333 5.258 -8.991 1.00 87.50 523 ASN A O 1
ATOM 4093 N N . TRP A 1 524 ? -5.626 3.357 -10.026 1.00 91.94 524 TRP A N 1
ATOM 4094 C CA . TRP A 1 524 ? -4.189 3.463 -9.823 1.00 91.94 524 TRP A CA 1
ATOM 4095 C C . TRP A 1 524 ? -3.476 2.828 -11.031 1.00 91.94 524 TRP A C 1
ATOM 4097 O O . TRP A 1 524 ? -3.918 1.757 -11.448 1.00 91.94 524 TRP A O 1
ATOM 4107 N N . PRO A 1 525 ? -2.400 3.434 -11.568 1.00 94.69 525 PRO A N 1
ATOM 4108 C CA . PRO A 1 525 ? -1.790 4.705 -11.157 1.00 94.69 525 PRO A CA 1
ATOM 4109 C C . PRO A 1 525 ? -2.666 5.927 -11.495 1.00 94.69 525 PRO A C 1
ATOM 4111 O O . PRO A 1 525 ? -3.718 5.815 -12.124 1.00 94.69 525 PRO A O 1
ATOM 4114 N N . ARG A 1 526 ? -2.284 7.112 -11.001 1.00 89.50 526 ARG A N 1
ATOM 4115 C CA . ARG A 1 526 ? -2.999 8.372 -11.267 1.00 89.50 526 ARG A CA 1
ATOM 4116 C C . ARG A 1 526 ? -2.068 9.379 -11.929 1.00 89.50 526 ARG A C 1
ATOM 4118 O O . ARG A 1 526 ? -1.273 10.015 -11.244 1.00 89.50 526 ARG A O 1
ATOM 4125 N N . THR A 1 527 ? -2.211 9.550 -13.237 1.00 90.38 527 THR A N 1
ATOM 4126 C CA . THR A 1 527 ? -1.504 10.592 -13.991 1.00 90.38 527 THR A CA 1
ATOM 4127 C C . THR A 1 527 ? -1.993 11.977 -13.562 1.00 90.38 527 THR A C 1
ATOM 4129 O O . THR A 1 527 ? -3.200 12.212 -13.444 1.00 90.38 527 THR A O 1
ATOM 4132 N N . ARG A 1 528 ? -1.059 12.899 -13.293 1.00 91.56 528 ARG A N 1
ATOM 4133 C CA . ARG A 1 528 ? -1.376 14.296 -12.956 1.00 91.56 528 ARG A CA 1
ATOM 4134 C C . ARG A 1 528 ? -1.968 14.991 -14.184 1.00 91.56 528 ARG A C 1
ATOM 4136 O O . ARG A 1 528 ? -1.438 14.835 -15.274 1.00 91.56 528 ARG A O 1
ATOM 4143 N N . GLY A 1 529 ? -3.005 15.810 -14.001 1.00 88.75 529 GLY A N 1
ATOM 4144 C CA . GLY A 1 529 ? -3.651 16.513 -15.120 1.00 88.75 529 GLY A CA 1
ATOM 4145 C C . GLY A 1 529 ? -2.729 17.473 -15.884 1.00 88.75 529 GLY A C 1
ATOM 4146 O O . GLY A 1 529 ? -2.912 17.650 -17.077 1.00 88.75 529 GLY A O 1
ATOM 4147 N N . VAL A 1 530 ? -1.718 18.041 -15.216 1.00 93.69 530 VAL A N 1
ATOM 4148 C CA . VAL A 1 530 ? -0.708 18.926 -15.835 1.00 93.69 530 VAL A CA 1
ATOM 4149 C C . VAL A 1 530 ? 0.322 18.183 -16.692 1.00 93.69 530 VAL A C 1
ATOM 4151 O O . VAL A 1 530 ? 1.018 18.787 -17.492 1.00 93.69 530 VAL A O 1
ATOM 4154 N N . ALA A 1 531 ? 0.425 16.861 -16.532 1.00 91.19 531 ALA A N 1
ATOM 4155 C CA . ALA A 1 531 ? 1.282 16.018 -17.364 1.00 91.19 531 ALA A CA 1
ATOM 4156 C C . ALA A 1 531 ? 0.552 15.502 -18.619 1.00 91.19 531 ALA A C 1
ATOM 4158 O O . ALA A 1 531 ? 1.088 14.664 -19.334 1.00 91.19 531 ALA A O 1
ATOM 4159 N N . MET A 1 532 ? -0.693 15.935 -18.841 1.00 90.81 532 MET A N 1
ATOM 4160 C CA . MET A 1 532 ? -1.504 15.569 -20.001 1.00 90.81 532 MET A CA 1
ATOM 4161 C C . MET A 1 532 ? -1.540 16.724 -21.007 1.00 90.81 532 MET A C 1
ATOM 4163 O O . MET A 1 532 ? -1.217 17.860 -20.661 1.00 90.81 532 MET A O 1
ATOM 4167 N N . ASN A 1 533 ? -1.989 16.454 -22.231 1.00 91.50 533 ASN A N 1
ATOM 4168 C CA . ASN A 1 533 ? -2.205 17.486 -23.244 1.00 91.50 533 ASN A CA 1
ATOM 4169 C C . ASN A 1 533 ? -3.494 18.292 -22.957 1.00 91.50 533 ASN A C 1
ATOM 4171 O O . ASN A 1 533 ? -4.386 17.785 -22.262 1.00 91.50 533 ASN A O 1
ATOM 4175 N N . PRO A 1 534 ? -3.653 19.513 -23.516 1.00 88.06 534 PRO A N 1
ATOM 4176 C CA . PRO A 1 534 ? -4.866 20.327 -23.339 1.00 88.06 534 PRO A CA 1
ATOM 4177 C C . PRO A 1 534 ? -6.161 19.606 -23.724 1.00 88.06 534 PRO A C 1
ATOM 4179 O O . PRO A 1 534 ? -7.213 19.829 -23.124 1.00 88.06 534 PRO A O 1
ATOM 4182 N N . VAL A 1 535 ? -6.076 18.725 -24.725 1.00 86.75 535 VAL A N 1
ATOM 4183 C CA . VAL A 1 535 ? -7.205 17.927 -25.219 1.00 86.75 535 VAL A CA 1
ATOM 4184 C C . VAL A 1 535 ? -7.725 16.937 -24.166 1.00 86.75 535 VAL A C 1
ATOM 4186 O O . VAL A 1 535 ? -8.927 16.689 -24.086 1.00 86.75 535 VAL A O 1
ATOM 4189 N N . ASP A 1 536 ? -6.849 16.425 -23.299 1.00 81.50 536 ASP A N 1
ATOM 4190 C CA . ASP A 1 536 ? -7.177 15.358 -22.349 1.00 81.50 536 ASP A CA 1
ATOM 4191 C C . ASP A 1 536 ? -7.620 15.895 -20.980 1.00 81.50 536 ASP A C 1
ATOM 4193 O O . ASP A 1 536 ? -8.467 15.296 -20.301 1.00 81.50 536 ASP A O 1
ATOM 4197 N N . HIS A 1 537 ? -7.057 17.029 -20.547 1.00 87.94 537 HIS A N 1
ATOM 4198 C CA . HIS A 1 537 ? -7.323 17.604 -19.230 1.00 87.94 537 HIS A CA 1
ATOM 4199 C C . HIS A 1 537 ? -7.306 19.141 -19.253 1.00 87.94 537 HIS A C 1
ATOM 4201 O O . HIS A 1 537 ? -6.378 19.725 -19.798 1.00 87.94 537 HIS A O 1
ATOM 4207 N N . PRO A 1 538 ? -8.224 19.835 -18.544 1.00 90.00 538 PRO A N 1
ATOM 4208 C CA . PRO A 1 538 ? -8.223 21.307 -18.472 1.00 90.00 538 PRO A CA 1
ATOM 4209 C C . PRO A 1 538 ? -6.997 21.951 -17.805 1.00 90.00 538 PRO A C 1
ATOM 4211 O O . PRO A 1 538 ? -6.910 23.167 -17.754 1.00 90.00 538 PRO A O 1
ATOM 4214 N N . HIS A 1 539 ? -6.103 21.147 -17.228 1.00 92.62 539 HIS A N 1
ATOM 4215 C CA . HIS A 1 539 ? -4.842 21.617 -16.635 1.00 92.62 539 HIS A CA 1
ATOM 4216 C C . HIS A 1 539 ? -3.641 21.240 -17.513 1.00 92.62 539 HIS A C 1
ATOM 4218 O O . HIS A 1 539 ? -2.513 21.464 -17.095 1.00 92.62 539 HIS A O 1
ATOM 4224 N N . GLY A 1 540 ? -3.880 20.549 -18.628 1.00 90.06 540 GLY A N 1
ATOM 4225 C CA . GLY A 1 540 ? -2.846 20.008 -19.492 1.00 90.06 540 GLY A CA 1
ATOM 4226 C C . GLY A 1 540 ? -2.366 21.016 -20.531 1.00 90.06 540 GLY A C 1
ATOM 4227 O O . GLY A 1 540 ? -3.118 21.909 -20.926 1.00 90.06 540 GLY A O 1
ATOM 4228 N N . GLY A 1 541 ? -1.133 20.822 -20.998 1.00 90.38 541 GLY A N 1
ATOM 4229 C CA . GLY A 1 541 ? -0.465 21.637 -22.013 1.00 90.38 541 GLY A CA 1
ATOM 4230 C C . GLY A 1 541 ? 0.454 22.739 -21.501 1.00 90.38 541 GLY A C 1
ATOM 4231 O O . GLY A 1 541 ? 0.791 22.802 -20.322 1.00 90.38 541 GLY A O 1
ATOM 4232 N N . GLY A 1 542 ? 0.851 23.606 -22.438 1.00 88.12 542 GLY A N 1
ATOM 4233 C CA . GLY A 1 542 ? 1.862 24.643 -22.238 1.00 88.12 542 GLY A CA 1
ATOM 4234 C C . GLY A 1 542 ? 3.297 24.117 -22.363 1.00 88.12 542 GLY A C 1
ATOM 4235 O O . GLY A 1 542 ? 3.547 22.920 -22.260 1.00 88.12 542 GLY A O 1
ATOM 4236 N N . ASN A 1 543 ? 4.247 25.037 -22.557 1.00 90.88 543 ASN A N 1
ATOM 4237 C CA . ASN A 1 543 ? 5.682 24.713 -22.611 1.00 90.88 543 ASN A CA 1
ATOM 4238 C C . ASN A 1 543 ? 6.261 24.378 -21.223 1.00 90.88 543 ASN A C 1
ATOM 4240 O O . ASN A 1 543 ? 7.279 23.706 -21.115 1.00 90.88 543 ASN A O 1
ATOM 4244 N N . HIS A 1 544 ? 5.595 24.829 -20.155 1.00 92.44 544 HIS A N 1
ATOM 4245 C CA . HIS A 1 544 ? 5.951 24.548 -18.765 1.00 92.44 544 HIS A CA 1
ATOM 4246 C C . HIS A 1 544 ? 4.769 23.906 -18.038 1.00 92.44 544 HIS A C 1
ATOM 4248 O O . HIS A 1 544 ? 3.625 24.316 -18.232 1.00 92.44 544 HIS A O 1
ATOM 4254 N N . GLN A 1 545 ? 5.033 22.952 -17.139 1.00 94.38 545 GLN A N 1
ATOM 4255 C CA . GLN A 1 545 ? 3.985 22.295 -16.351 1.00 94.38 545 GLN A CA 1
ATOM 4256 C C . GLN A 1 545 ? 3.414 23.233 -15.277 1.00 94.38 545 GLN A C 1
ATOM 4258 O O . GLN A 1 545 ? 3.948 23.336 -14.175 1.00 94.38 545 GLN A O 1
ATOM 4263 N N . HIS A 1 546 ? 2.282 23.870 -15.569 1.00 93.25 546 HIS A N 1
ATOM 4264 C CA . HIS A 1 546 ? 1.522 24.688 -14.624 1.00 93.25 546 HIS A CA 1
ATOM 4265 C C . HIS A 1 546 ? 0.019 24.639 -14.954 1.00 93.25 546 HIS A C 1
ATOM 4267 O O . HIS A 1 546 ? -0.369 24.243 -16.044 1.00 93.25 546 HIS A O 1
ATOM 4273 N N . ILE A 1 547 ? -0.851 25.009 -14.006 1.00 92.62 547 ILE A N 1
ATOM 4274 C CA . ILE A 1 547 ? -2.316 24.942 -14.206 1.00 92.62 547 ILE A CA 1
ATOM 4275 C C . ILE A 1 547 ? -2.830 26.099 -15.087 1.00 92.62 547 ILE A C 1
ATOM 4277 O O . ILE A 1 547 ? -3.874 25.974 -15.722 1.00 92.62 547 ILE A O 1
ATOM 4281 N N . GLY A 1 548 ? -2.135 27.240 -15.103 1.00 89.75 548 GLY A N 1
ATOM 4282 C CA . GLY A 1 548 ? -2.482 28.429 -15.899 1.00 89.75 548 GLY A CA 1
ATOM 4283 C C . GLY A 1 548 ? -3.674 29.250 -15.382 1.00 89.75 548 GLY A C 1
ATOM 4284 O O . GLY A 1 548 ? -3.742 30.448 -15.631 1.00 89.75 548 GLY A O 1
ATOM 4285 N N . LYS A 1 549 ? -4.603 28.645 -14.631 1.00 92.56 549 LYS A N 1
ATOM 4286 C CA . LYS A 1 549 ? -5.759 29.310 -13.998 1.00 92.56 549 LYS A CA 1
ATOM 4287 C C . LYS A 1 549 ? -5.943 28.846 -12.552 1.00 92.56 549 LYS A C 1
ATOM 4289 O O . LYS A 1 549 ? -5.317 27.881 -12.108 1.00 92.56 549 LYS A O 1
ATOM 4294 N N . ALA A 1 550 ? -6.829 29.513 -11.811 1.00 94.81 550 ALA A N 1
ATOM 4295 C CA . ALA A 1 550 ? -7.193 29.083 -10.465 1.00 94.81 550 ALA A CA 1
ATOM 4296 C C . ALA A 1 550 ? -7.730 27.640 -10.479 1.00 94.81 550 ALA A C 1
ATOM 4298 O O . ALA A 1 550 ? -8.623 27.297 -11.252 1.00 94.81 550 ALA A O 1
ATOM 4299 N N . SER A 1 551 ? -7.199 26.792 -9.595 1.00 94.94 551 SER A N 1
ATOM 4300 C CA . SER A 1 551 ? -7.621 25.388 -9.481 1.00 94.94 551 SER A CA 1
ATOM 4301 C C . SER A 1 551 ? -8.916 25.200 -8.679 1.00 94.94 551 SER A C 1
ATOM 4303 O O . SER A 1 551 ? -9.408 24.078 -8.558 1.00 94.94 551 SER A O 1
ATOM 4305 N N . THR A 1 552 ? -9.471 26.279 -8.120 1.00 95.56 552 THR A N 1
ATOM 4306 C CA . THR A 1 552 ? -10.754 26.305 -7.411 1.00 95.56 552 THR A CA 1
ATOM 4307 C C . THR A 1 552 ? -11.903 26.494 -8.390 1.00 95.56 552 THR A C 1
ATOM 4309 O O . THR A 1 552 ? -12.033 27.553 -9.000 1.00 95.56 552 THR A O 1
ATOM 4312 N N . ILE A 1 553 ? -12.763 25.484 -8.518 1.00 94.19 553 ILE A N 1
ATOM 4313 C CA . ILE A 1 553 ? -13.845 25.476 -9.511 1.00 94.19 553 ILE A CA 1
ATOM 4314 C C . ILE A 1 553 ? -15.213 25.550 -8.835 1.00 94.19 553 ILE A C 1
ATOM 4316 O O . ILE A 1 553 ? -15.464 24.876 -7.834 1.00 94.19 553 ILE A O 1
ATOM 4320 N N . ALA A 1 554 ? -16.123 26.341 -9.408 1.00 94.81 554 ALA A N 1
ATOM 4321 C CA . ALA A 1 554 ? -17.482 26.516 -8.906 1.00 94.81 554 ALA A CA 1
ATOM 4322 C C . ALA A 1 554 ? -18.270 25.193 -8.839 1.00 94.81 554 ALA A C 1
ATOM 4324 O O . ALA A 1 554 ? -18.120 24.296 -9.673 1.00 94.81 554 ALA A O 1
ATOM 4325 N N . ARG A 1 555 ? -19.191 25.088 -7.869 1.00 93.38 555 ARG A N 1
ATOM 4326 C CA . ARG A 1 555 ? -20.099 23.931 -7.748 1.00 93.38 555 ARG A CA 1
ATOM 4327 C C . ARG A 1 555 ? -20.983 23.757 -8.990 1.00 93.38 555 ARG A C 1
ATOM 4329 O O . ARG A 1 555 ? -21.293 22.622 -9.356 1.00 93.38 555 ARG A O 1
ATOM 4336 N N . SER A 1 556 ? -21.356 24.859 -9.635 1.00 94.62 556 SER A N 1
ATOM 4337 C CA . SER A 1 556 ? -22.186 24.910 -10.843 1.00 94.62 556 SER A CA 1
ATOM 4338 C C . SER A 1 556 ? -21.440 24.550 -12.130 1.00 94.62 556 SER A C 1
ATOM 4340 O O . SER A 1 556 ? -22.092 24.309 -13.138 1.00 94.62 556 SER A O 1
ATOM 4342 N N . ALA A 1 557 ? -20.104 24.442 -12.113 1.00 91.94 557 ALA A N 1
ATOM 4343 C CA . ALA A 1 557 ? -19.329 24.152 -13.319 1.00 91.94 557 ALA A CA 1
ATOM 4344 C C . ALA A 1 557 ? -19.800 22.863 -14.019 1.00 91.94 557 ALA A C 1
ATOM 4346 O O . ALA A 1 557 ? -20.170 21.874 -13.368 1.00 91.94 557 ALA A O 1
ATOM 4347 N N . VAL A 1 558 ? -19.778 22.848 -15.350 1.00 91.25 558 VAL A N 1
ATOM 4348 C CA . VAL A 1 558 ? -20.300 21.713 -16.122 1.00 91.25 558 VAL A CA 1
ATOM 4349 C C . VAL A 1 558 ? -19.368 20.490 -16.043 1.00 91.25 558 VAL A C 1
ATOM 4351 O O . VAL A 1 558 ? -18.167 20.619 -15.755 1.00 91.25 558 VAL A O 1
ATOM 4354 N N . PRO A 1 559 ? -19.877 19.263 -16.269 1.00 85.88 559 PRO A N 1
ATOM 4355 C CA . PRO A 1 559 ? -19.041 18.068 -16.345 1.00 85.88 559 PRO A CA 1
ATOM 4356 C C . PRO A 1 559 ? -17.908 18.235 -17.364 1.00 85.88 559 PRO A C 1
ATOM 4358 O O . PRO A 1 559 ? -18.131 18.558 -18.522 1.00 85.88 559 PRO A O 1
ATOM 4361 N N . GLY A 1 560 ? -16.671 17.996 -16.934 1.00 83.25 560 GLY A N 1
ATOM 4362 C CA . GLY A 1 560 ? -15.472 18.235 -17.738 1.00 83.25 560 GLY A CA 1
ATOM 4363 C C . GLY A 1 560 ? -14.774 19.568 -17.453 1.00 83.25 560 GLY A C 1
ATOM 4364 O O . GLY A 1 560 ? -13.571 19.651 -17.680 1.00 83.25 560 GLY A O 1
ATOM 4365 N N . GLN A 1 561 ? -15.462 20.573 -16.908 1.00 88.25 561 GLN A N 1
ATOM 4366 C CA . GLN A 1 561 ? -14.817 21.749 -16.298 1.00 88.25 561 GLN A CA 1
ATOM 4367 C C . GLN A 1 561 ? -14.528 21.533 -14.804 1.00 88.25 561 GLN A C 1
ATOM 4369 O O . GLN A 1 561 ? -13.611 22.131 -14.256 1.00 88.25 561 GLN A O 1
ATOM 4374 N N . LYS A 1 562 ? -15.273 20.633 -14.147 1.00 90.38 562 LYS A N 1
ATOM 4375 C CA . LYS A 1 562 ? -15.073 20.222 -12.745 1.00 90.38 562 LYS A CA 1
ATOM 4376 C C . LYS A 1 562 ? -13.787 19.408 -12.538 1.00 90.38 562 LYS A C 1
ATOM 4378 O O . LYS A 1 562 ? -13.836 18.182 -12.420 1.00 90.38 562 LYS A O 1
ATOM 4383 N N . VAL A 1 563 ? -12.648 20.089 -12.478 1.00 89.62 563 VAL A N 1
ATOM 4384 C CA . VAL A 1 563 ? -11.326 19.527 -12.155 1.00 89.62 563 VAL A CA 1
ATOM 4385 C C . VAL A 1 563 ? -10.629 20.380 -11.088 1.00 89.62 563 VAL A C 1
ATOM 4387 O O . VAL A 1 563 ? -10.965 21.544 -10.921 1.00 89.62 563 VAL A O 1
ATOM 4390 N N . GLY A 1 564 ? -9.700 19.805 -10.319 1.00 92.00 564 GLY A N 1
ATOM 4391 C CA . GLY A 1 564 ? -9.045 20.515 -9.211 1.00 92.00 564 GLY A CA 1
ATOM 4392 C C . GLY A 1 564 ? -9.861 20.531 -7.910 1.00 92.00 564 GLY A C 1
ATOM 4393 O O . GLY A 1 564 ? -10.452 19.520 -7.521 1.00 92.00 564 GLY A O 1
ATOM 4394 N N . LEU A 1 565 ? -9.853 21.665 -7.210 1.00 94.06 565 LEU A N 1
ATOM 4395 C CA . LEU A 1 565 ? -10.490 21.882 -5.910 1.00 94.06 565 LEU A CA 1
ATOM 4396 C C . LEU A 1 565 ? -11.940 22.357 -6.102 1.00 94.06 565 LEU A C 1
ATOM 4398 O O . LEU A 1 565 ? -12.234 23.548 -6.189 1.00 94.06 565 LEU A O 1
ATOM 4402 N N . ILE A 1 566 ? -12.869 21.406 -6.192 1.00 93.31 566 ILE A N 1
ATOM 4403 C CA . ILE A 1 566 ? -14.278 21.687 -6.507 1.00 93.31 566 ILE A CA 1
ATOM 4404 C C . ILE A 1 566 ? -15.002 22.260 -5.286 1.00 93.31 566 ILE A C 1
ATOM 4406 O O . ILE A 1 566 ? -15.086 21.607 -4.247 1.00 93.31 566 ILE A O 1
ATOM 4410 N N . ALA A 1 567 ? -15.586 23.450 -5.441 1.00 94.25 567 ALA A N 1
ATOM 4411 C CA . ALA A 1 567 ? -16.347 24.165 -4.417 1.00 94.25 567 ALA A CA 1
ATOM 4412 C C . ALA A 1 567 ? -15.598 24.278 -3.076 1.00 94.25 567 ALA A C 1
ATOM 4414 O O . ALA A 1 567 ? -16.207 24.225 -2.002 1.00 94.25 567 ALA A O 1
ATOM 4415 N N . ALA A 1 568 ? -14.268 24.387 -3.142 1.00 92.19 568 ALA A N 1
ATOM 4416 C CA . ALA A 1 568 ? -13.429 24.504 -1.966 1.00 92.19 568 ALA A CA 1
ATOM 4417 C C . ALA A 1 568 ? -13.701 25.841 -1.271 1.00 92.19 568 ALA A C 1
ATOM 4419 O O . ALA A 1 568 ? -13.485 26.904 -1.841 1.00 92.19 568 ALA A O 1
ATOM 4420 N N . ARG A 1 569 ?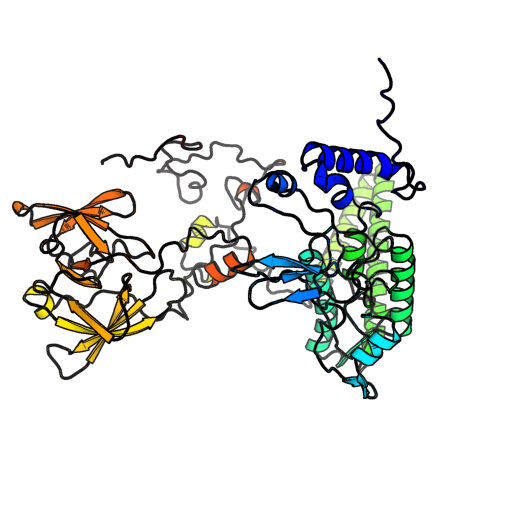 -14.178 25.777 -0.023 1.00 90.81 569 ARG A N 1
ATOM 4421 C CA . ARG A 1 569 ? -14.421 26.962 0.820 1.00 90.81 569 ARG A CA 1
ATOM 4422 C C . ARG A 1 569 ? -13.126 27.606 1.328 1.00 90.81 569 ARG A C 1
ATOM 4424 O O . ARG A 1 569 ? -13.137 28.751 1.752 1.00 90.81 569 ARG A O 1
ATOM 4431 N N . ARG A 1 570 ? -12.037 26.837 1.348 1.00 88.88 570 ARG A N 1
ATOM 4432 C CA . ARG A 1 570 ? -10.695 27.242 1.772 1.00 88.88 570 ARG A CA 1
ATOM 4433 C C . ARG A 1 570 ? -9.668 26.417 0.996 1.00 88.88 570 ARG A C 1
ATOM 4435 O O . ARG A 1 570 ? -9.925 25.252 0.690 1.00 88.88 570 ARG A O 1
ATOM 4442 N N . THR A 1 571 ? -8.516 27.014 0.719 1.00 91.62 571 THR A N 1
ATOM 4443 C CA . THR A 1 571 ? -7.334 26.378 0.119 1.00 91.62 571 THR A CA 1
ATOM 4444 C C . THR A 1 571 ? -6.124 26.496 1.054 1.00 91.62 571 THR A C 1
ATOM 4446 O O . THR A 1 571 ? -6.187 27.188 2.069 1.00 91.62 571 THR A O 1
ATOM 4449 N N . GLY A 1 572 ? -5.024 25.813 0.721 1.00 90.50 572 GLY A N 1
ATOM 4450 C CA . GLY A 1 572 ? -3.797 25.806 1.526 1.00 90.50 572 GLY A CA 1
ATOM 4451 C C . GLY A 1 572 ? -3.776 24.733 2.621 1.00 90.50 572 GLY A C 1
ATOM 4452 O O . GLY A 1 572 ? -4.763 24.032 2.856 1.00 90.50 572 GLY A O 1
ATOM 4453 N N . LEU A 1 573 ? -2.617 24.580 3.267 1.00 90.19 573 LEU A N 1
ATOM 4454 C CA . LEU A 1 573 ? -2.436 23.650 4.381 1.00 90.19 573 LEU A CA 1
ATOM 4455 C C . LEU A 1 573 ? -3.167 24.177 5.622 1.00 90.19 573 LEU A C 1
ATOM 4457 O O . LEU A 1 573 ? -2.964 25.320 6.032 1.00 90.19 573 LEU A O 1
ATOM 4461 N N . LEU A 1 574 ? -3.995 23.338 6.242 1.00 86.31 574 LEU A N 1
ATOM 4462 C CA . LEU A 1 574 ? -4.628 23.671 7.515 1.00 86.31 574 LEU A CA 1
ATOM 4463 C C . LEU A 1 574 ? -3.576 23.635 8.629 1.00 86.31 574 LEU A C 1
ATOM 4465 O O . LEU A 1 574 ? -2.980 22.592 8.881 1.00 86.31 574 LEU A O 1
ATOM 4469 N N . ARG A 1 575 ? -3.366 24.773 9.296 1.00 88.50 575 ARG A N 1
ATOM 4470 C CA . ARG A 1 575 ? -2.585 24.865 10.535 1.00 88.50 575 ARG A CA 1
ATOM 4471 C C . ARG A 1 575 ? -3.555 24.856 11.725 1.00 88.50 575 ARG A C 1
ATOM 4473 O O . ARG A 1 575 ? -4.489 25.656 11.741 1.00 88.50 575 ARG A O 1
ATOM 4480 N N . GLY A 1 576 ? -3.355 23.943 12.679 1.00 85.69 576 GLY A N 1
ATOM 4481 C CA . GLY A 1 576 ? -4.222 23.740 13.854 1.00 85.69 576 GLY A CA 1
ATOM 4482 C C . GLY A 1 576 ? -5.224 22.576 13.731 1.00 85.69 576 GLY A C 1
ATOM 4483 O O . GLY A 1 576 ? -5.211 21.821 12.760 1.00 85.69 576 GLY A O 1
ATOM 4484 N N . THR A 1 577 ? -6.094 22.414 14.735 1.00 78.25 577 THR A N 1
ATOM 4485 C CA . THR A 1 577 ? -7.036 21.280 14.835 1.00 78.25 577 THR A CA 1
ATOM 4486 C C . THR A 1 577 ? -8.270 21.466 13.950 1.00 78.25 577 THR A C 1
ATOM 4488 O O . THR A 1 577 ? -8.936 22.503 13.982 1.00 78.25 577 THR A O 1
ATOM 4491 N N . VAL A 1 578 ? -8.634 20.429 13.191 1.00 74.44 578 VAL A N 1
ATOM 4492 C CA . VAL A 1 578 ? -9.862 20.413 12.384 1.00 74.44 578 VAL A CA 1
ATOM 4493 C C . VAL A 1 578 ? -11.075 20.233 13.300 1.00 74.44 578 VAL A C 1
ATOM 4495 O O . VAL A 1 578 ? -11.394 19.121 13.708 1.00 74.44 578 VAL A O 1
ATOM 4498 N N . LYS A 1 579 ? -11.781 21.325 13.611 1.00 65.88 579 LYS A N 1
ATOM 4499 C CA . LYS A 1 579 ? -13.122 21.256 14.209 1.00 65.88 579 LYS A CA 1
ATOM 4500 C C . LYS A 1 579 ? -14.157 21.117 13.092 1.00 65.88 579 LYS A C 1
ATOM 4502 O O . LYS A 1 579 ? -14.221 21.954 12.190 1.00 65.88 579 LYS A O 1
ATOM 4507 N N . VAL A 1 580 ? -14.963 20.057 13.134 1.00 70.19 580 VAL A N 1
ATOM 4508 C CA . VAL A 1 580 ? -16.147 19.936 12.270 1.00 70.19 580 VAL A CA 1
ATOM 4509 C C . VAL A 1 580 ? -17.102 21.062 12.667 1.00 70.19 580 VAL A C 1
ATOM 4511 O O . VAL A 1 580 ? -17.455 21.161 13.840 1.00 70.19 580 VAL A O 1
ATOM 4514 N N . LYS A 1 581 ? -17.483 21.938 11.726 1.00 50.81 581 LYS A N 1
ATOM 4515 C CA . LYS A 1 581 ? -18.534 22.930 11.995 1.00 50.81 581 LYS A CA 1
ATOM 4516 C C . LYS A 1 581 ? -19.819 22.174 12.321 1.00 50.81 581 LYS A C 1
ATOM 4518 O O . LYS A 1 581 ? -20.212 21.310 11.540 1.00 50.81 581 LYS A O 1
ATOM 4523 N N . GLU A 1 582 ? -20.440 22.491 13.452 1.00 44.22 582 GLU A N 1
ATOM 4524 C CA . GLU A 1 582 ? -21.809 22.058 13.711 1.00 44.22 582 GLU A CA 1
ATOM 4525 C C . GLU A 1 582 ? -22.690 22.692 12.626 1.00 44.22 582 GLU A C 1
ATOM 4527 O O . GLU A 1 582 ? -22.684 23.910 12.453 1.00 44.22 582 GLU A O 1
ATOM 4532 N N . THR A 1 583 ? -23.326 21.855 11.809 1.00 39.03 583 THR A N 1
ATOM 4533 C CA . THR A 1 583 ? -24.384 22.251 10.868 1.00 39.03 583 THR A CA 1
ATOM 4534 C C . THR A 1 583 ? -25.687 21.669 11.336 1.00 39.03 583 THR A C 1
ATOM 4536 O O . THR A 1 583 ? -25.640 20.491 11.771 1.00 39.03 583 THR A O 1
#

Radius of gyration: 34.99 Å; chains: 1; bounding box: 90×69×83 Å